Protein AF-0000000073272471 (afdb_homodimer)

Nearest PDB structures (foldseek):
  3gze-assembly2_C  TM=9.208E-01  e=1.923E-29  Chlamydomonas reinhardtii
  2jij-assembly1_A  TM=9.508E-01  e=1.428E-26  Chlamydomonas reinhardtii
  2jig-assembly2_B  TM=9.584E-01  e=3.638E-26  Chlamydomonas reinhardtii
  2jij-assembly2_B  TM=9.474E-01  e=9.270E-26  Chlamydomonas reinhardtii
  3gze-assembly1_B  TM=9.399E-01  e=7.290E-24  Chlamydomonas reinhardtii

pLDDT: mean 83.53, std 18.56, range [31.44, 98.94]

Sequence (570 aa):
MKVLSWSPRIFLLQNVLTDDECDHIIKAATPRLERSGVVEVEGRGRDGVSDVRTSYGMFFDRKEDPVLARVENRLSEATMIPVGHGEGIQVLRYENGQEYKPHFDYFFHEAGTDNGGNRLATVLMYLSDVEEGGETVFPNAAVPASQSREAGYSECAMAGLAYRPRKGDAVVFWSLRTDGTLDAGALHGSCPVTKGTKWAATKWYHVAHYAMDGEIPKSVKHVVFKAPRPPAPPGCKDTQKACSDWADGGECDNNPGFMVGQKGQAGACLYSCNRCDLMDAAMATMKVLSWSPRIFLLQNVLTDDECDHIIKAATPRLERSGVVEVEGRGRDGVSDVRTSYGMFFDRKEDPVLARVENRLSEATMIPVGHGEGIQVLRYENGQEYKPHFDYFFHEAGTDNGGNRLATVLMYLSDVEEGGETVFPNAAVPASQSREAGYSECAMAGLAYRPRKGDAVVFWSLRTDGTLDAGALHGSCPVTKGTKWAATKWYHVAHYAMDGEIPKSVKHVVFKAPRPPAPPGCKDTQKACSDWADGGECDNNPGFMVGQKGQAGACLYSCNRCDLMDAAMAT

Secondary structure (DSSP, 8-state):
-EEEEETTEEEEETT-S-HHHHHHHHHHHGGG-EE-------SSS-----TTB--EEEEPPTT-SHHHHHHHHHHHHHHT--GGGBPPPEEEEE-BT--EEEE-SS-SSGGGGTTTSSEEEEEEEE-S--SEE--EEETTSPPPTT--TTTT--TGGGGSEEE---TT-EEEEESB-TTS-B-GGG-EEEPPEEES-EEEEEEEEESS----TTPPP----PPEEEPPP----TT--BSSTTHHHHHHTTHHHHSHHHHTEETTEE-TBTTTTT-GGGS-GGG--/-EEEEETTEEEEETT-S-HHHHHHHHHHHGGG-EE-------SSS-----TTB--EEEEPPTT-SHHHHHHHHHHHHHHT--GGGBPPPEEEEE-BT--EEEE-SS-SSGGGGTTTSSEEEEEEEE-S--SEE--EEETTSPPPTT--TTTT--TGGGGSEEE---TT-EEEEESB-TTS-B-GGG-EEEPPEEES-EEEEEEEEESS----TTPPP---EEE----------TT--BSSTTHHHHHHTTHHHHSHHHHTEETTEE-TBTTTTT-GGGS-GGG--

Radius of gyration: 26.27 Å; Cα contacts (8 Å, |Δi|>4): 1378; chains: 2; bounding box: 68×70×58 Å

Structure (mmCIF, N/CA/C/O backbone):
data_AF-0000000073272471-model_v1
#
loop_
_entity.id
_entity.type
_entity.pdbx_description
1 polymer 'procollagen-proline 4-dioxygenase'
#
loop_
_atom_site.group_PDB
_atom_site.id
_atom_site.type_symbol
_atom_site.label_atom_id
_atom_site.label_alt_id
_atom_site.label_comp_id
_atom_site.label_asym_id
_atom_site.label_entity_id
_atom_site.label_seq_id
_atom_site.pdbx_PDB_ins_code
_atom_site.Cartn_x
_atom_site.Cartn_y
_atom_site.Cartn_z
_atom_site.occupancy
_atom_site.B_iso_or_equiv
_atom_site.auth_seq_id
_atom_site.auth_comp_id
_atom_site.auth_asym_id
_atom_site.auth_atom_id
_atom_site.pdbx_PDB_model_num
ATOM 1 N N . MET A 1 1 ? -14.555 3.76 0.317 1 93.06 1 MET A N 1
ATOM 2 C CA . MET A 1 1 ? -13.305 4.438 -0.029 1 93.06 1 MET A CA 1
ATOM 3 C C . MET A 1 1 ? -13.414 5.102 -1.398 1 93.06 1 MET A C 1
ATOM 5 O O . MET A 1 1 ? -13.984 4.531 -2.326 1 93.06 1 MET A O 1
ATOM 9 N N . LYS A 1 2 ? -12.914 6.352 -1.477 1 96.25 2 LYS A N 1
ATOM 10 C CA . LYS A 1 2 ? -12.883 7.109 -2.725 1 96.25 2 LYS A CA 1
ATOM 11 C C . LYS A 1 2 ? -11.469 7.551 -3.064 1 96.25 2 LYS A C 1
ATOM 13 O O . LYS A 1 2 ? -10.711 7.973 -2.184 1 96.25 2 LYS A O 1
ATOM 18 N N . VAL A 1 3 ? -11.234 7.465 -4.348 1 97.75 3 VAL A N 1
ATOM 19 C CA . VAL A 1 3 ? -9.945 7.969 -4.805 1 97.75 3 VAL A CA 1
ATOM 20 C C . VAL A 1 3 ? -10.031 9.477 -5.035 1 97.75 3 VAL A C 1
ATOM 22 O O . VAL A 1 3 ? -10.836 9.938 -5.844 1 97.75 3 VAL A O 1
ATOM 25 N N . LEU A 1 4 ? -9.188 10.219 -4.359 1 98.06 4 LEU A N 1
ATOM 26 C CA . LEU A 1 4 ? -9.109 11.648 -4.609 1 98.06 4 LEU A CA 1
ATOM 27 C C . LEU A 1 4 ? -8.031 11.969 -5.641 1 98.06 4 LEU A C 1
ATOM 29 O O . LEU A 1 4 ? -8.172 12.914 -6.414 1 98.06 4 LEU A O 1
ATOM 33 N N . SER A 1 5 ? -6.996 11.203 -5.586 1 98.06 5 SER A N 1
ATOM 34 C CA . SER A 1 5 ? -5.879 11.367 -6.512 1 98.06 5 SER A CA 1
ATOM 35 C C . SER A 1 5 ? -5.027 10.109 -6.574 1 98.06 5 SER A C 1
ATOM 37 O O . SER A 1 5 ? -4.82 9.438 -5.559 1 98.06 5 SER A O 1
ATOM 39 N N . TRP A 1 6 ? -4.508 9.727 -7.727 1 97.38 6 TRP A N 1
ATOM 40 C CA . TRP A 1 6 ? -3.574 8.617 -7.879 1 97.38 6 TRP A CA 1
ATOM 41 C C . TRP A 1 6 ? -2.131 9.109 -7.848 1 97.38 6 TRP A C 1
ATOM 43 O O . TRP A 1 6 ? -1.209 8.328 -7.598 1 97.38 6 TRP A O 1
ATOM 53 N N . SER A 1 7 ? -1.931 10.414 -8.164 1 93.31 7 SER A N 1
ATOM 54 C CA . SER A 1 7 ? -0.613 11.039 -8.133 1 93.31 7 SER A CA 1
ATOM 55 C C . SER A 1 7 ? -0.704 12.5 -7.703 1 93.31 7 SER A C 1
ATOM 57 O O . SER A 1 7 ? -1.021 13.375 -8.508 1 93.31 7 SER A O 1
ATOM 59 N N . PRO A 1 8 ? -0.452 12.734 -6.453 1 96.19 8 PRO A N 1
ATOM 60 C CA . PRO A 1 8 ? -0.086 11.805 -5.379 1 96.19 8 PRO A CA 1
ATOM 61 C C . PRO A 1 8 ? -1.236 10.883 -4.977 1 96.19 8 PRO A C 1
ATOM 63 O O . PRO A 1 8 ? -2.393 11.156 -5.309 1 96.19 8 PRO A O 1
ATOM 66 N N . ARG A 1 9 ? -0.883 9.828 -4.324 1 97.88 9 ARG A N 1
ATOM 67 C CA . ARG A 1 9 ? -1.924 8.906 -3.885 1 97.88 9 ARG A CA 1
ATOM 68 C C . ARG A 1 9 ? -2.645 9.438 -2.652 1 97.88 9 ARG A C 1
ATOM 70 O O . ARG A 1 9 ? -2.072 9.477 -1.561 1 97.88 9 ARG A O 1
ATOM 77 N N . ILE A 1 10 ? -3.869 9.836 -2.848 1 98.69 10 ILE A N 1
ATOM 78 C CA . ILE A 1 10 ? -4.73 10.391 -1.811 1 98.69 10 ILE A CA 1
ATOM 79 C C . ILE A 1 10 ? -6.109 9.734 -1.877 1 98.69 10 ILE A C 1
ATOM 81 O O . ILE A 1 10 ? -6.742 9.711 -2.936 1 98.69 10 ILE A O 1
ATOM 85 N N . PHE A 1 11 ? -6.551 9.25 -0.751 1 98.69 11 PHE A N 1
ATOM 86 C CA . PHE A 1 11 ? -7.812 8.523 -0.689 1 98.69 11 PHE A CA 1
ATOM 87 C C . PHE A 1 11 ? -8.688 9.055 0.441 1 98.69 11 PHE A C 1
ATOM 89 O O . PHE A 1 11 ? -8.18 9.57 1.437 1 98.69 11 PHE A O 1
ATOM 96 N N . LEU A 1 12 ? -9.938 8.891 0.248 1 98.69 12 LEU A N 1
ATOM 97 C CA . LEU A 1 12 ? -10.922 9.273 1.258 1 98.69 12 LEU A CA 1
ATOM 98 C C . LEU A 1 12 ? -11.609 8.047 1.837 1 98.69 12 LEU A C 1
ATOM 100 O O . LEU A 1 12 ? -12.164 7.23 1.094 1 98.69 12 LEU A O 1
ATOM 104 N N . LEU A 1 13 ? -11.484 7.859 3.117 1 98.5 13 LEU A N 1
ATOM 105 C CA . LEU A 1 13 ? -12.281 6.891 3.857 1 98.5 13 LEU A CA 1
ATOM 106 C C . LEU A 1 13 ? -13.492 7.562 4.496 1 98.5 13 LEU A C 1
ATOM 108 O O . LEU A 1 13 ? -13.359 8.266 5.504 1 98.5 13 LEU A O 1
ATOM 112 N N . GLN A 1 14 ? -14.609 7.301 3.949 1 98.38 14 GLN A N 1
ATOM 113 C CA . GLN A 1 14 ? -15.82 7.949 4.449 1 98.38 14 GLN A CA 1
ATOM 114 C C . GLN A 1 14 ? -16.406 7.184 5.633 1 98.38 14 GLN A C 1
ATOM 116 O O . GLN A 1 14 ? -16.5 5.953 5.594 1 98.38 14 GLN A O 1
ATOM 121 N N . ASN A 1 15 ? -16.703 7.844 6.68 1 98.25 15 ASN A N 1
ATOM 122 C CA . ASN A 1 15 ? -17.344 7.305 7.879 1 98.25 15 ASN A CA 1
ATOM 123 C C . ASN A 1 15 ? -16.531 6.156 8.469 1 98.25 15 ASN A C 1
ATOM 125 O O . ASN A 1 15 ? -17.094 5.129 8.859 1 98.25 15 ASN A O 1
ATOM 129 N N . VAL A 1 16 ? -15.305 6.375 8.469 1 98.56 16 VAL A N 1
ATOM 130 C CA . VAL A 1 16 ? -14.438 5.336 9.016 1 98.56 16 VAL A CA 1
ATOM 131 C C . VAL A 1 16 ? -14.484 5.367 10.539 1 98.56 16 VAL A C 1
ATOM 133 O O . VAL A 1 16 ? -14.227 4.355 11.195 1 98.56 16 VAL A O 1
ATOM 136 N N . LEU A 1 17 ? -14.82 6.477 11.109 1 98.81 17 LEU A N 1
ATOM 137 C CA . LEU A 1 17 ? -15.086 6.598 12.539 1 98.81 17 LEU A CA 1
ATOM 138 C C . LEU A 1 17 ? -16.562 6.883 12.797 1 98.81 17 LEU A C 1
ATOM 140 O O . LEU A 1 17 ? -17.188 7.656 12.062 1 98.81 17 LEU A O 1
ATOM 144 N N . THR A 1 18 ? -17.047 6.316 13.844 1 98.75 18 THR A N 1
ATOM 145 C CA . THR A 1 18 ? -18.375 6.688 14.281 1 98.75 18 THR A CA 1
ATOM 146 C C . THR A 1 18 ? -18.359 8.008 15.047 1 98.75 18 THR A C 1
ATOM 148 O O . THR A 1 18 ? -17.297 8.43 15.531 1 98.75 18 THR A O 1
ATOM 151 N N . ASP A 1 19 ? -19.562 8.602 15.164 1 98.62 19 ASP A N 1
ATOM 152 C CA . ASP A 1 19 ? -19.656 9.828 15.961 1 98.62 19 ASP A CA 1
ATOM 153 C C . ASP A 1 19 ? -19.188 9.594 17.391 1 98.62 19 ASP A C 1
ATOM 155 O O . ASP A 1 19 ? -18.484 10.445 17.953 1 98.62 19 ASP A O 1
ATOM 159 N N . ASP A 1 20 ? -19.547 8.422 17.922 1 98.75 20 ASP A N 1
ATOM 160 C CA . ASP A 1 20 ? -19.172 8.102 19.281 1 98.75 20 ASP A CA 1
ATOM 161 C C . ASP A 1 20 ? -17.656 7.977 19.422 1 98.75 20 ASP A C 1
ATOM 163 O O . ASP A 1 20 ? -17.078 8.383 20.438 1 98.75 20 ASP A O 1
ATOM 167 N N . GLU A 1 21 ? -17.031 7.402 18.469 1 98.88 21 GLU A N 1
ATOM 168 C CA . GLU A 1 21 ? -15.578 7.281 18.5 1 98.88 21 GLU A CA 1
ATOM 169 C C . GLU A 1 21 ? -14.906 8.656 18.422 1 98.88 21 GLU A C 1
ATOM 171 O O . GLU A 1 21 ? -13.945 8.922 19.156 1 98.88 21 GLU A O 1
ATOM 176 N N . CYS A 1 22 ? -15.391 9.531 17.562 1 98.88 22 CYS A N 1
ATOM 177 C CA . CYS A 1 22 ? -14.867 10.883 17.469 1 98.88 22 CYS A CA 1
ATOM 178 C C . CYS A 1 22 ? -14.992 11.617 18.797 1 98.88 22 CYS A C 1
ATOM 180 O O . CYS A 1 22 ? -14.031 12.219 19.281 1 98.88 22 CYS A O 1
ATOM 182 N N . ASP A 1 23 ? -16.156 11.516 19.422 1 98.81 23 ASP A N 1
ATOM 183 C CA . ASP A 1 23 ? -16.406 12.188 20.688 1 98.81 23 ASP A CA 1
ATOM 184 C C . ASP A 1 23 ? -15.5 11.641 21.781 1 98.81 23 ASP A C 1
ATOM 186 O O . ASP A 1 23 ? -15 12.406 22.609 1 98.81 23 ASP A O 1
ATOM 190 N N . HIS A 1 24 ? -15.344 10.344 21.781 1 98.88 24 HIS A N 1
ATOM 191 C CA . HIS A 1 24 ? -14.469 9.727 22.766 1 98.88 24 HIS A CA 1
ATOM 192 C C . HIS A 1 24 ? -13.039 10.258 22.656 1 98.88 24 HIS A C 1
ATOM 194 O O . HIS A 1 24 ? -12.414 10.586 23.672 1 98.88 24 HIS A O 1
ATOM 200 N N . ILE A 1 25 ? -12.531 10.352 21.453 1 98.81 25 ILE A N 1
ATOM 201 C CA . ILE A 1 25 ? -11.164 10.805 21.219 1 98.81 25 ILE A CA 1
ATOM 202 C C . ILE A 1 25 ? -11.016 12.258 21.672 1 98.81 25 ILE A C 1
ATOM 204 O O . ILE A 1 25 ? -10.055 12.602 22.359 1 98.81 25 ILE A O 1
ATOM 208 N N . ILE A 1 26 ? -11.961 13.086 21.328 1 98.62 26 ILE A N 1
ATOM 209 C CA . ILE A 1 26 ? -11.93 14.492 21.734 1 98.62 26 ILE A CA 1
ATOM 210 C C . ILE A 1 26 ? -11.938 14.586 23.266 1 98.62 26 ILE A C 1
ATOM 212 O O . ILE A 1 26 ? -11.125 15.305 23.844 1 98.62 26 ILE A O 1
ATOM 216 N N . LYS A 1 27 ? -12.828 13.867 23.891 1 98.5 27 LYS A N 1
ATOM 217 C CA . LYS A 1 27 ? -12.969 13.906 25.344 1 98.5 27 LYS A CA 1
ATOM 218 C C . LYS A 1 27 ? -11.68 13.477 26.031 1 98.5 27 LYS A C 1
ATOM 220 O O . LYS A 1 27 ? -11.242 14.102 27 1 98.5 27 LYS A O 1
ATOM 225 N N . ALA A 1 28 ? -11.125 12.406 25.547 1 98.25 28 ALA A N 1
ATOM 226 C CA . ALA A 1 28 ? -9.906 11.867 26.141 1 98.25 28 ALA A CA 1
ATOM 227 C C . ALA A 1 28 ? -8.727 12.812 25.938 1 98.25 28 ALA A C 1
ATOM 229 O O . ALA A 1 28 ? -7.832 12.891 26.781 1 98.25 28 ALA A O 1
ATOM 230 N N . ALA A 1 29 ? -8.719 13.547 24.859 1 97.5 29 ALA A N 1
ATOM 231 C CA . ALA A 1 29 ? -7.586 14.398 24.5 1 97.5 29 ALA A CA 1
ATOM 232 C C . ALA A 1 29 ? -7.676 15.75 25.203 1 97.5 29 ALA A C 1
ATOM 234 O O . ALA A 1 29 ? -6.652 16.375 25.5 1 97.5 29 ALA A O 1
ATOM 235 N N . THR A 1 30 ? -8.844 16.266 25.438 1 96.56 30 THR A N 1
ATOM 236 C CA . THR A 1 30 ? -9.117 17.656 25.844 1 96.56 30 THR A CA 1
ATOM 237 C C . THR A 1 30 ? -8.297 18.031 27.062 1 96.56 30 THR A C 1
ATOM 239 O O . THR A 1 30 ? -7.617 19.062 27.078 1 96.56 30 THR A O 1
ATOM 242 N N . PRO A 1 31 ? -8.242 17.203 28.109 1 96 31 PRO A N 1
ATOM 243 C CA . PRO A 1 31 ? -7.512 17.625 29.297 1 96 31 PRO A CA 1
ATOM 244 C C . PRO A 1 31 ? -6 17.641 29.094 1 96 31 PRO A C 1
ATOM 246 O O . PRO A 1 31 ? -5.266 18.188 29.922 1 96 31 PRO A O 1
ATOM 249 N N . ARG A 1 32 ? -5.547 17.125 28.016 1 93.94 32 ARG A N 1
ATOM 250 C CA . ARG A 1 32 ? -4.113 16.922 27.812 1 93.94 32 ARG A CA 1
ATOM 251 C C . ARG A 1 32 ? -3.572 17.844 26.719 1 93.94 32 ARG A C 1
ATOM 253 O O . ARG A 1 32 ? -2.398 17.75 26.359 1 93.94 32 ARG A O 1
ATOM 260 N N . LEU A 1 33 ? -4.434 18.656 26.188 1 91.62 33 LEU A N 1
ATOM 261 C CA . LEU A 1 33 ? -4.027 19.547 25.094 1 91.62 33 LEU A CA 1
ATOM 262 C C . LEU A 1 33 ? -3.006 20.562 25.578 1 91.62 33 LEU A C 1
ATOM 264 O O . LEU A 1 33 ? -3.166 21.156 26.656 1 91.62 33 LEU A O 1
ATOM 268 N N . GLU A 1 34 ? -1.96 20.688 24.828 1 83.81 34 GLU A N 1
ATOM 269 C CA . GLU A 1 34 ? -0.958 21.734 25.016 1 83.81 34 GLU A CA 1
ATOM 270 C C . GLU A 1 34 ? -0.759 22.547 23.75 1 83.81 34 GLU A C 1
ATOM 272 O O . GLU A 1 34 ? -0.991 22.062 22.641 1 83.81 34 GLU A O 1
ATOM 277 N N . ARG A 1 35 ? -0.439 23.797 23.938 1 75.62 35 ARG A N 1
ATOM 278 C CA . ARG A 1 35 ? -0.212 24.625 22.766 1 75.62 35 ARG A CA 1
ATOM 279 C C . ARG A 1 35 ? 0.886 24.047 21.875 1 75.62 35 ARG A C 1
ATOM 281 O O . ARG A 1 35 ? 1.922 23.594 22.375 1 75.62 35 ARG A O 1
ATOM 288 N N . SER A 1 36 ? 0.572 23.688 20.578 1 63.75 36 SER A N 1
ATOM 289 C CA . SER A 1 36 ? 1.527 23.125 19.641 1 63.75 36 SER A CA 1
ATOM 290 C C . SER A 1 36 ? 2.613 24.125 19.281 1 63.75 36 SER A C 1
ATOM 292 O O . SER A 1 36 ? 2.314 25.281 18.922 1 63.75 36 SER A O 1
ATOM 294 N N . GLY A 1 37 ? 3.809 24.312 20.156 1 49.31 37 GLY A N 1
ATOM 295 C CA . GLY A 1 37 ? 4.812 25.312 19.859 1 49.31 37 GLY A CA 1
ATOM 296 C C . GLY A 1 37 ? 6.117 24.719 19.359 1 49.31 37 GLY A C 1
ATOM 297 O O . GLY A 1 37 ? 6.434 23.562 19.641 1 49.31 37 GLY A O 1
ATOM 298 N N . VAL A 1 38 ? 6.438 24.828 18.047 1 43.31 38 VAL A N 1
ATOM 299 C CA . VAL A 1 38 ? 7.797 24.578 17.578 1 43.31 38 VAL A CA 1
ATOM 300 C C . VAL A 1 38 ? 8.797 25.281 18.5 1 43.31 38 VAL A C 1
ATOM 302 O O . VAL A 1 38 ? 8.555 26.406 18.938 1 43.31 38 VAL A O 1
ATOM 305 N N . VAL A 1 39 ? 9.602 24.469 19.141 1 37.84 39 VAL A N 1
ATOM 306 C CA . VAL A 1 39 ? 10.766 25.031 19.828 1 37.84 39 VAL A CA 1
ATOM 307 C C . VAL A 1 39 ? 11.492 26 18.922 1 37.84 39 VAL A C 1
ATOM 309 O O . VAL A 1 39 ? 11.953 25.625 17.844 1 37.84 39 VAL A O 1
ATOM 312 N N . GLU A 1 40 ? 11.156 27.188 18.781 1 37.31 40 GLU A N 1
ATOM 313 C CA . GLU A 1 40 ? 12.133 28.094 18.188 1 37.31 40 GLU A CA 1
ATOM 314 C C . GLU A 1 40 ? 13.523 27.891 18.781 1 37.31 40 GLU A C 1
ATOM 316 O O . GLU A 1 40 ? 13.664 27.797 20 1 37.31 40 GLU A O 1
ATOM 321 N N . VAL A 1 41 ? 14.344 27.25 18.047 1 34.06 41 VAL A N 1
ATOM 322 C CA . VAL A 1 41 ? 15.734 27.406 18.438 1 34.06 41 VAL A CA 1
ATOM 323 C C . VAL A 1 41 ? 15.969 28.828 18.953 1 34.06 41 VAL A C 1
ATOM 325 O O . VAL A 1 41 ? 15.625 29.797 18.266 1 34.06 41 VAL A O 1
ATOM 328 N N . GLU A 1 42 ? 16.484 28.844 20.203 1 33.72 42 GLU A N 1
ATOM 329 C CA . GLU A 1 42 ? 17.031 30 20.906 1 33.72 42 GLU A CA 1
ATOM 330 C C . GLU A 1 42 ? 18.125 30.688 20.078 1 33.72 42 GLU A C 1
ATOM 332 O O . GLU A 1 42 ? 19.234 30.156 19.953 1 33.72 42 GLU A O 1
ATOM 337 N N . GLY A 1 43 ? 18.453 31.453 19.266 1 34.06 43 GLY A N 1
ATOM 338 C CA . GLY A 1 43 ? 19.359 32.438 19.828 1 34.06 43 GLY A CA 1
ATOM 339 C C . GLY A 1 43 ? 18.938 32.906 21.203 1 34.06 43 GLY A C 1
ATOM 340 O O . GLY A 1 43 ? 17.969 32.406 21.766 1 34.06 43 GLY A O 1
ATOM 341 N N . ARG A 1 44 ? 18.953 34.5 21.594 1 32.97 44 ARG A N 1
ATOM 342 C CA . ARG A 1 44 ? 18.734 35.219 22.844 1 32.97 44 ARG A CA 1
ATOM 343 C C . ARG A 1 44 ? 17.391 34.875 23.453 1 32.97 44 ARG A C 1
ATOM 345 O O . ARG A 1 44 ? 16.531 34.281 22.797 1 32.97 44 ARG A O 1
ATOM 352 N N . GLY A 1 45 ? 16.734 35.656 24.375 1 31.81 45 GLY A N 1
ATOM 353 C CA . GLY A 1 45 ? 15.727 35.75 25.422 1 31.81 45 GLY A CA 1
ATOM 354 C C . GLY A 1 45 ? 14.367 35.25 24.984 1 31.81 45 GLY A C 1
ATOM 355 O O . GLY A 1 45 ? 13.43 35.219 25.766 1 31.81 45 GLY A O 1
ATOM 356 N N . ARG A 1 46 ? 13.68 35.719 23.688 1 31.44 46 ARG A N 1
ATOM 357 C CA . ARG A 1 46 ? 12.227 35.781 23.562 1 31.44 46 ARG A CA 1
ATOM 358 C C . ARG A 1 46 ? 11.656 34.438 23.109 1 31.44 46 ARG A C 1
ATOM 360 O O . ARG A 1 46 ? 12.102 33.875 22.109 1 31.44 46 ARG A O 1
ATOM 367 N N . ASP A 1 47 ? 11.281 33.531 23.922 1 37.5 47 ASP A N 1
ATOM 368 C CA . ASP A 1 47 ? 10.383 32.375 23.812 1 37.5 47 ASP A CA 1
ATOM 369 C C . ASP A 1 47 ? 9.328 32.594 22.734 1 37.5 47 ASP A C 1
ATOM 371 O O . ASP A 1 47 ? 8.211 33.031 23.016 1 37.5 47 ASP A O 1
ATOM 375 N N . GLY A 1 48 ? 9.602 33.188 21.594 1 36.53 48 GLY A N 1
ATOM 376 C CA . GLY A 1 48 ? 8.5 33.438 20.688 1 36.53 48 GLY A CA 1
ATOM 377 C C . GLY A 1 48 ? 7.957 32.219 20.016 1 36.53 48 GLY A C 1
ATOM 378 O O . GLY A 1 48 ? 8.703 31.25 19.766 1 36.53 48 GLY A O 1
ATOM 379 N N . VAL A 1 49 ? 6.684 31.719 20.281 1 42.44 49 VAL A N 1
ATOM 380 C CA . VAL A 1 49 ? 5.793 30.766 19.641 1 42.44 49 VAL A CA 1
ATOM 381 C C . VAL A 1 49 ? 5.906 30.875 18.125 1 42.44 49 VAL A C 1
ATOM 383 O O . VAL A 1 49 ? 5.691 31.953 17.562 1 42.44 49 VAL A O 1
ATOM 386 N N . SER A 1 50 ? 6.699 30.125 17.422 1 46.72 50 SER A N 1
ATOM 387 C CA . SER A 1 50 ? 6.785 30.172 15.961 1 46.72 50 SER A CA 1
ATOM 388 C C . SER A 1 50 ? 5.406 30.047 15.328 1 46.72 50 SER A C 1
ATOM 390 O O . SER A 1 50 ? 4.527 29.375 15.867 1 46.72 50 SER A O 1
ATOM 392 N N . ASP A 1 51 ? 4.863 30.922 14.438 1 53.06 51 ASP A N 1
ATOM 393 C CA . ASP A 1 51 ? 3.611 31.156 13.727 1 53.06 51 ASP A CA 1
ATOM 394 C C . ASP A 1 51 ? 3.334 30.016 12.734 1 53.06 51 ASP A C 1
ATOM 396 O O . ASP A 1 51 ? 2.455 30.141 11.883 1 53.06 51 ASP A O 1
ATOM 400 N N . VAL A 1 52 ? 4.039 28.891 12.789 1 52.41 52 VAL A N 1
ATOM 401 C CA . VAL A 1 52 ? 3.822 27.844 11.789 1 52.41 52 VAL A CA 1
ATOM 402 C C . VAL A 1 52 ? 2.627 26.984 12.195 1 52.41 52 VAL A C 1
ATOM 404 O O . VAL A 1 52 ? 1.861 26.531 11.344 1 52.41 52 VAL A O 1
ATOM 407 N N . ARG A 1 53 ? 2.541 26.703 13.453 1 57.75 53 ARG A N 1
ATOM 408 C CA . ARG A 1 53 ? 1.422 25.922 13.977 1 57.75 53 ARG A CA 1
ATOM 409 C C . ARG A 1 53 ? 0.8 26.625 15.188 1 57.75 53 ARG A C 1
ATOM 411 O O . ARG A 1 53 ? 1.49 26.906 16.172 1 57.75 53 ARG A O 1
ATOM 418 N N . THR A 1 54 ? -0.39 27.016 15.141 1 69.62 54 THR A N 1
ATOM 419 C CA . THR A 1 54 ? -1.054 27.75 16.203 1 69.62 54 THR A CA 1
ATOM 420 C C . THR A 1 54 ? -2.102 26.875 16.891 1 69.62 54 THR A C 1
ATOM 422 O O . THR A 1 54 ? -2.885 27.375 17.719 1 69.62 54 THR A O 1
ATOM 425 N N . SER A 1 55 ? -2.039 25.609 16.688 1 77.75 55 SER A N 1
ATOM 426 C CA . SER A 1 55 ? -3.014 24.672 17.234 1 77.75 55 SER A CA 1
ATOM 427 C C . SER A 1 55 ? -2.596 24.188 18.609 1 77.75 55 SER A C 1
ATOM 429 O O . SER A 1 55 ? -1.603 24.656 19.172 1 77.75 55 SER A O 1
ATOM 431 N N . TYR A 1 56 ? -3.521 23.562 19.281 1 84.88 56 TYR A N 1
ATOM 432 C CA . TYR A 1 56 ? -3.264 22.781 20.484 1 84.88 56 TYR A CA 1
ATOM 433 C C . TYR A 1 56 ? -3.25 21.281 20.156 1 84.88 56 TYR A C 1
ATOM 435 O O . TYR A 1 56 ? -4.066 20.797 19.375 1 84.88 56 TYR A O 1
ATOM 443 N N . GLY A 1 57 ? -2.242 20.641 20.75 1 90.19 57 GLY A N 1
ATOM 444 C CA . GLY A 1 57 ? -2.184 19.234 20.375 1 90.19 57 GLY A CA 1
ATOM 445 C C . GLY A 1 57 ? -1.697 18.344 21.516 1 90.19 57 GLY A C 1
ATOM 446 O O . GLY A 1 57 ? -1.271 18.844 22.562 1 90.19 57 GLY A O 1
ATOM 447 N N . MET A 1 58 ? -1.938 17.109 21.359 1 92.69 58 MET A N 1
ATOM 448 C CA . MET A 1 58 ? -1.469 16.047 22.234 1 92.69 58 MET A CA 1
ATOM 449 C C . MET A 1 58 ? -1.337 14.727 21.484 1 92.69 58 MET A C 1
ATOM 451 O O . MET A 1 58 ? -1.785 14.609 20.344 1 92.69 58 MET A O 1
ATOM 455 N N . PHE A 1 59 ? -0.615 13.742 22.141 1 95.38 59 PHE A N 1
ATOM 456 C CA . PHE A 1 59 ? -0.434 12.422 21.562 1 95.38 59 PHE A CA 1
ATOM 457 C C . PHE A 1 59 ? -0.998 11.344 22.469 1 95.38 59 PHE A C 1
ATOM 459 O O . PHE A 1 59 ? -0.827 11.406 23.688 1 95.38 59 PHE A O 1
ATOM 466 N N . PHE A 1 60 ? -1.632 10.422 21.875 1 97.31 60 PHE A N 1
ATOM 467 C CA . PHE A 1 60 ? -1.948 9.18 22.562 1 97.31 60 PHE A CA 1
ATOM 468 C C . PHE A 1 60 ? -0.822 8.164 22.391 1 97.31 60 PHE A C 1
ATOM 470 O O . PHE A 1 60 ? -0.059 8.234 21.422 1 97.31 60 PHE A O 1
ATOM 477 N N . ASP A 1 61 ? -0.739 7.219 23.344 1 96.38 61 ASP A N 1
ATOM 478 C CA . ASP A 1 61 ? 0.014 5.996 23.078 1 96.38 61 ASP A CA 1
ATOM 479 C C . ASP A 1 61 ? -0.733 5.086 22.109 1 96.38 61 ASP A C 1
ATOM 481 O O . ASP A 1 61 ? -1.947 5.215 21.938 1 96.38 61 ASP A O 1
ATOM 485 N N . ARG A 1 62 ? 0.009 4.258 21.469 1 97.75 62 ARG A N 1
ATOM 486 C CA . ARG A 1 62 ? -0.633 3.275 20.594 1 97.75 62 ARG A CA 1
ATOM 487 C C . ARG A 1 62 ? -1.547 2.352 21.391 1 97.75 62 ARG A C 1
ATOM 489 O O . ARG A 1 62 ? -1.135 1.791 22.406 1 97.75 62 ARG A O 1
ATOM 496 N N . LYS A 1 63 ? -2.758 2.23 20.969 1 97.62 63 LYS A N 1
ATOM 497 C CA . LYS A 1 63 ? -3.777 1.401 21.594 1 97.62 63 LYS A CA 1
ATOM 498 C C . LYS A 1 63 ? -3.955 1.78 23.062 1 97.62 63 LYS A C 1
ATOM 500 O O . LYS A 1 63 ? -4.055 0.907 23.938 1 97.62 63 LYS A O 1
ATOM 505 N N . GLU A 1 64 ? -3.969 3.033 23.344 1 97.56 64 GLU A N 1
ATOM 506 C CA . GLU A 1 64 ? -4.004 3.525 24.719 1 97.56 64 GLU A CA 1
ATOM 507 C C . GLU A 1 64 ? -5.27 3.07 25.438 1 97.56 64 GLU A C 1
ATOM 509 O O . GLU A 1 64 ? -5.25 2.83 26.641 1 97.56 64 GLU A O 1
ATOM 514 N N . ASP A 1 65 ? -6.422 2.957 24.781 1 98 65 ASP A N 1
ATOM 515 C CA . ASP A 1 65 ? -7.664 2.408 25.312 1 98 65 ASP A CA 1
ATOM 516 C C . ASP A 1 65 ? -8.398 1.586 24.25 1 98 65 ASP A C 1
ATOM 518 O O . ASP A 1 65 ? -7.969 1.514 23.109 1 98 65 ASP A O 1
ATOM 522 N N . PRO A 1 66 ? -9.469 0.957 24.641 1 98.5 66 PRO A N 1
ATOM 523 C CA . PRO A 1 66 ? -10.117 0.019 23.719 1 98.5 66 PRO A CA 1
ATOM 524 C C . PRO A 1 66 ? -10.68 0.706 22.484 1 98.5 66 PRO A C 1
ATOM 526 O O . PRO A 1 66 ? -10.695 0.114 21.391 1 98.5 66 PRO A O 1
ATOM 529 N N . VAL A 1 67 ? -11.188 1.916 22.578 1 98.69 67 VAL A N 1
ATOM 530 C CA . VAL A 1 67 ? -11.734 2.639 21.422 1 98.69 67 VAL A CA 1
ATOM 531 C C . VAL A 1 67 ? -10.609 2.986 20.453 1 98.69 67 VAL A C 1
ATOM 533 O O . VAL A 1 67 ? -10.734 2.752 19.25 1 98.69 67 VAL A O 1
ATOM 536 N N . LEU A 1 68 ? -9.516 3.512 21.016 1 98.69 68 LEU A N 1
ATOM 537 C CA . LEU A 1 68 ? -8.359 3.836 20.172 1 98.69 68 LEU A CA 1
ATOM 538 C C . LEU A 1 68 ? -7.797 2.582 19.516 1 98.69 68 LEU A C 1
ATOM 540 O O . LEU A 1 68 ? -7.398 2.617 18.359 1 98.69 68 LEU A O 1
ATOM 544 N N . ALA A 1 69 ? -7.793 1.484 20.234 1 98.69 69 ALA A N 1
ATOM 545 C CA . ALA A 1 69 ? -7.309 0.225 19.688 1 98.69 69 ALA A CA 1
ATOM 546 C C . ALA A 1 69 ? -8.156 -0.209 18.484 1 98.69 69 ALA A C 1
ATOM 548 O O . ALA A 1 69 ? -7.625 -0.628 17.453 1 98.69 69 ALA A O 1
ATOM 549 N N . ARG A 1 70 ? -9.414 -0.102 18.609 1 98.69 70 ARG A N 1
ATOM 550 C CA . ARG A 1 70 ? -10.312 -0.47 17.516 1 98.69 70 ARG A CA 1
ATOM 551 C C . ARG A 1 70 ? -10.109 0.43 16.297 1 98.69 70 ARG A C 1
ATOM 553 O O . ARG A 1 70 ? -10.078 -0.047 15.172 1 98.69 70 ARG A O 1
ATOM 560 N N . VAL A 1 71 ? -9.984 1.706 16.562 1 98.81 71 VAL A N 1
ATOM 561 C CA . VAL A 1 71 ? -9.781 2.676 15.492 1 98.81 71 VAL A CA 1
ATOM 562 C C . VAL A 1 71 ? -8.461 2.389 14.773 1 98.81 71 VAL A C 1
ATOM 564 O O . VAL A 1 71 ? -8.422 2.314 13.547 1 98.81 71 VAL A O 1
ATOM 567 N N . GLU A 1 72 ? -7.418 2.17 15.539 1 98.75 72 GLU A N 1
ATOM 568 C CA . GLU A 1 72 ? -6.105 1.923 14.953 1 98.75 72 GLU A CA 1
ATOM 569 C C . GLU A 1 72 ? -6.102 0.632 14.133 1 98.75 72 GLU A C 1
ATOM 571 O O . GLU A 1 72 ? -5.477 0.562 13.078 1 98.75 72 GLU A O 1
ATOM 576 N N . ASN A 1 73 ? -6.781 -0.391 14.641 1 98.56 73 ASN A N 1
ATOM 577 C CA . ASN A 1 73 ? -6.895 -1.631 13.875 1 98.56 73 ASN A CA 1
ATOM 578 C C . ASN A 1 73 ? -7.633 -1.416 12.562 1 98.56 73 ASN A C 1
ATOM 580 O O . ASN A 1 73 ? -7.219 -1.936 11.523 1 98.56 73 ASN A O 1
ATOM 584 N N . ARG A 1 74 ? -8.672 -0.663 12.617 1 98.56 74 ARG A N 1
ATOM 585 C CA . ARG A 1 74 ? -9.461 -0.375 11.43 1 98.56 74 ARG A CA 1
ATOM 586 C C . ARG A 1 74 ? -8.648 0.399 10.398 1 98.56 74 ARG A C 1
ATOM 588 O O . ARG A 1 74 ? -8.711 0.113 9.203 1 98.56 74 ARG A O 1
ATOM 595 N N . LEU A 1 75 ? -7.902 1.373 10.859 1 98.62 75 LEU A N 1
ATOM 596 C CA . LEU A 1 75 ? -7.055 2.156 9.969 1 98.62 75 LEU A CA 1
ATOM 597 C C . LEU A 1 75 ? -5.977 1.281 9.336 1 98.62 75 LEU A C 1
ATOM 599 O O . LEU A 1 75 ? -5.688 1.409 8.141 1 98.62 75 LEU A O 1
ATOM 603 N N . SER A 1 76 ? -5.418 0.419 10.133 1 98.56 76 SER A N 1
ATOM 604 C CA . SER A 1 76 ? -4.402 -0.505 9.641 1 98.56 76 SER A CA 1
ATOM 605 C C . SER A 1 76 ? -4.969 -1.434 8.578 1 98.56 76 SER A C 1
ATOM 607 O O . SER A 1 76 ? -4.336 -1.661 7.543 1 98.56 76 SER A O 1
ATOM 609 N N . GLU A 1 77 ? -6.117 -1.902 8.82 1 97.88 77 GLU A N 1
ATOM 610 C CA . GLU A 1 77 ? -6.758 -2.77 7.832 1 97.88 77 GLU A CA 1
ATOM 611 C C . GLU A 1 77 ? -7.059 -2.014 6.543 1 97.88 77 GLU A C 1
ATOM 613 O O . GLU A 1 77 ? -6.773 -2.504 5.449 1 97.88 77 GLU A O 1
ATOM 618 N N . ALA A 1 78 ? -7.547 -0.829 6.695 1 97.62 78 ALA A N 1
ATOM 619 C CA . ALA A 1 78 ? -7.938 -0.036 5.531 1 97.62 78 ALA A CA 1
ATOM 620 C C . ALA A 1 78 ? -6.723 0.32 4.68 1 97.62 78 ALA A C 1
ATOM 622 O O . ALA A 1 78 ? -6.832 0.441 3.455 1 97.62 78 ALA A O 1
ATOM 623 N N . THR A 1 79 ? -5.598 0.493 5.328 1 97.94 79 THR A N 1
ATOM 624 C CA . THR A 1 79 ? -4.391 0.914 4.625 1 97.94 79 THR A CA 1
ATOM 625 C C . THR A 1 79 ? -3.496 -0.285 4.32 1 97.94 79 THR A C 1
ATOM 627 O O . THR A 1 79 ? -2.494 -0.155 3.615 1 97.94 79 THR A O 1
ATOM 630 N N . MET A 1 80 ? -3.838 -1.415 4.914 1 97.88 80 MET A N 1
ATOM 631 C CA . MET A 1 80 ? -3.068 -2.648 4.793 1 97.88 80 MET A CA 1
ATOM 632 C C . MET A 1 80 ? -1.654 -2.463 5.332 1 97.88 80 MET A C 1
ATOM 634 O O . MET A 1 80 ? -0.693 -2.977 4.754 1 97.88 80 MET A O 1
ATOM 638 N N . ILE A 1 81 ? -1.506 -1.648 6.352 1 98.12 81 ILE A N 1
ATOM 639 C CA . ILE A 1 81 ? -0.261 -1.421 7.078 1 98.12 81 ILE A CA 1
ATOM 640 C C . ILE A 1 81 ? -0.394 -1.946 8.508 1 98.12 81 ILE A C 1
ATOM 642 O O . ILE A 1 81 ? -1.356 -1.623 9.203 1 98.12 81 ILE A O 1
ATOM 646 N N . PRO A 1 82 ? 0.562 -2.762 8.969 1 97.94 82 PRO A N 1
ATOM 647 C CA . PRO A 1 82 ? 0.437 -3.305 10.32 1 97.94 82 PRO A CA 1
ATOM 648 C C . PRO A 1 82 ? 0.317 -2.215 11.383 1 97.94 82 PRO A C 1
ATOM 650 O O . PRO A 1 82 ? 0.973 -1.176 11.281 1 97.94 82 PRO A O 1
ATOM 653 N N . VAL A 1 83 ? -0.42 -2.486 12.406 1 97.94 83 VAL A N 1
ATOM 654 C CA . VAL A 1 83 ? -0.684 -1.528 13.469 1 97.94 83 VAL A CA 1
ATOM 655 C C . VAL A 1 83 ? 0.627 -1.129 14.141 1 97.94 83 VAL A C 1
ATOM 657 O O . VAL A 1 83 ? 0.796 0.022 14.555 1 97.94 83 VAL A O 1
ATOM 660 N N . GLY A 1 84 ? 1.6 -2.047 14.203 1 97.5 84 GLY A N 1
ATOM 661 C CA . GLY A 1 84 ? 2.867 -1.806 14.875 1 97.5 84 GLY A CA 1
ATOM 662 C C . GLY A 1 84 ? 3.74 -0.795 14.156 1 97.5 84 GLY A C 1
ATOM 663 O O . GLY A 1 84 ? 4.711 -0.289 14.727 1 97.5 84 GLY A O 1
ATOM 664 N N . HIS A 1 85 ? 3.414 -0.477 12.938 1 97.31 85 HIS A N 1
ATOM 665 C CA . HIS A 1 85 ? 4.164 0.509 12.172 1 97.31 85 HIS A CA 1
ATOM 666 C C . HIS A 1 85 ? 3.715 1.928 12.508 1 97.31 85 HIS A C 1
ATOM 668 O O . HIS A 1 85 ? 4.316 2.9 12.047 1 97.31 85 HIS A O 1
ATOM 674 N N . GLY A 1 86 ? 2.65 2.012 13.242 1 98 86 GLY A N 1
ATOM 675 C CA . GLY A 1 86 ? 2.031 3.307 13.477 1 98 86 GLY A CA 1
ATOM 676 C C . GLY A 1 86 ? 2.535 3.988 14.734 1 98 86 GLY A C 1
ATOM 677 O O . GLY A 1 86 ? 2.736 3.338 15.766 1 98 86 GLY A O 1
ATOM 678 N N . GLU A 1 87 ? 2.725 5.312 14.648 1 96.38 87 GLU A N 1
ATOM 679 C CA . GLU A 1 87 ? 2.904 6.137 15.836 1 96.38 87 GLU A CA 1
ATOM 680 C C . GLU A 1 87 ? 1.609 6.234 16.641 1 96.38 87 GLU A C 1
ATOM 682 O O . GLU A 1 87 ? 0.574 5.711 16.219 1 96.38 87 GLU A O 1
ATOM 687 N N . GLY A 1 88 ? 1.729 6.82 17.797 1 96.56 88 GLY A N 1
ATOM 688 C CA . GLY A 1 88 ? 0.499 7.176 18.5 1 96.56 88 GLY A CA 1
ATOM 689 C C . GLY A 1 88 ? -0.309 8.234 17.766 1 96.56 88 GLY A C 1
ATOM 690 O O . GLY A 1 88 ? 0.246 9.039 17.016 1 96.56 88 GLY A O 1
ATOM 691 N N . ILE A 1 89 ? -1.559 8.219 18.016 1 98.38 89 ILE A N 1
ATOM 692 C CA . ILE A 1 89 ? -2.441 9.172 17.359 1 98.38 89 ILE A CA 1
ATOM 693 C C . ILE A 1 89 ? -2.232 10.562 17.953 1 98.38 89 ILE A C 1
ATOM 695 O O . ILE A 1 89 ? -2.254 10.734 19.172 1 98.38 89 ILE A O 1
ATOM 699 N N . GLN A 1 90 ? -1.992 11.547 17.094 1 97.12 90 GLN A N 1
ATOM 700 C CA . GLN A 1 90 ? -1.954 12.953 17.5 1 97.12 90 GLN A CA 1
ATOM 701 C C . GLN A 1 90 ? -3.322 13.609 17.328 1 97.12 90 GLN A C 1
ATOM 703 O O . GLN A 1 90 ? -3.979 13.438 16.297 1 97.12 90 GLN A O 1
ATOM 708 N N . VAL A 1 91 ? -3.717 14.328 18.344 1 97.31 91 VAL A N 1
ATOM 709 C CA . VAL A 1 91 ? -4.957 15.094 18.266 1 97.31 91 VAL A CA 1
ATOM 710 C C . VAL A 1 91 ? -4.645 16.578 18.25 1 97.31 91 VAL A C 1
ATOM 712 O O . VAL A 1 91 ? -3.812 17.047 19.031 1 97.31 91 VAL A O 1
ATOM 715 N N . LEU A 1 92 ? -5.305 17.297 17.344 1 94.31 92 LEU A N 1
ATOM 716 C CA . LEU A 1 92 ? -5.137 18.734 17.219 1 94.31 92 LEU A CA 1
ATOM 717 C C . LEU A 1 92 ? -6.488 19.438 17.266 1 94.31 92 LEU A C 1
ATOM 719 O O . LEU A 1 92 ? -7.465 18.969 16.688 1 94.31 92 LEU A O 1
ATOM 723 N N . ARG A 1 93 ? -6.469 20.516 17.906 1 94.88 93 ARG A N 1
ATOM 724 C CA . ARG A 1 93 ? -7.609 21.422 17.906 1 94.88 93 ARG A CA 1
ATOM 725 C C . ARG A 1 93 ? -7.234 22.781 17.312 1 94.88 93 ARG A C 1
ATOM 727 O O . ARG A 1 93 ? -6.25 23.391 17.719 1 94.88 93 ARG A O 1
ATOM 734 N N . TYR A 1 94 ? -8 23.203 16.344 1 90.81 94 TYR A N 1
ATOM 735 C CA . TYR A 1 94 ? -7.824 24.5 15.695 1 90.81 94 TYR A CA 1
ATOM 736 C C . TYR A 1 94 ? -8.984 25.438 16.016 1 90.81 94 TYR A C 1
ATOM 738 O O . TYR A 1 94 ? -10.148 25.078 15.836 1 90.81 94 TYR A O 1
ATOM 746 N N . GLU A 1 95 ? -8.586 26.516 16.5 1 88.38 95 GLU A N 1
ATOM 747 C CA . GLU A 1 95 ? -9.57 27.562 16.734 1 88.38 95 GLU A CA 1
ATOM 748 C C . GLU A 1 95 ? -9.492 28.641 15.672 1 88.38 95 GLU A C 1
ATOM 750 O O . GLU A 1 95 ? -8.766 28.5 14.688 1 88.38 95 GLU A O 1
ATOM 755 N N . ASN A 1 96 ? -10.312 29.578 15.906 1 84 96 ASN A N 1
ATOM 756 C CA . ASN A 1 96 ? -10.469 30.625 14.891 1 84 96 ASN A CA 1
ATOM 757 C C . ASN A 1 96 ? -9.117 31.203 14.477 1 84 96 ASN A C 1
ATOM 759 O O . ASN A 1 96 ? -8.328 31.625 15.328 1 84 96 ASN A O 1
ATOM 763 N N . GLY A 1 97 ? -8.891 31.109 13.164 1 82.81 97 GLY A N 1
ATOM 764 C CA . GLY A 1 97 ? -7.695 31.703 12.57 1 82.81 97 GLY A CA 1
ATOM 765 C C . GLY A 1 97 ? -6.5 30.766 12.602 1 82.81 97 GLY A C 1
ATOM 766 O O . GLY A 1 97 ? -5.504 31 11.914 1 82.81 97 GLY A O 1
ATOM 767 N N . GLN A 1 98 ? -6.617 29.688 13.289 1 80.44 98 GLN A N 1
ATOM 768 C CA . GLN A 1 98 ? -5.484 28.781 13.438 1 80.44 98 GLN A CA 1
ATOM 769 C C . GLN A 1 98 ? -5.336 27.891 12.219 1 80.44 98 GLN A C 1
ATOM 771 O O . GLN A 1 98 ? -6.324 27.547 11.562 1 80.44 98 GLN A O 1
ATOM 776 N N . GLU A 1 99 ? -4.125 27.719 11.883 1 80.88 99 GLU A N 1
ATOM 777 C CA . GLU A 1 99 ? -3.779 26.969 10.68 1 80.88 99 GLU A CA 1
ATOM 778 C C . GLU A 1 99 ? -2.514 26.141 10.883 1 80.88 99 GLU A C 1
ATOM 780 O O . GLU A 1 99 ? -1.91 26.188 11.961 1 80.88 99 GLU A O 1
ATOM 785 N N . TYR A 1 100 ? -2.285 25.344 9.961 1 79.88 100 TYR A N 1
ATOM 786 C CA . TYR A 1 100 ? -1.022 24.625 9.852 1 79.88 100 TYR A CA 1
ATOM 787 C C . TYR A 1 100 ? -0.431 24.766 8.453 1 79.88 100 TYR A C 1
ATOM 789 O O . TYR A 1 100 ? -0.975 24.234 7.484 1 79.88 100 TYR A O 1
ATOM 797 N N . LYS A 1 101 ? 0.637 25.453 8.344 1 82.12 101 LYS A N 1
ATOM 798 C CA . LYS A 1 101 ? 1.255 25.703 7.047 1 82.12 101 LYS A CA 1
ATOM 799 C C . LYS A 1 101 ? 1.675 24.406 6.367 1 82.12 101 LYS A C 1
ATOM 801 O O . LYS A 1 101 ? 1.975 23.422 7.039 1 82.12 101 LYS A O 1
ATOM 806 N N . PRO A 1 102 ? 1.674 24.438 5.027 1 86.06 102 PRO A N 1
ATOM 807 C CA . PRO A 1 102 ? 2.027 23.219 4.293 1 86.06 102 PRO A CA 1
ATOM 808 C C . PRO A 1 102 ? 3.371 22.641 4.727 1 86.06 102 PRO A C 1
ATOM 810 O O . PRO A 1 102 ? 4.336 23.391 4.93 1 86.06 102 PRO A O 1
ATOM 813 N N . HIS A 1 103 ? 3.369 21.328 4.871 1 85.69 103 HIS A N 1
ATOM 814 C CA . HIS A 1 103 ? 4.551 20.609 5.332 1 85.69 103 HIS A CA 1
ATOM 815 C C . HIS A 1 103 ? 4.527 19.156 4.863 1 85.69 103 HIS A C 1
ATOM 817 O O . HIS A 1 103 ? 3.498 18.672 4.383 1 85.69 103 HIS A O 1
ATOM 823 N N . PHE A 1 104 ? 5.684 18.594 4.941 1 86 104 PHE A N 1
ATOM 824 C CA . PHE A 1 104 ? 5.801 17.156 4.695 1 86 104 PHE A CA 1
ATOM 825 C C . PHE A 1 104 ? 5.781 16.391 6.004 1 86 104 PHE A C 1
ATOM 827 O O . PHE A 1 104 ? 6.352 16.828 7.004 1 86 104 PHE A O 1
ATOM 834 N N . ASP A 1 105 ? 5.172 15.281 5.965 1 90.75 105 ASP A N 1
ATOM 835 C CA . ASP A 1 105 ? 5.199 14.414 7.137 1 90.75 105 ASP A CA 1
ATOM 836 C C . ASP A 1 105 ? 6.461 13.555 7.152 1 90.75 105 ASP A C 1
ATOM 838 O O . ASP A 1 105 ? 6.84 13.016 8.195 1 90.75 105 ASP A O 1
ATOM 842 N N . TYR A 1 106 ? 7.016 13.297 5.938 1 85.06 106 TYR A N 1
ATOM 843 C CA . TYR A 1 106 ? 8.195 12.438 5.879 1 85.06 106 TYR A CA 1
ATOM 844 C C . TYR A 1 106 ? 9.453 13.211 6.262 1 85.06 106 TYR A C 1
ATOM 846 O O . TYR A 1 106 ? 9.438 14.445 6.332 1 85.06 106 TYR A O 1
ATOM 854 N N . PHE A 1 107 ? 10.484 12.5 6.559 1 75.94 107 PHE A N 1
ATOM 855 C CA . PHE A 1 107 ? 11.758 13.062 6.992 1 75.94 107 PHE A CA 1
ATOM 856 C C . PHE A 1 107 ? 12.734 13.148 5.832 1 75.94 107 PHE A C 1
ATOM 858 O O . PHE A 1 107 ? 12.812 12.242 5.004 1 75.94 107 PHE A O 1
ATOM 865 N N . PHE A 1 108 ? 13.398 14.242 5.824 1 63.66 108 PHE A N 1
ATOM 866 C CA . PHE A 1 108 ? 14.383 14.453 4.77 1 63.66 108 PHE A CA 1
ATOM 867 C C . PHE A 1 108 ? 15.75 13.938 5.191 1 63.66 108 PHE A C 1
ATOM 869 O O . PHE A 1 108 ? 16.562 13.57 4.344 1 63.66 108 PHE A O 1
ATOM 876 N N . HIS A 1 109 ? 15.977 13.898 6.527 1 56.41 109 HIS A N 1
ATOM 877 C CA . HIS A 1 109 ? 17.281 13.516 7.043 1 56.41 109 HIS A CA 1
ATOM 878 C C . HIS A 1 109 ? 17.219 12.195 7.812 1 56.41 109 HIS A C 1
ATOM 880 O O . HIS A 1 109 ? 16.125 11.734 8.156 1 56.41 109 HIS A O 1
ATOM 886 N N . GLU A 1 110 ? 18.359 11.609 7.98 1 56.25 110 GLU A N 1
ATOM 887 C CA . GLU A 1 110 ? 18.484 10.281 8.578 1 56.25 110 GLU A CA 1
ATOM 888 C C . GLU A 1 110 ? 18 10.289 10.031 1 56.25 110 GLU A C 1
ATOM 890 O O . GLU A 1 110 ? 17.516 9.273 10.539 1 56.25 110 GLU A O 1
ATOM 895 N N . ALA A 1 111 ? 18.094 11.359 10.68 1 55.34 111 ALA A N 1
ATOM 896 C CA . ALA A 1 111 ? 17.812 11.391 12.117 1 55.34 111 ALA A CA 1
ATOM 897 C C . ALA A 1 111 ? 16.375 11 12.406 1 55.34 111 ALA A C 1
ATOM 899 O O . ALA A 1 111 ? 16.078 10.336 13.406 1 55.34 111 ALA A O 1
ATOM 900 N N . GLY A 1 112 ? 15.469 11.281 11.547 1 62.09 112 GLY A N 1
ATOM 901 C CA . GLY A 1 112 ? 14.078 10.945 11.789 1 62.09 112 GLY A CA 1
ATOM 902 C C . GLY A 1 112 ? 13.734 9.523 11.406 1 62.09 112 GLY A C 1
ATOM 903 O O . GLY A 1 112 ? 12.617 9.062 11.648 1 62.09 112 GLY A O 1
ATOM 904 N N . THR A 1 113 ? 14.719 8.727 11.031 1 74.56 113 THR A N 1
ATOM 905 C CA . THR A 1 113 ? 14.422 7.402 10.508 1 74.56 113 THR A CA 1
ATOM 906 C C . THR A 1 113 ? 15.023 6.316 11.391 1 74.56 113 THR A C 1
ATOM 908 O O . THR A 1 113 ? 15.039 5.141 11.016 1 74.56 113 THR A O 1
ATOM 911 N N . ASP A 1 114 ? 15.391 6.707 12.578 1 78.25 114 ASP A N 1
ATOM 912 C CA . ASP A 1 114 ? 16.078 5.785 13.477 1 78.25 114 ASP A CA 1
ATOM 913 C C . ASP A 1 114 ? 15.109 4.793 14.102 1 78.25 114 ASP A C 1
ATOM 915 O O . ASP A 1 114 ? 15.516 3.756 14.625 1 78.25 114 ASP A O 1
ATOM 919 N N . ASN A 1 115 ? 13.891 5.176 14.062 1 89.12 115 ASN A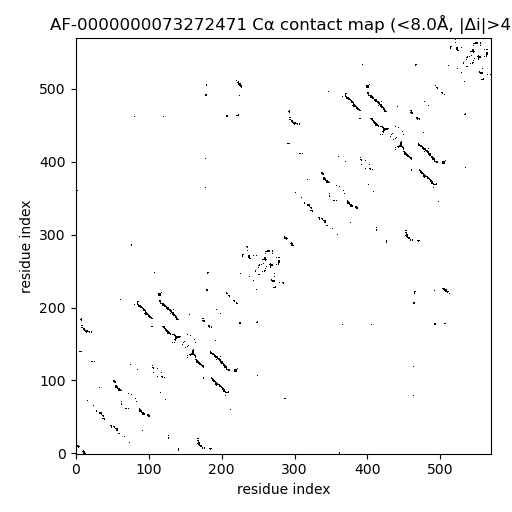 N 1
ATOM 920 C CA . ASN A 1 115 ? 12.844 4.316 14.609 1 89.12 115 ASN A CA 1
ATOM 921 C C . ASN A 1 115 ? 11.773 4.004 13.57 1 89.12 115 ASN A C 1
ATOM 923 O O . ASN A 1 115 ? 10.867 4.805 13.344 1 89.12 115 ASN A O 1
ATOM 927 N N . GLY A 1 116 ? 11.914 2.809 12.969 1 91.5 116 GLY A N 1
ATOM 928 C CA . GLY A 1 116 ? 10.906 2.355 12.031 1 91.5 116 GLY A CA 1
ATOM 929 C C . GLY A 1 116 ? 11.07 2.951 10.641 1 91.5 116 GLY A C 1
ATOM 930 O O . GLY A 1 116 ? 10.164 2.861 9.812 1 91.5 116 GLY A O 1
ATOM 931 N N . GLY A 1 117 ? 12.195 3.713 10.422 1 89.19 117 GLY A N 1
ATOM 932 C CA . GLY A 1 117 ? 12.422 4.305 9.109 1 89.19 117 GLY A CA 1
ATOM 933 C C . GLY A 1 117 ? 11.531 5.504 8.836 1 89.19 117 GLY A C 1
ATOM 934 O O . GLY A 1 117 ? 11.008 6.121 9.773 1 89.19 117 GLY A O 1
ATOM 935 N N . ASN A 1 118 ? 11.398 5.883 7.566 1 87.5 118 ASN A N 1
ATOM 936 C CA . ASN A 1 118 ? 10.617 7.055 7.18 1 87.5 118 ASN A CA 1
ATOM 937 C C . ASN A 1 118 ? 9.125 6.789 7.27 1 87.5 118 ASN A C 1
ATOM 939 O O . ASN A 1 118 ? 8.695 5.637 7.363 1 87.5 118 ASN A O 1
ATOM 943 N N . ARG A 1 119 ? 8.375 7.828 7.301 1 92.69 119 ARG A N 1
ATOM 944 C CA . ARG A 1 119 ? 6.926 7.691 7.293 1 92.69 119 ARG A CA 1
ATOM 945 C C . ARG A 1 119 ? 6.422 7.277 5.914 1 92.69 119 ARG A C 1
ATOM 947 O O . ARG A 1 119 ? 6.77 7.898 4.906 1 92.69 119 ARG A O 1
ATOM 954 N N . LEU A 1 120 ? 5.684 6.219 5.906 1 95.69 120 LEU A N 1
ATOM 955 C CA . LEU A 1 120 ? 5.141 5.602 4.699 1 95.69 120 LEU A CA 1
ATOM 956 C C . LEU A 1 120 ? 3.84 6.277 4.277 1 95.69 120 LEU A C 1
ATOM 958 O O . LEU A 1 120 ? 3.662 6.621 3.107 1 95.69 120 LEU A O 1
ATOM 962 N N . ALA A 1 121 ? 2.979 6.473 5.184 1 98.25 121 ALA A N 1
ATOM 963 C CA . ALA A 1 121 ? 1.644 7 4.91 1 98.25 121 ALA A CA 1
ATOM 964 C C . ALA A 1 121 ? 1.075 7.719 6.129 1 98.25 121 ALA A C 1
ATOM 966 O O . ALA A 1 121 ? 1.557 7.527 7.25 1 98.25 121 ALA A O 1
ATOM 967 N N . THR A 1 122 ? 0.143 8.562 5.879 1 98.62 122 THR A N 1
ATOM 968 C CA . THR A 1 122 ? -0.554 9.32 6.91 1 98.62 122 THR A CA 1
ATOM 969 C C . THR A 1 122 ? -2.064 9.156 6.777 1 98.62 122 THR A C 1
ATOM 971 O O . THR A 1 122 ? -2.604 9.18 5.672 1 98.62 122 THR A O 1
ATOM 974 N N . VAL A 1 123 ? -2.711 8.914 7.863 1 98.88 123 VAL A N 1
ATOM 975 C CA . VAL A 1 123 ? -4.168 8.977 7.918 1 98.88 123 VAL A CA 1
ATOM 976 C C . VAL A 1 123 ? -4.605 10.18 8.75 1 98.88 123 VAL A C 1
ATOM 978 O O . VAL A 1 123 ? -4.328 10.242 9.953 1 98.88 123 VAL A O 1
ATOM 981 N N . LEU A 1 124 ? -5.238 11.133 8.102 1 98.81 124 LEU A N 1
ATOM 982 C CA . LEU A 1 124 ? -5.781 12.32 8.758 1 98.81 124 LEU A CA 1
ATOM 983 C C . LEU A 1 124 ? -7.277 12.172 9.008 1 98.81 124 LEU A C 1
ATOM 985 O O . LEU A 1 124 ? -8.07 12.164 8.062 1 98.81 124 LEU A O 1
ATOM 989 N N . MET A 1 125 ? -7.609 12.109 10.25 1 98.88 125 MET A N 1
ATOM 990 C CA . MET A 1 125 ? -8.992 11.891 10.648 1 98.88 125 MET A CA 1
ATOM 991 C C . MET A 1 125 ? -9.656 13.195 11.062 1 98.88 125 MET A C 1
ATOM 993 O O . MET A 1 125 ? -9.039 14.023 11.742 1 98.88 125 MET A O 1
ATOM 997 N N . TYR A 1 126 ? -10.852 13.344 10.68 1 98.88 126 TYR A N 1
ATOM 998 C CA . TYR A 1 126 ? -11.625 14.508 11.094 1 98.88 126 TYR A CA 1
ATOM 999 C C . TYR A 1 126 ? -12.602 14.141 12.211 1 98.88 126 TYR A C 1
ATOM 1001 O O . TYR A 1 126 ? -13.508 13.328 12.008 1 98.88 126 TYR A O 1
ATOM 1009 N N . LEU A 1 127 ? -12.43 14.75 13.32 1 98.81 127 LEU A N 1
ATOM 1010 C CA . LEU A 1 127 ? -13.219 14.406 14.5 1 98.81 127 LEU A CA 1
ATOM 1011 C C . LEU A 1 127 ? -14.414 15.352 14.641 1 98.81 127 LEU A C 1
ATOM 1013 O O . LEU A 1 127 ? -15.273 15.133 15.492 1 98.81 127 LEU A O 1
ATOM 1017 N N . SER A 1 128 ? -14.453 16.406 13.82 1 98.38 128 SER A N 1
ATOM 1018 C CA . SER A 1 128 ? -15.562 17.344 13.812 1 98.38 128 SER A CA 1
ATOM 1019 C C . SER A 1 128 ? -15.828 17.875 12.406 1 98.38 128 SER A C 1
ATOM 1021 O O . SER A 1 128 ? -14.938 17.844 11.547 1 98.38 128 SER A O 1
ATOM 1023 N N . ASP A 1 129 ? -17.047 18.297 12.25 1 97.81 129 ASP A N 1
ATOM 1024 C CA . ASP A 1 129 ? -17.312 19.203 11.141 1 97.81 129 ASP A CA 1
ATOM 1025 C C . ASP A 1 129 ? -16.75 20.594 11.438 1 97.81 129 ASP A C 1
ATOM 1027 O O . ASP A 1 129 ? -16.391 20.906 12.57 1 97.81 129 ASP A O 1
ATOM 1031 N N . VAL A 1 130 ? -16.594 21.344 10.359 1 96.5 130 VAL A N 1
ATOM 1032 C CA . VAL A 1 130 ? -16.188 22.734 10.5 1 96.5 130 VAL A CA 1
ATOM 1033 C C . VAL A 1 130 ? -17.156 23.625 9.727 1 96.5 130 VAL A C 1
ATOM 1035 O O . VAL A 1 130 ? -17.469 23.359 8.562 1 96.5 130 VAL A O 1
ATOM 1038 N N . GLU A 1 131 ? -17.594 24.594 10.352 1 94.75 131 GLU A N 1
ATOM 1039 C CA . GLU A 1 131 ? -18.578 25.484 9.742 1 94.75 131 GLU A CA 1
ATOM 1040 C C . GLU A 1 131 ? -18.016 26.172 8.508 1 94.75 131 GLU A C 1
ATOM 1042 O O . GLU A 1 131 ? -18.641 26.141 7.438 1 94.75 131 GLU A O 1
ATOM 1047 N N . GLU A 1 132 ? -16.938 26.844 8.648 1 94.75 132 GLU A N 1
ATOM 1048 C CA . GLU A 1 132 ? -16.266 27.484 7.516 1 94.75 132 GLU A CA 1
ATOM 1049 C C . GLU A 1 132 ? -14.758 27.359 7.613 1 94.75 132 GLU A C 1
ATOM 1051 O O . GLU A 1 132 ? -14.188 27.516 8.695 1 94.75 132 GLU A O 1
ATOM 1056 N N . GLY A 1 133 ? -14.148 26.984 6.449 1 95.81 133 GLY A N 1
ATOM 1057 C CA . GLY A 1 133 ? -12.703 26.844 6.434 1 95.81 133 GLY A CA 1
ATOM 1058 C C . GLY A 1 133 ? -12.234 25.5 6.973 1 95.81 133 GLY A C 1
ATOM 1059 O O . GLY A 1 133 ? -12.992 24.516 6.957 1 95.81 133 GLY A O 1
ATOM 1060 N N . GLY A 1 134 ? -10.945 25.406 7.301 1 96.62 134 GLY A N 1
ATOM 1061 C CA . GLY A 1 134 ? -10.367 24.25 7.965 1 96.62 134 GLY A CA 1
ATOM 1062 C C . GLY A 1 134 ? -10.055 23.109 7.012 1 96.62 134 GLY A C 1
ATOM 1063 O O . GLY A 1 134 ? -9.766 22 7.449 1 96.62 134 GLY A O 1
ATOM 1064 N N . GLU A 1 135 ? -10.117 23.344 5.699 1 98.12 135 GLU A N 1
ATOM 1065 C CA . GLU A 1 135 ? -9.844 22.281 4.727 1 98.12 135 GLU A CA 1
ATOM 1066 C C . GLU A 1 135 ? -8.406 21.781 4.844 1 98.12 135 GLU A C 1
ATOM 1068 O O . GLU A 1 135 ? -7.508 22.531 5.227 1 98.12 135 GLU A O 1
ATOM 1073 N N . THR A 1 136 ? -8.203 20.562 4.613 1 98.38 136 THR A N 1
ATOM 1074 C CA . THR A 1 136 ? -6.867 20.078 4.297 1 98.38 136 THR A CA 1
ATOM 1075 C C . THR A 1 136 ? -6.547 20.281 2.822 1 98.38 136 THR A C 1
ATOM 1077 O O . THR A 1 136 ? -7.328 19.906 1.948 1 98.38 136 THR A O 1
ATOM 1080 N N . VAL A 1 137 ? -5.441 20.906 2.594 1 98.06 137 VAL A N 1
ATOM 1081 C CA . VAL A 1 137 ? -5.105 21.25 1.216 1 98.06 137 VAL A CA 1
ATOM 1082 C C . VAL A 1 137 ? -3.781 20.594 0.828 1 98.06 137 VAL A C 1
ATOM 1084 O O . VAL A 1 137 ? -2.852 20.531 1.636 1 98.06 137 VAL A O 1
ATOM 1087 N N . PHE A 1 138 ? -3.746 20.031 -0.412 1 98.19 138 PHE A N 1
ATOM 1088 C CA . PHE A 1 138 ? -2.545 19.484 -1.046 1 98.19 138 PHE A CA 1
ATOM 1089 C C . PHE A 1 138 ? -2.113 20.375 -2.213 1 98.19 138 PHE A C 1
ATOM 1091 O O . PHE A 1 138 ? -2.539 20.156 -3.35 1 98.19 138 PHE A O 1
ATOM 1098 N N . PRO A 1 139 ? -1.178 21.234 -1.941 1 94.88 139 PRO A N 1
ATOM 1099 C CA . PRO A 1 139 ? -0.854 22.266 -2.932 1 94.88 139 PRO A CA 1
ATOM 1100 C C . PRO A 1 139 ? -0.267 21.688 -4.215 1 94.88 139 PRO A C 1
ATOM 1102 O O . PRO A 1 139 ? -0.386 22.297 -5.281 1 94.88 139 PRO A O 1
ATOM 1105 N N . ASN A 1 140 ? 0.364 20.531 -4.141 1 93.5 140 ASN A N 1
ATOM 1106 C CA . ASN A 1 140 ? 1.028 19.953 -5.309 1 93.5 140 ASN A CA 1
ATOM 1107 C C . ASN A 1 140 ? 0.099 19.031 -6.082 1 93.5 140 ASN A C 1
ATOM 1109 O O . ASN A 1 140 ? 0.53 18.344 -7.02 1 93.5 140 ASN A O 1
ATOM 1113 N N . ALA A 1 141 ? -1.136 18.938 -5.688 1 95.94 141 ALA A N 1
ATOM 1114 C CA . ALA A 1 141 ? -2.15 18.156 -6.402 1 95.94 141 ALA A CA 1
ATOM 1115 C C . ALA A 1 141 ? -3.141 19.078 -7.109 1 95.94 141 ALA A C 1
ATOM 1117 O O . ALA A 1 141 ? -3.52 20.125 -6.578 1 95.94 141 ALA A O 1
ATOM 1118 N N . ALA A 1 142 ? -3.602 18.672 -8.25 1 95.38 142 ALA A N 1
ATOM 1119 C CA . ALA A 1 142 ? -4.477 19.516 -9.07 1 95.38 142 ALA A CA 1
ATOM 1120 C C . ALA A 1 142 ? -5.836 19.703 -8.406 1 95.38 142 ALA A C 1
ATOM 1122 O O . ALA A 1 142 ? -6.383 18.75 -7.816 1 95.38 142 ALA A O 1
ATOM 1123 N N . VAL A 1 143 ? -6.352 20.875 -8.562 1 96.88 143 VAL A N 1
ATOM 1124 C CA . VAL A 1 143 ? -7.691 21.188 -8.078 1 96.88 143 VAL A CA 1
ATOM 1125 C C . VAL A 1 143 ? -8.734 20.484 -8.945 1 96.88 143 VAL A C 1
ATOM 1127 O O . VAL A 1 143 ? -8.789 20.719 -10.156 1 96.88 143 VAL A O 1
ATOM 1130 N N . PRO A 1 144 ? -9.523 19.703 -8.383 1 96.56 144 PRO A N 1
ATOM 1131 C CA . PRO A 1 144 ? -10.562 19.078 -9.195 1 96.56 144 PRO A CA 1
ATOM 1132 C C . PRO A 1 144 ? -11.617 20.062 -9.68 1 96.56 144 PRO A C 1
ATOM 1134 O O . PRO A 1 144 ? -11.828 21.109 -9.047 1 96.56 144 PRO A O 1
ATOM 1137 N N . ALA A 1 145 ? -12.312 19.641 -10.711 1 94.38 145 ALA A N 1
ATOM 1138 C CA . ALA A 1 145 ? -13.297 20.531 -11.344 1 94.38 145 ALA A CA 1
ATOM 1139 C C . ALA A 1 145 ? -14.43 20.859 -10.383 1 94.38 145 ALA A C 1
ATOM 1141 O O . ALA A 1 145 ? -14.977 21.969 -10.414 1 94.38 145 ALA A O 1
ATOM 1142 N N . SER A 1 146 ? -14.75 19.984 -9.523 1 95.06 146 SER A N 1
ATOM 1143 C CA . SER A 1 146 ? -15.883 20.156 -8.625 1 95.06 146 SER A CA 1
ATOM 1144 C C . SER A 1 146 ? -15.531 21.078 -7.457 1 95.06 146 SER A C 1
ATOM 1146 O O . SER A 1 146 ? -16.422 21.531 -6.727 1 95.06 146 SER A O 1
ATOM 1148 N N . GLN A 1 147 ? -14.328 21.375 -7.211 1 97.12 147 GLN A N 1
ATOM 1149 C CA . GLN A 1 147 ? -13.836 22.234 -6.145 1 97.12 147 GLN A CA 1
ATOM 1150 C C . GLN A 1 147 ? -13.828 23.703 -6.582 1 97.12 147 GLN A C 1
ATOM 1152 O O . GLN A 1 147 ? -13.07 24.078 -7.48 1 97.12 147 GLN A O 1
ATOM 1157 N N . SER A 1 148 ? -14.688 24.562 -5.914 1 96.56 148 SER A N 1
ATOM 1158 C CA . SER A 1 148 ? -14.789 25.969 -6.27 1 96.56 148 SER A CA 1
ATOM 1159 C C . SER A 1 148 ? -15.203 26.812 -5.074 1 96.56 148 SER A C 1
ATOM 1161 O O . SER A 1 148 ? -15.672 26.281 -4.062 1 96.56 148 SER A O 1
ATOM 1163 N N . ARG A 1 149 ? -15.031 28.109 -5.305 1 95.56 149 ARG A N 1
ATOM 1164 C CA . ARG A 1 149 ? -15.492 29.031 -4.273 1 95.56 149 ARG A CA 1
ATOM 1165 C C . ARG A 1 149 ? -17 28.953 -4.109 1 95.56 149 ARG A C 1
ATOM 1167 O O . ARG A 1 149 ? -17.516 29 -2.988 1 95.56 149 ARG A O 1
ATOM 1174 N N . GLU A 1 150 ? -17.719 28.766 -5.168 1 95.5 150 GLU A N 1
ATOM 1175 C CA . GLU A 1 150 ? -19.172 28.672 -5.18 1 95.5 150 GLU A CA 1
ATOM 1176 C C . GLU A 1 150 ? -19.656 27.422 -4.445 1 95.5 150 GLU A C 1
ATOM 1178 O O . GLU A 1 150 ? -20.719 27.422 -3.83 1 95.5 150 GLU A O 1
ATOM 1183 N N . ALA A 1 151 ? -18.797 26.422 -4.492 1 95 151 ALA A N 1
ATOM 1184 C CA . ALA A 1 151 ? -19.156 25.172 -3.826 1 95 151 ALA A CA 1
ATOM 1185 C C . ALA A 1 151 ? -18.844 25.234 -2.332 1 95 151 ALA A C 1
ATOM 1187 O O . ALA A 1 151 ? -19.125 24.281 -1.591 1 95 151 ALA A O 1
ATOM 1188 N N . GLY A 1 152 ? -18.219 26.359 -1.884 1 94.25 152 GLY A N 1
ATOM 1189 C CA . GLY A 1 152 ? -18.047 26.562 -0.455 1 94.25 152 GLY A CA 1
ATOM 1190 C C . GLY A 1 152 ? -16.609 26.422 0.004 1 94.25 152 GLY A C 1
ATOM 1191 O O . GLY A 1 152 ? -16.312 26.484 1.201 1 94.25 152 GLY A O 1
ATOM 1192 N N . TYR A 1 153 ? -15.719 26.266 -0.886 1 97.12 153 TYR A N 1
ATOM 1193 C CA . TYR A 1 153 ? -14.312 26.141 -0.517 1 97.12 153 TYR A CA 1
ATOM 1194 C C . TYR A 1 153 ? -13.695 27.5 -0.23 1 97.12 153 TYR A C 1
ATOM 1196 O O . TYR A 1 153 ? -14.031 28.484 -0.89 1 97.12 153 TYR A O 1
ATOM 1204 N N . SER A 1 154 ? -12.828 27.516 0.761 1 96.5 154 SER A N 1
ATOM 1205 C CA . SER A 1 154 ? -12.133 28.75 1.09 1 96.5 154 SER A CA 1
ATOM 1206 C C . SER A 1 154 ? -11.102 29.109 0.02 1 96.5 154 SER A C 1
ATOM 1208 O O . SER A 1 154 ? -10.82 28.297 -0.867 1 96.5 154 SER A O 1
ATOM 1210 N N . GLU A 1 155 ? -10.602 30.297 0.118 1 96.06 155 GLU A N 1
ATOM 1211 C CA . GLU A 1 155 ? -9.531 30.719 -0.785 1 96.06 155 GLU A CA 1
ATOM 1212 C C . GLU A 1 155 ? -8.297 29.828 -0.631 1 96.06 155 GLU A C 1
ATOM 1214 O O . GLU A 1 155 ? -7.711 29.391 -1.625 1 96.06 155 GLU A O 1
ATOM 1219 N N . CYS A 1 156 ? -7.996 29.547 0.584 1 95.69 156 CYS A N 1
ATOM 1220 C CA . CYS A 1 156 ? -6.867 28.688 0.893 1 95.69 156 CYS A CA 1
ATOM 1221 C C . CYS A 1 156 ? -7.031 27.312 0.231 1 95.69 156 CYS A C 1
ATOM 1223 O O . CYS A 1 156 ? -6.066 26.766 -0.305 1 95.69 156 CYS A O 1
ATOM 1225 N N . ALA A 1 157 ? -8.172 26.797 0.162 1 97.44 157 ALA A N 1
ATOM 1226 C CA . ALA A 1 157 ? -8.469 25.469 -0.355 1 97.44 157 ALA A CA 1
ATOM 1227 C C . ALA A 1 157 ? -8.32 25.422 -1.872 1 97.44 157 ALA A C 1
ATOM 1229 O O . ALA A 1 157 ? -8.242 24.328 -2.461 1 97.44 157 ALA A O 1
ATOM 1230 N N . MET A 1 158 ? -8.258 26.562 -2.484 1 97.38 158 MET A N 1
ATOM 1231 C CA . MET A 1 158 ? -8.141 26.625 -3.938 1 97.38 158 MET A CA 1
ATOM 1232 C C . MET A 1 158 ? -6.688 26.531 -4.375 1 97.38 158 MET A C 1
ATOM 1234 O O . MET A 1 158 ? -6.395 26.5 -5.574 1 97.38 158 MET A O 1
ATOM 1238 N N . ALA A 1 159 ? -5.797 26.406 -3.459 1 96.06 159 ALA A N 1
ATOM 1239 C CA . ALA A 1 159 ? -4.375 26.344 -3.768 1 96.06 159 ALA A CA 1
ATOM 1240 C C . ALA A 1 159 ? -3.988 24.938 -4.246 1 96.06 159 ALA A C 1
ATOM 1242 O O . ALA A 1 159 ? -2.863 24.719 -4.699 1 96.06 159 ALA A O 1
ATOM 1243 N N . GLY A 1 160 ? -4.844 23.969 -4.184 1 98.06 160 GLY A N 1
ATOM 1244 C CA . GLY A 1 160 ? -4.645 22.594 -4.574 1 98.06 160 GLY A CA 1
ATOM 1245 C C . GLY A 1 160 ? -5.84 21.703 -4.266 1 98.06 160 GLY A C 1
ATOM 1246 O O . GLY A 1 160 ? -6.926 22.203 -3.961 1 98.06 160 GLY A O 1
ATOM 1247 N N . LEU A 1 161 ? -5.652 20.438 -4.48 1 98.56 161 LEU A N 1
ATOM 1248 C CA . LEU A 1 161 ? -6.703 19.516 -4.059 1 98.56 161 LEU A CA 1
ATOM 1249 C C . LEU A 1 161 ? -7 19.688 -2.57 1 98.56 161 LEU A C 1
ATOM 1251 O O . LEU A 1 161 ? -6.078 19.734 -1.752 1 98.56 161 LEU A O 1
ATOM 1255 N N . ALA A 1 162 ? -8.242 19.812 -2.252 1 98.69 162 ALA A N 1
ATOM 1256 C CA . ALA A 1 162 ? -8.586 20.047 -0.853 1 98.69 162 ALA A CA 1
ATOM 1257 C C . ALA A 1 162 ? -9.773 19.172 -0.43 1 98.69 162 ALA A C 1
ATOM 1259 O O . ALA A 1 162 ? -10.562 18.75 -1.271 1 98.69 162 ALA A O 1
ATOM 1260 N N . TYR A 1 163 ? -9.82 18.906 0.843 1 98.5 163 TYR A N 1
ATOM 1261 C CA . TYR A 1 163 ? -10.953 18.203 1.438 1 98.5 163 TYR A CA 1
ATOM 1262 C C . TYR A 1 163 ? -11.516 18.969 2.621 1 98.5 163 TYR A C 1
ATOM 1264 O O . TYR A 1 163 ? -10.773 19.391 3.508 1 98.5 163 TYR A O 1
ATOM 1272 N N . ARG A 1 164 ? -12.789 19.141 2.58 1 97.5 164 ARG A N 1
ATOM 1273 C CA . ARG A 1 164 ? -13.492 19.781 3.686 1 97.5 164 ARG A CA 1
ATOM 1274 C C . ARG A 1 164 ? -13.773 18.781 4.809 1 97.5 164 ARG A C 1
ATOM 1276 O O . ARG A 1 164 ? -14.32 17.703 4.566 1 97.5 164 ARG A O 1
ATOM 1283 N N . PRO A 1 165 ? -13.484 19.219 6.023 1 97.69 165 PRO A N 1
ATOM 1284 C CA . PRO A 1 165 ? -13.656 18.281 7.137 1 97.69 165 PRO A CA 1
ATOM 1285 C C . PRO A 1 165 ? -15.102 17.828 7.305 1 97.69 165 PRO A C 1
ATOM 1287 O O . PRO A 1 165 ? -16.016 18.656 7.383 1 97.69 165 PRO A O 1
ATOM 1290 N N . ARG A 1 166 ? -15.25 16.562 7.359 1 98.25 166 ARG A N 1
ATOM 1291 C CA . ARG A 1 166 ? -16.5 15.914 7.75 1 98.25 166 ARG A CA 1
ATOM 1292 C C . ARG A 1 166 ? -16.266 14.914 8.875 1 98.25 166 ARG A C 1
ATOM 1294 O O . ARG A 1 166 ? -15.43 14.016 8.75 1 98.25 166 ARG A O 1
ATOM 1301 N N . LYS A 1 167 ? -17.016 15.125 9.945 1 98.88 167 LYS A N 1
ATOM 1302 C CA . LYS A 1 167 ? -16.859 14.273 11.117 1 98.88 167 LYS A CA 1
ATOM 1303 C C . LYS A 1 167 ? -16.953 12.797 10.742 1 98.88 167 LYS A C 1
ATOM 1305 O O . LYS A 1 167 ? -17.922 12.383 10.094 1 98.88 167 LYS A O 1
ATOM 1310 N N . GLY A 1 168 ? -15.945 12.016 11.109 1 98.88 168 GLY A N 1
ATOM 1311 C CA . GLY A 1 168 ? -15.953 10.578 10.883 1 98.88 168 GLY A CA 1
ATOM 1312 C C . GLY A 1 168 ? -15.164 10.164 9.648 1 98.88 168 GLY A C 1
ATOM 1313 O O . GLY A 1 168 ? -14.836 8.992 9.484 1 98.88 168 GLY A O 1
ATOM 1314 N N . ASP A 1 169 ? -14.867 11.117 8.742 1 98.88 169 ASP A N 1
ATOM 1315 C CA . ASP A 1 169 ? -14.078 10.836 7.543 1 98.88 169 ASP A CA 1
ATOM 1316 C C . ASP A 1 169 ? -12.586 10.875 7.848 1 98.88 169 ASP A C 1
ATOM 1318 O O . ASP A 1 169 ? -12.172 11.391 8.891 1 98.88 169 ASP A O 1
ATOM 1322 N N . ALA A 1 170 ? -11.828 10.328 6.977 1 98.94 170 ALA A N 1
ATOM 1323 C CA . ALA A 1 170 ? -10.367 10.422 7.023 1 98.94 170 ALA A CA 1
ATOM 1324 C C . ALA A 1 170 ? -9.781 10.516 5.621 1 98.94 170 ALA A C 1
ATOM 1326 O O . ALA A 1 170 ? -10.297 9.906 4.68 1 98.94 170 ALA A O 1
ATOM 1327 N N . VAL A 1 171 ? -8.758 11.273 5.508 1 98.88 171 VAL A N 1
ATOM 1328 C CA . VAL A 1 171 ? -7.953 11.312 4.289 1 98.88 171 VAL A CA 1
ATOM 1329 C C . VAL A 1 171 ? -6.664 10.516 4.5 1 98.88 171 VAL A C 1
ATOM 1331 O O . VAL A 1 171 ? -5.957 10.727 5.488 1 98.88 171 VAL A O 1
ATOM 1334 N N . VAL A 1 172 ? -6.391 9.594 3.6 1 98.81 172 VAL A N 1
ATOM 1335 C CA . VAL A 1 172 ? -5.16 8.812 3.592 1 98.81 172 VAL A CA 1
ATOM 1336 C C . VAL A 1 172 ? -4.266 9.273 2.441 1 98.81 172 VAL A C 1
ATOM 1338 O O . VAL A 1 172 ? -4.723 9.391 1.302 1 98.81 172 VAL A O 1
ATOM 1341 N N . PHE A 1 173 ? -3.027 9.555 2.748 1 98.69 173 PHE A N 1
ATOM 1342 C CA . PHE A 1 173 ? -2.098 9.867 1.67 1 98.69 173 PHE A CA 1
ATOM 1343 C C . PHE A 1 173 ? -0.726 9.266 1.947 1 98.69 173 PHE A C 1
ATOM 1345 O O . PHE A 1 173 ? -0.36 9.039 3.104 1 98.69 173 PHE A O 1
ATOM 1352 N N . TRP A 1 174 ? -0.031 9.016 0.875 1 97.5 174 TRP A N 1
ATOM 1353 C CA . TRP A 1 174 ? 1.251 8.328 0.968 1 97.5 174 TRP A CA 1
ATOM 1354 C C . TRP A 1 174 ? 2.41 9.305 0.852 1 97.5 174 TRP A C 1
ATOM 1356 O O . TRP A 1 174 ? 2.447 10.125 -0.069 1 97.5 174 TRP A O 1
ATOM 1366 N N . SER A 1 175 ? 3.328 9.25 1.805 1 93.19 175 SER A N 1
ATOM 1367 C CA . SER A 1 175 ? 4.57 10.016 1.765 1 93.19 175 SER A CA 1
ATOM 1368 C C . SER A 1 175 ? 5.531 9.453 0.72 1 93.19 175 SER A C 1
ATOM 1370 O O . SER A 1 175 ? 6.344 10.195 0.163 1 93.19 175 SER A O 1
ATOM 1372 N N . LEU A 1 176 ? 5.344 8.164 0.478 1 90.88 176 LEU A N 1
ATOM 1373 C CA . LEU A 1 176 ? 6.215 7.469 -0.467 1 90.88 176 LEU A CA 1
ATOM 1374 C C . LEU A 1 176 ? 5.422 6.977 -1.674 1 90.88 176 LEU A C 1
ATOM 1376 O O . LEU A 1 176 ? 4.301 6.488 -1.527 1 90.88 176 LEU A O 1
ATOM 1380 N N . ARG A 1 177 ? 6.07 7.07 -2.795 1 90.25 177 ARG A N 1
ATOM 1381 C CA . ARG A 1 177 ? 5.531 6.395 -3.969 1 90.25 177 ARG A CA 1
ATOM 1382 C C . ARG A 1 177 ? 5.699 4.883 -3.854 1 90.25 177 ARG A C 1
ATOM 1384 O O . ARG A 1 177 ? 6.387 4.395 -2.955 1 90.25 177 ARG A O 1
ATOM 1391 N N . THR A 1 178 ? 5.105 4.141 -4.801 1 92.31 178 THR A N 1
ATOM 1392 C CA . THR A 1 178 ? 5.152 2.682 -4.75 1 92.31 178 THR A CA 1
ATOM 1393 C C . THR A 1 178 ? 6.57 2.176 -5 1 92.31 178 THR A C 1
ATOM 1395 O O . THR A 1 178 ? 6.91 1.054 -4.613 1 92.31 178 THR A O 1
ATOM 1398 N N . ASP A 1 179 ? 7.414 3.027 -5.574 1 85.12 179 ASP A N 1
ATOM 1399 C CA . ASP A 1 179 ? 8.797 2.625 -5.824 1 85.12 179 ASP A CA 1
ATOM 1400 C C . ASP A 1 179 ? 9.695 3.008 -4.656 1 85.12 179 ASP A C 1
ATOM 1402 O O . ASP A 1 179 ? 10.922 2.846 -4.727 1 85.12 179 ASP A O 1
ATOM 1406 N N . GLY A 1 180 ? 9.102 3.602 -3.627 1 86.44 180 GLY A N 1
ATOM 1407 C CA . GLY A 1 180 ? 9.836 3.863 -2.4 1 86.44 180 GLY A CA 1
ATOM 1408 C C . GLY A 1 180 ? 10.398 5.27 -2.33 1 86.44 180 GLY A C 1
ATOM 1409 O O . GLY A 1 180 ? 10.977 5.66 -1.317 1 86.44 180 GLY A O 1
ATOM 1410 N N . THR A 1 181 ? 10.219 6.062 -3.363 1 81.81 181 THR A N 1
ATOM 1411 C CA . THR A 1 181 ? 10.742 7.422 -3.357 1 81.81 181 THR A CA 1
ATOM 1412 C C . THR A 1 181 ? 9.789 8.375 -2.643 1 81.81 181 THR A C 1
ATOM 1414 O O . THR A 1 181 ? 8.578 8.117 -2.586 1 81.81 181 THR A O 1
ATOM 1417 N N . LEU A 1 182 ? 10.312 9.398 -2.115 1 81.88 182 LEU A N 1
ATOM 1418 C CA . LEU A 1 182 ? 9.5 10.43 -1.475 1 81.88 182 LEU A CA 1
ATOM 1419 C C . LEU A 1 182 ? 8.57 11.086 -2.482 1 81.88 182 LEU A C 1
ATOM 1421 O O . LEU A 1 182 ? 8.961 11.344 -3.623 1 81.88 182 LEU A O 1
ATOM 1425 N N . ASP A 1 183 ? 7.43 11.367 -2.107 1 88.31 183 ASP A N 1
ATOM 1426 C CA . ASP A 1 183 ? 6.461 12 -2.994 1 88.31 183 ASP A CA 1
ATOM 1427 C C . ASP A 1 183 ? 6.223 13.453 -2.59 1 88.31 183 ASP A C 1
ATOM 1429 O O . ASP A 1 183 ? 5.59 13.727 -1.568 1 88.31 183 ASP A O 1
ATOM 1433 N N . ALA A 1 184 ? 6.621 14.367 -3.408 1 86.31 184 ALA A N 1
ATOM 1434 C CA . ALA A 1 184 ? 6.438 15.789 -3.139 1 86.31 184 ALA A CA 1
ATOM 1435 C C . ALA A 1 184 ? 4.957 16.156 -3.145 1 86.31 184 ALA A C 1
ATOM 1437 O O . ALA A 1 184 ? 4.566 17.203 -2.605 1 86.31 184 ALA A O 1
ATOM 1438 N N . GLY A 1 185 ? 4.18 15.305 -3.75 1 91.94 185 GLY A N 1
ATOM 1439 C CA . GLY A 1 185 ? 2.742 15.523 -3.76 1 91.94 185 GLY A CA 1
ATOM 1440 C C . GLY A 1 185 ? 2.105 15.375 -2.391 1 91.94 185 GLY A C 1
ATOM 1441 O O . GLY A 1 185 ? 0.964 15.789 -2.182 1 91.94 185 GLY A O 1
ATOM 1442 N N . ALA A 1 186 ? 2.881 14.859 -1.479 1 92.62 186 ALA A N 1
ATOM 1443 C CA . ALA A 1 186 ? 2.363 14.617 -0.133 1 92.62 186 ALA A CA 1
ATOM 1444 C C . ALA A 1 186 ? 2.395 15.898 0.702 1 92.62 186 ALA A C 1
ATOM 1446 O O . ALA A 1 186 ? 1.946 15.906 1.851 1 92.62 186 ALA A O 1
ATOM 1447 N N . LEU A 1 187 ? 2.967 16.969 0.145 1 91.31 187 LEU A N 1
ATOM 1448 C CA . LEU A 1 187 ? 2.873 18.266 0.819 1 91.31 187 LEU A CA 1
ATOM 1449 C C . LEU A 1 187 ? 1.425 18.594 1.157 1 91.31 187 LEU A C 1
ATOM 1451 O O . LEU A 1 187 ? 0.538 18.453 0.311 1 91.31 187 LEU A O 1
ATOM 1455 N N . HIS A 1 188 ? 1.177 18.969 2.459 1 96.06 188 HIS A N 1
ATOM 1456 C CA . HIS A 1 188 ? -0.198 19.266 2.854 1 96.06 188 HIS A CA 1
ATOM 1457 C C . HIS A 1 188 ? -0.243 20.281 3.992 1 96.06 188 HIS A C 1
ATOM 1459 O O . HIS A 1 188 ? 0.762 20.5 4.672 1 96.06 188 HIS A O 1
ATOM 1465 N N . GLY A 1 189 ? -1.359 20.922 4.098 1 92.94 189 GLY A N 1
ATOM 1466 C CA . GLY A 1 189 ? -1.591 21.891 5.16 1 92.94 189 GLY A CA 1
ATOM 1467 C C . GLY A 1 189 ? -3.047 21.984 5.574 1 92.94 189 GLY A C 1
ATOM 1468 O O . GLY A 1 189 ? -3.914 21.359 4.957 1 92.94 189 GLY A O 1
ATOM 1469 N N . SER A 1 190 ? -3.225 22.688 6.66 1 95 190 SER A N 1
ATOM 1470 C CA . SER A 1 190 ? -4.574 22.984 7.133 1 95 190 SER A CA 1
ATOM 1471 C C . SER A 1 190 ? -4.941 24.453 6.875 1 95 190 SER A C 1
ATOM 1473 O O . SER A 1 190 ? -4.285 25.359 7.383 1 95 190 SER A O 1
ATOM 1475 N N . CYS A 1 191 ? -5.992 24.641 6.137 1 95.88 191 CYS A N 1
ATOM 1476 C CA . CYS A 1 191 ? -6.496 26 5.922 1 95.88 191 CYS A CA 1
ATOM 1477 C C . CYS A 1 191 ? -7.012 26.609 7.223 1 95.88 191 CYS A C 1
ATOM 1479 O O . CYS A 1 191 ? -7.465 25.875 8.109 1 95.88 191 CYS A O 1
ATOM 1481 N N . PRO A 1 192 ? -6.949 27.906 7.324 1 94.06 192 PRO A N 1
ATOM 1482 C CA . PRO A 1 192 ? -7.477 28.531 8.539 1 94.06 192 PRO A CA 1
ATOM 1483 C C . PRO A 1 192 ? -8.953 28.219 8.766 1 94.06 192 PRO A C 1
ATOM 1485 O O . PRO A 1 192 ? -9.734 28.188 7.812 1 94.06 192 PRO A O 1
ATOM 1488 N N . VAL A 1 193 ? -9.227 27.953 10.008 1 94.56 193 VAL A N 1
ATOM 1489 C CA . VAL A 1 193 ? -10.633 27.906 10.398 1 94.56 193 VAL A CA 1
ATOM 1490 C C . VAL A 1 193 ? -11.195 29.328 10.453 1 94.56 193 VAL A C 1
ATOM 1492 O O . VAL A 1 193 ? -10.672 30.188 11.172 1 94.56 193 VAL A O 1
ATOM 1495 N N . THR A 1 194 ? -12.242 29.578 9.719 1 93.69 194 THR A N 1
ATOM 1496 C CA . THR A 1 194 ? -12.789 30.938 9.703 1 93.69 194 THR A CA 1
ATOM 1497 C C . THR A 1 194 ? -14.062 31.016 10.531 1 93.69 194 THR A C 1
ATOM 1499 O O . THR A 1 194 ? -14.469 32.094 10.945 1 93.69 194 THR A O 1
ATOM 1502 N N . LYS A 1 195 ? -14.703 29.953 10.758 1 94.31 195 LYS A N 1
ATOM 1503 C CA . LYS A 1 195 ? -15.836 29.844 11.664 1 94.31 195 LYS A CA 1
ATOM 1504 C C . LYS A 1 195 ? -15.93 28.438 12.266 1 94.31 195 LYS A C 1
ATOM 1506 O O . LYS A 1 195 ? -15.875 27.438 11.547 1 94.31 195 LYS A O 1
ATOM 1511 N N . GLY A 1 196 ? -16.016 28.359 13.609 1 94.12 196 GLY A N 1
ATOM 1512 C CA . GLY A 1 196 ? -16.109 27.078 14.297 1 94.12 196 GLY A CA 1
ATOM 1513 C C . GLY A 1 196 ? -14.781 26.578 14.828 1 94.12 196 GLY A C 1
ATOM 1514 O O . GLY A 1 196 ? -13.867 27.359 15.062 1 94.12 196 GLY A O 1
ATOM 1515 N N . THR A 1 197 ? -14.781 25.312 15.188 1 95.31 197 THR A N 1
ATOM 1516 C CA . THR A 1 197 ? -13.609 24.625 15.711 1 95.31 197 THR A CA 1
ATOM 1517 C C . THR A 1 197 ? -13.344 23.344 14.945 1 95.31 197 THR A C 1
ATOM 1519 O O . THR A 1 197 ? -14.281 22.609 14.609 1 95.31 197 THR A O 1
ATOM 1522 N N . LYS A 1 198 ? -12.117 23.156 14.648 1 96.56 198 LYS A N 1
ATOM 1523 C CA . LYS A 1 198 ? -11.734 21.922 13.961 1 96.56 198 LYS A CA 1
ATOM 1524 C C . LYS A 1 198 ? -10.984 20.984 14.906 1 96.56 198 LYS A C 1
ATOM 1526 O O . LYS A 1 198 ? -9.992 21.375 15.516 1 96.56 198 LYS A O 1
ATOM 1531 N N . TRP A 1 199 ? -11.508 19.812 15.078 1 97.94 199 TRP A N 1
ATOM 1532 C CA . TRP A 1 199 ? -10.797 18.719 15.742 1 97.94 199 TRP A CA 1
ATOM 1533 C C . TRP A 1 199 ? -10.32 17.688 14.719 1 97.94 199 TRP A C 1
ATOM 1535 O O . TRP A 1 199 ? -11.117 17.188 13.914 1 97.94 199 TRP A O 1
ATOM 1545 N N . ALA A 1 200 ? -9.078 17.406 14.711 1 98 200 ALA A N 1
ATOM 1546 C CA . ALA A 1 200 ? -8.492 16.422 13.797 1 98 200 ALA A CA 1
ATOM 1547 C C . ALA A 1 200 ? -7.52 15.508 14.531 1 98 200 ALA A C 1
ATOM 1549 O O . ALA A 1 200 ? -7.016 15.859 15.602 1 98 200 ALA A O 1
ATOM 1550 N N . ALA A 1 201 ? -7.352 14.375 14.016 1 98.62 201 ALA A N 1
ATOM 1551 C CA . ALA A 1 201 ? -6.375 13.422 14.531 1 98.62 201 ALA A CA 1
ATOM 1552 C C . ALA A 1 201 ? -5.539 12.828 13.398 1 98.62 201 ALA A C 1
ATOM 1554 O O . ALA A 1 201 ? -6.051 12.578 12.305 1 98.62 201 ALA A O 1
ATOM 1555 N N . THR A 1 202 ? -4.254 12.594 13.695 1 98.44 202 THR A N 1
ATOM 1556 C CA . THR A 1 202 ? -3.346 12.094 12.664 1 98.44 202 THR A CA 1
ATOM 1557 C C . THR A 1 202 ? -2.678 10.797 13.109 1 98.44 202 THR A C 1
ATOM 1559 O O . THR A 1 202 ? -2.221 10.688 14.25 1 98.44 202 THR A O 1
ATOM 1562 N N . LYS A 1 203 ? -2.691 9.828 12.312 1 98.75 203 LYS A N 1
ATOM 1563 C CA . LYS A 1 203 ? -1.938 8.586 12.461 1 98.75 203 LYS A CA 1
ATOM 1564 C C . LYS A 1 203 ? -0.843 8.477 11.398 1 98.75 203 LYS A C 1
ATOM 1566 O O . LYS A 1 203 ? -1.133 8.422 10.203 1 98.75 203 LYS A O 1
ATOM 1571 N N . TRP A 1 204 ? 0.422 8.492 11.844 1 98.25 204 TRP A N 1
ATOM 1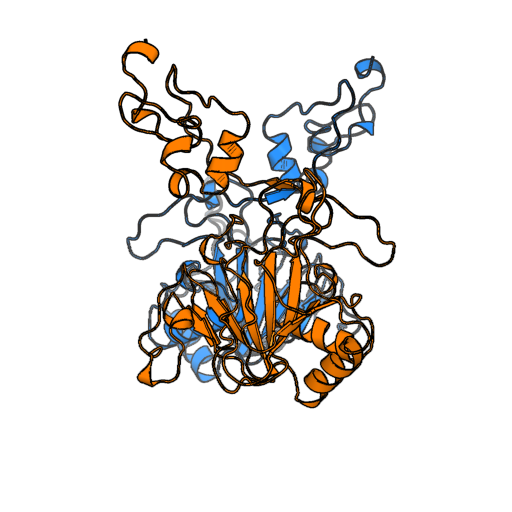572 C CA . TRP A 1 204 ? 1.552 8.297 10.945 1 98.25 204 TRP A CA 1
ATOM 1573 C C . TRP A 1 204 ? 2.004 6.84 10.945 1 98.25 204 TRP A C 1
ATOM 1575 O O . TRP A 1 204 ? 2.145 6.23 12.008 1 98.25 204 TRP A O 1
ATOM 1585 N N . TYR A 1 205 ? 2.195 6.242 9.773 1 97.81 205 TYR A N 1
ATOM 1586 C CA . TYR A 1 205 ? 2.75 4.902 9.609 1 97.81 205 TYR A CA 1
ATOM 1587 C C . TYR A 1 205 ? 4.164 4.965 9.039 1 97.81 205 TYR A C 1
ATOM 1589 O O . TYR A 1 205 ? 4.422 5.699 8.078 1 97.81 205 TYR A O 1
ATOM 1597 N N . HIS A 1 206 ? 5.047 4.191 9.633 1 95.5 206 HIS A N 1
ATOM 1598 C CA . HIS A 1 206 ? 6.422 4.094 9.156 1 95.5 206 HIS A CA 1
ATOM 1599 C C . HIS A 1 206 ? 6.602 2.881 8.242 1 95.5 206 HIS A C 1
ATOM 1601 O O . HIS A 1 206 ? 5.738 2.002 8.195 1 95.5 206 HIS A O 1
AT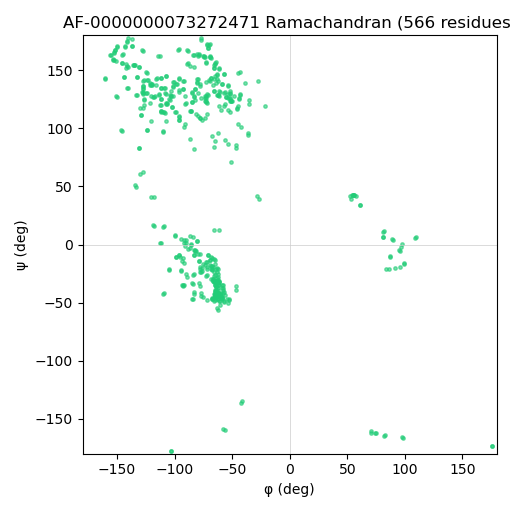OM 1607 N N . VAL A 1 207 ? 7.73 2.807 7.551 1 93.56 207 VAL A N 1
ATOM 1608 C CA . VAL A 1 207 ? 8.016 1.727 6.609 1 93.56 207 VAL A CA 1
ATOM 1609 C C . VAL A 1 207 ? 8.289 0.433 7.371 1 93.56 207 VAL A C 1
ATOM 1611 O O . VAL A 1 207 ? 8.227 -0.657 6.801 1 93.56 207 VAL A O 1
ATOM 1614 N N . ALA A 1 208 ? 8.602 0.575 8.625 1 94 208 ALA A N 1
ATOM 1615 C CA . ALA A 1 208 ? 8.836 -0.583 9.484 1 94 208 ALA A CA 1
ATOM 1616 C C . ALA A 1 208 ? 8.242 -0.372 10.875 1 94 208 ALA A C 1
ATOM 1618 O O . ALA A 1 208 ? 7.609 0.657 11.133 1 94 208 ALA A O 1
ATOM 1619 N N . HIS A 1 209 ? 8.375 -1.373 11.672 1 95.31 209 HIS A N 1
ATOM 1620 C CA . HIS A 1 209 ? 7.824 -1.319 13.023 1 95.31 209 HIS A CA 1
ATOM 1621 C C . HIS A 1 209 ? 8.352 -0.11 13.781 1 95.31 209 HIS A C 1
ATOM 1623 O O . HIS A 1 209 ? 9.562 0.129 13.812 1 95.31 209 HIS A O 1
ATOM 1629 N N . TYR A 1 210 ? 7.477 0.674 14.312 1 96.06 210 TYR A N 1
ATOM 1630 C CA . TYR A 1 210 ? 7.793 1.83 15.141 1 96.06 210 TYR A CA 1
ATOM 1631 C C . TYR A 1 210 ? 7.734 1.471 16.625 1 96.06 210 TYR A C 1
ATOM 1633 O O . TYR A 1 210 ? 6.648 1.323 17.188 1 96.06 210 TYR A O 1
ATOM 1641 N N . ALA A 1 211 ? 8.875 1.455 17.188 1 95.25 211 ALA A N 1
ATOM 1642 C CA . ALA A 1 211 ? 8.984 1.019 18.578 1 95.25 211 ALA A CA 1
ATOM 1643 C C . ALA A 1 211 ? 8.375 2.049 19.531 1 95.25 211 ALA A C 1
ATOM 1645 O O . ALA A 1 211 ? 8.633 3.248 19.406 1 95.25 211 ALA A O 1
ATOM 1646 N N . MET A 1 212 ? 7.527 1.574 20.375 1 93.88 212 MET A N 1
ATOM 1647 C CA . MET A 1 212 ? 6.934 2.379 21.438 1 93.88 212 MET A CA 1
ATOM 1648 C C . MET A 1 212 ? 6.887 1.601 22.75 1 93.88 212 MET A C 1
ATOM 1650 O O . MET A 1 212 ? 7.117 0.391 22.766 1 93.88 212 MET A O 1
ATOM 1654 N N . ASP A 1 213 ? 6.535 2.32 23.875 1 88.88 213 ASP A N 1
ATOM 1655 C CA . ASP A 1 213 ? 6.238 1.727 25.172 1 88.88 213 ASP A CA 1
ATOM 1656 C C . ASP A 1 213 ? 7.383 0.835 25.641 1 88.88 213 ASP A C 1
ATOM 1658 O O . ASP A 1 213 ? 7.168 -0.322 26.016 1 88.88 213 ASP A O 1
ATOM 1662 N N . GLY A 1 214 ? 8.617 1.269 25.469 1 87.38 214 GLY A N 1
ATOM 1663 C CA . GLY A 1 214 ? 9.766 0.562 26.016 1 87.38 214 GLY A CA 1
ATOM 1664 C C . GLY A 1 214 ? 10.414 -0.377 25.016 1 87.38 214 GLY A C 1
ATOM 1665 O O . GLY A 1 214 ? 11.414 -1.025 25.312 1 87.38 214 GLY A O 1
ATOM 1666 N N . GLU A 1 215 ? 9.766 -0.493 23.859 1 90.31 215 GLU A N 1
ATOM 1667 C CA . GLU A 1 215 ? 10.383 -1.282 22.797 1 90.31 215 GLU A CA 1
ATOM 1668 C C . GLU A 1 215 ? 11.695 -0.654 22.328 1 90.31 215 GLU A C 1
ATOM 1670 O O . GLU A 1 215 ? 11.914 0.546 22.516 1 90.31 215 GLU A O 1
ATOM 1675 N N . ILE A 1 216 ? 12.547 -1.428 21.766 1 87.31 216 ILE A N 1
ATOM 1676 C CA . ILE A 1 216 ? 13.828 -0.954 21.25 1 87.31 216 ILE A CA 1
ATOM 1677 C C . ILE A 1 216 ? 13.68 -0.549 19.781 1 87.31 216 ILE A C 1
ATOM 1679 O O . ILE A 1 216 ? 13.297 -1.366 18.938 1 87.31 216 ILE A O 1
ATOM 1683 N N . PRO A 1 217 ? 13.984 0.658 19.594 1 86.5 217 PRO A N 1
ATOM 1684 C CA . PRO A 1 217 ? 13.891 1.098 18.188 1 86.5 217 PRO A CA 1
ATOM 1685 C C . PRO A 1 217 ? 14.891 0.384 17.281 1 86.5 217 PRO A C 1
ATOM 1687 O O . PRO A 1 217 ? 15.977 0.008 17.734 1 86.5 217 PRO A O 1
ATOM 1690 N N . LYS A 1 218 ? 14.43 0.153 16.062 1 81.44 218 LYS A N 1
ATOM 1691 C CA . LYS A 1 218 ? 15.305 -0.386 15.031 1 81.44 218 LYS A CA 1
ATOM 1692 C C . LYS A 1 218 ? 15.391 0.557 13.836 1 81.44 218 LYS A C 1
ATOM 1694 O O . LYS A 1 218 ? 14.367 1.042 13.344 1 81.44 218 LYS A O 1
ATOM 1699 N N . SER A 1 219 ? 16.594 0.854 13.492 1 76.62 219 SER A N 1
ATOM 1700 C CA . SER A 1 219 ? 16.812 1.665 12.297 1 76.62 219 SER A CA 1
ATOM 1701 C C . SER A 1 219 ? 16.641 0.836 11.023 1 76.62 219 SER A C 1
ATOM 1703 O O . SER A 1 219 ? 17.109 -0.297 10.945 1 76.62 219 SER A O 1
ATOM 1705 N N . VAL A 1 220 ? 15.766 1.432 10.227 1 76 220 VAL A N 1
ATOM 1706 C CA . VAL A 1 220 ? 15.5 0.75 8.961 1 76 220 VAL A CA 1
ATOM 1707 C C . VAL A 1 220 ? 15.711 1.718 7.801 1 76 220 VAL A C 1
ATOM 1709 O O . VAL A 1 220 ? 15.219 2.848 7.828 1 76 220 VAL A O 1
ATOM 1712 N N . LYS A 1 221 ? 16.609 1.392 6.934 1 64.31 221 LYS A N 1
ATOM 1713 C CA . LYS A 1 221 ? 16.703 2.15 5.688 1 64.31 221 LYS A CA 1
ATOM 1714 C C . LYS A 1 221 ? 15.742 1.601 4.633 1 64.31 221 LYS A C 1
ATOM 1716 O O . LYS A 1 221 ? 15.781 0.409 4.32 1 64.31 221 LYS A O 1
ATOM 1721 N N . HIS A 1 222 ? 14.797 2.49 4.316 1 65.62 222 HIS A N 1
ATOM 1722 C CA . HIS A 1 222 ? 13.852 2.006 3.318 1 65.62 222 HIS A CA 1
ATOM 1723 C C . HIS A 1 222 ? 14.492 1.955 1.934 1 65.62 222 HIS A C 1
ATOM 1725 O O . HIS A 1 222 ? 15.227 2.865 1.552 1 65.62 222 HIS A O 1
ATOM 1731 N N . VAL A 1 223 ? 14.195 0.889 1.136 1 61.03 223 VAL A N 1
ATOM 1732 C CA . VAL A 1 223 ? 14.742 0.61 -0.187 1 61.03 223 VAL A CA 1
ATOM 1733 C C . VAL A 1 223 ? 13.984 1.412 -1.242 1 61.03 223 VAL A C 1
ATOM 1735 O O . VAL A 1 223 ? 12.75 1.449 -1.232 1 61.03 223 VAL A O 1
ATOM 1738 N N . VAL A 1 224 ? 14.734 2.215 -2.027 1 59.16 224 VAL A N 1
ATOM 1739 C CA . VAL A 1 224 ? 14.141 2.965 -3.129 1 59.16 224 VAL A CA 1
ATOM 1740 C C . VAL A 1 224 ? 14.469 2.283 -4.457 1 59.16 224 VAL A C 1
ATOM 1742 O O . VAL A 1 224 ? 15.562 1.74 -4.629 1 59.16 224 VAL A O 1
ATOM 1745 N N . PHE A 1 225 ? 13.461 2.09 -5.312 1 55.16 225 PHE A N 1
ATOM 1746 C CA . PHE A 1 225 ? 13.641 1.603 -6.676 1 55.16 225 PHE A CA 1
ATOM 1747 C C . PHE A 1 225 ? 13.812 2.764 -7.648 1 55.16 225 PHE A C 1
ATOM 1749 O O . PHE A 1 225 ? 12.93 3.623 -7.758 1 55.16 225 PHE A O 1
ATOM 1756 N N . LYS A 1 226 ? 15.062 3.033 -8.117 1 53.28 2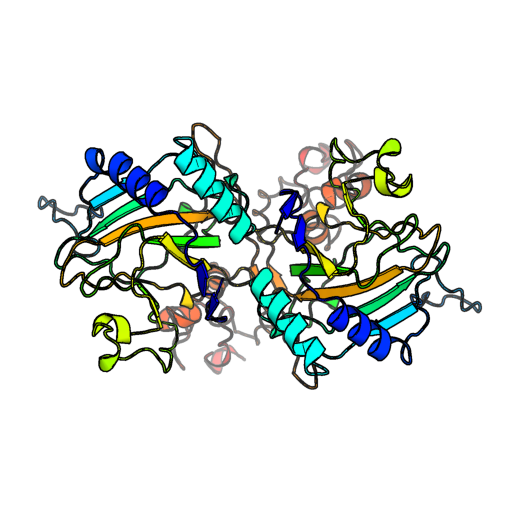26 LYS A N 1
ATOM 1757 C CA . LYS A 1 226 ? 15.289 4.172 -9 1 53.28 226 LYS A CA 1
ATOM 1758 C C . LYS A 1 226 ? 15.773 3.719 -10.375 1 53.28 226 LYS A C 1
ATOM 1760 O O . LYS A 1 226 ? 16.422 2.674 -10.492 1 53.28 226 LYS A O 1
ATOM 1765 N N . ALA A 1 227 ? 15.289 4.266 -11.391 1 47.09 227 ALA A N 1
ATOM 1766 C CA . ALA A 1 227 ? 15.828 4.051 -12.734 1 47.09 227 ALA A CA 1
ATOM 1767 C C . ALA A 1 227 ? 17.344 4.27 -12.758 1 47.09 227 ALA A C 1
ATOM 1769 O O . ALA A 1 227 ? 17.844 5.188 -12.117 1 47.09 227 ALA A O 1
ATOM 1770 N N . PRO A 1 228 ? 18.062 3.133 -13.234 1 46 228 PRO A N 1
ATOM 1771 C CA . PRO A 1 228 ? 19.5 3.379 -13.32 1 46 228 PRO A CA 1
ATOM 1772 C C . PRO A 1 228 ? 19.844 4.691 -14.023 1 46 228 PRO A C 1
ATOM 1774 O O . PRO A 1 228 ? 19.141 5.094 -14.953 1 46 228 PRO A O 1
ATOM 1777 N N . ARG A 1 229 ? 20.688 5.473 -13.297 1 47.53 229 ARG A N 1
ATOM 1778 C CA . ARG A 1 229 ? 21.156 6.684 -13.969 1 47.53 229 ARG A CA 1
ATOM 1779 C C . ARG A 1 229 ? 21.938 6.344 -15.234 1 47.53 229 ARG A C 1
ATOM 1781 O O . ARG A 1 229 ? 22.672 5.348 -15.273 1 47.53 229 ARG A O 1
ATOM 1788 N N . PRO A 1 230 ? 21.469 6.781 -16.281 1 50.88 230 PRO A N 1
ATOM 1789 C CA . PRO A 1 230 ? 22.312 6.559 -17.453 1 50.88 230 PRO A CA 1
ATOM 1790 C C . PRO A 1 230 ? 23.797 6.73 -17.156 1 50.88 230 PRO A C 1
ATOM 1792 O O . PRO A 1 230 ? 24.172 7.449 -16.219 1 50.88 230 PRO A O 1
ATOM 1795 N N . PRO A 1 231 ? 24.625 5.828 -17.719 1 57.03 231 PRO A N 1
ATOM 1796 C CA . PRO A 1 231 ? 26.062 6.055 -17.5 1 57.03 231 PRO A CA 1
ATOM 1797 C C . PRO A 1 231 ? 26.453 7.52 -17.656 1 57.03 231 PRO A C 1
ATOM 1799 O O . PRO A 1 231 ? 25.922 8.219 -18.516 1 57.03 231 PRO A O 1
ATOM 1802 N N . ALA A 1 232 ? 27.141 7.926 -16.594 1 58.94 232 ALA A N 1
ATOM 1803 C CA . ALA A 1 232 ? 27.562 9.32 -16.656 1 58.94 232 ALA A CA 1
ATOM 1804 C C . ALA A 1 232 ? 28.453 9.578 -17.875 1 58.94 232 ALA A C 1
ATOM 1806 O O . ALA A 1 232 ? 29.375 8.805 -18.156 1 58.94 232 ALA A O 1
ATOM 1807 N N . PRO A 1 233 ? 28.016 10.367 -18.75 1 62.28 233 PRO A N 1
ATOM 1808 C CA . PRO A 1 233 ? 28.984 10.758 -19.766 1 62.28 233 PRO A CA 1
ATOM 1809 C C . PRO A 1 233 ? 30.344 11.125 -19.172 1 62.28 233 PRO A C 1
ATOM 1811 O O . PRO A 1 233 ? 30.438 11.469 -18 1 62.28 233 PRO A O 1
ATOM 1814 N N . PRO A 1 234 ? 31.422 10.844 -19.922 1 65.38 234 PRO A N 1
ATOM 1815 C CA . PRO A 1 234 ? 32.75 11.219 -19.406 1 65.38 234 PRO A CA 1
ATOM 1816 C C . PRO A 1 234 ? 32.75 12.625 -18.797 1 65.38 234 PRO A C 1
ATOM 1818 O O . PRO A 1 234 ? 32.25 13.57 -19.406 1 65.38 234 PRO A O 1
ATOM 1821 N N . GLY A 1 235 ? 33.281 12.789 -17.531 1 70.31 235 GLY A N 1
ATOM 1822 C CA . GLY A 1 235 ? 33.406 14.07 -16.844 1 70.31 235 GLY A CA 1
ATOM 1823 C C . GLY A 1 235 ? 32.219 14.414 -15.977 1 70.31 235 GLY A C 1
ATOM 1824 O O . GLY A 1 235 ? 32.312 15.305 -15.117 1 70.31 235 GLY A O 1
ATOM 1825 N N . CYS A 1 236 ? 31.203 13.781 -16.281 1 74.44 236 CYS A N 1
ATOM 1826 C CA . CYS A 1 236 ? 30.031 14.078 -15.469 1 74.44 236 CYS A CA 1
ATOM 1827 C C . CYS A 1 236 ? 30.094 13.344 -14.133 1 74.44 236 CYS A C 1
ATOM 1829 O O . CYS A 1 236 ? 30.078 12.117 -14.094 1 74.44 236 CYS A O 1
ATOM 1831 N N . LYS A 1 237 ? 30.281 14.102 -13.125 1 75.94 237 LYS A N 1
ATOM 1832 C CA . LYS A 1 237 ? 30.375 13.508 -11.797 1 75.94 237 LYS A CA 1
ATOM 1833 C C . LYS A 1 237 ? 29.672 14.359 -10.75 1 75.94 237 LYS A C 1
ATOM 1835 O O . LYS A 1 237 ? 29.438 15.555 -10.969 1 75.94 237 LYS A O 1
ATOM 1840 N N . ASP A 1 238 ? 29.266 13.672 -9.773 1 77.06 238 ASP A N 1
ATOM 1841 C CA . ASP A 1 238 ? 28.797 14.359 -8.57 1 77.06 238 ASP A CA 1
ATOM 1842 C C . ASP A 1 238 ? 29.984 14.844 -7.734 1 77.06 238 ASP A C 1
ATOM 1844 O O . ASP A 1 238 ? 31.031 14.188 -7.68 1 77.06 238 ASP A O 1
ATOM 1848 N N . THR A 1 239 ? 29.875 16.062 -7.254 1 76.44 239 THR A N 1
ATOM 1849 C CA . THR A 1 239 ? 30.984 16.594 -6.465 1 76.44 239 THR A CA 1
ATOM 1850 C C . THR A 1 239 ? 30.766 16.328 -4.977 1 76.44 239 THR A C 1
ATOM 1852 O O . THR A 1 239 ? 31.641 16.609 -4.156 1 76.44 239 THR A O 1
ATOM 1855 N N . GLN A 1 240 ? 29.5 15.891 -4.648 1 69.06 240 GLN A N 1
ATOM 1856 C CA . GLN A 1 240 ? 29.172 15.547 -3.27 1 69.06 240 GLN A CA 1
ATOM 1857 C C . GLN A 1 240 ? 28.734 14.086 -3.16 1 69.06 240 GLN A C 1
ATOM 1859 O O . GLN A 1 240 ? 27.969 13.594 -3.994 1 69.06 240 GLN A O 1
ATOM 1864 N N . LYS A 1 241 ? 29.203 13.398 -2.143 1 64.44 241 LYS A N 1
ATOM 1865 C CA . LYS A 1 241 ? 28.906 11.984 -1.929 1 64.44 241 LYS A CA 1
ATOM 1866 C C . LYS A 1 241 ? 27.422 11.758 -1.712 1 64.44 241 LYS A C 1
ATOM 1868 O O . LYS A 1 241 ? 26.875 10.711 -2.092 1 64.44 241 LYS A O 1
ATOM 1873 N N . ALA A 1 242 ? 26.844 12.781 -1.261 1 58.97 242 ALA A N 1
ATOM 1874 C CA . ALA A 1 242 ? 25.438 12.648 -0.88 1 58.97 242 ALA A CA 1
ATOM 1875 C C . ALA A 1 242 ? 24.516 12.883 -2.076 1 58.97 242 ALA A C 1
ATOM 1877 O O . ALA A 1 242 ? 23.297 12.773 -1.959 1 58.97 242 ALA A O 1
ATOM 1878 N N . CYS A 1 243 ? 25.172 13.219 -3.219 1 70.69 243 CYS A N 1
ATOM 1879 C CA . CYS A 1 243 ? 24.375 13.641 -4.367 1 70.69 243 CYS A CA 1
ATOM 1880 C C . CYS A 1 243 ? 23.344 12.586 -4.746 1 70.69 243 CYS A C 1
ATOM 1882 O O . CYS A 1 243 ? 22.188 12.906 -5.027 1 70.69 243 CYS A O 1
ATOM 1884 N N . SER A 1 244 ? 23.859 11.406 -4.723 1 67.62 244 SER A N 1
ATOM 1885 C CA . SER A 1 244 ? 22.938 10.336 -5.102 1 67.62 244 SER A CA 1
ATOM 1886 C C . SER A 1 244 ? 21.719 10.289 -4.172 1 67.62 244 SER A C 1
ATOM 1888 O O . SER A 1 244 ? 20.578 10.227 -4.633 1 67.62 244 SER A O 1
ATOM 1890 N N . ASP A 1 245 ? 21.938 10.445 -2.992 1 56.09 245 ASP A N 1
ATOM 1891 C CA . ASP A 1 245 ? 20.875 10.43 -1.995 1 56.09 245 ASP A CA 1
ATOM 1892 C C . ASP A 1 245 ? 19.953 11.641 -2.162 1 56.09 245 ASP A C 1
ATOM 1894 O O . ASP A 1 245 ? 18.719 11.5 -2.1 1 56.09 245 ASP A O 1
ATOM 1898 N N . TRP A 1 246 ? 20.641 12.781 -2.332 1 60.31 246 TRP A N 1
ATOM 1899 C CA . TRP A 1 246 ? 19.859 14.008 -2.496 1 60.31 246 TRP A CA 1
ATOM 1900 C C . TRP A 1 246 ? 18.984 13.93 -3.74 1 60.31 246 TRP A C 1
ATOM 1902 O O . TRP A 1 246 ? 17.812 14.336 -3.709 1 60.31 246 TRP A O 1
ATOM 1912 N N . ALA A 1 247 ? 19.594 13.406 -4.75 1 63.81 247 ALA A N 1
ATOM 1913 C CA . ALA A 1 247 ? 18.844 13.289 -5.996 1 63.81 247 ALA A CA 1
ATOM 1914 C C . ALA A 1 247 ? 17.656 12.359 -5.824 1 63.81 247 ALA A C 1
ATOM 1916 O O . ALA A 1 247 ? 16.547 12.68 -6.258 1 63.81 247 ALA A O 1
ATOM 1917 N N . ASP A 1 248 ? 17.969 11.359 -5.141 1 58.53 248 ASP A N 1
ATOM 1918 C CA . ASP A 1 248 ? 16.906 10.391 -4.859 1 58.53 248 ASP A CA 1
ATOM 1919 C C . ASP A 1 248 ? 15.797 11.008 -4.016 1 58.53 248 ASP A C 1
ATOM 1921 O O . ASP A 1 248 ? 14.633 10.648 -4.164 1 58.53 248 ASP A O 1
ATOM 1925 N N . GLY A 1 249 ? 16.156 11.852 -3.24 1 49.22 249 GLY A N 1
ATOM 1926 C CA . GLY A 1 249 ? 15.234 12.555 -2.369 1 49.22 249 GLY A CA 1
ATOM 1927 C C . GLY A 1 249 ? 14.5 13.688 -3.064 1 49.22 249 GLY A C 1
ATOM 1928 O O . GLY A 1 249 ? 13.742 14.422 -2.43 1 49.22 249 GLY A O 1
ATOM 1929 N N . GLY A 1 250 ? 14.781 13.797 -4.348 1 54.62 250 GLY A N 1
ATOM 1930 C CA . GLY A 1 250 ? 14.086 14.805 -5.133 1 54.62 250 GLY A CA 1
ATOM 1931 C C . GLY A 1 250 ? 14.797 16.141 -5.133 1 54.62 250 GLY A C 1
ATOM 1932 O O . GLY A 1 250 ? 14.258 17.141 -5.633 1 54.62 250 GLY A O 1
ATOM 1933 N N . GLU A 1 251 ? 15.875 16.141 -4.555 1 61.5 251 GLU A N 1
ATOM 1934 C CA . GLU A 1 251 ? 16.562 17.422 -4.387 1 61.5 251 GLU A CA 1
ATOM 1935 C C . GLU A 1 251 ? 16.953 18.016 -5.738 1 61.5 251 GLU A C 1
ATOM 1937 O O . GLU A 1 251 ? 17.172 19.234 -5.844 1 61.5 251 GLU A O 1
ATOM 1942 N N . CYS A 1 252 ? 17.047 17.266 -6.719 1 68.12 252 CYS A N 1
ATOM 1943 C CA . CYS A 1 252 ? 17.375 17.812 -8.031 1 68.12 252 CYS A CA 1
ATOM 1944 C C . CYS A 1 252 ? 16.344 18.859 -8.445 1 68.12 252 CYS A C 1
ATOM 1946 O O . CYS A 1 252 ? 16.688 19.859 -9.07 1 68.12 252 CYS A O 1
ATOM 1948 N N . ASP A 1 253 ? 15.148 18.578 -8.039 1 63.84 253 ASP A N 1
ATOM 1949 C CA . ASP A 1 253 ? 14.062 19.5 -8.367 1 63.84 253 ASP A CA 1
ATOM 1950 C C . ASP A 1 253 ? 13.867 20.531 -7.254 1 63.84 253 ASP A C 1
ATOM 1952 O O . ASP A 1 253 ? 13.555 21.688 -7.527 1 63.84 253 ASP A O 1
ATOM 1956 N N . ASN A 1 254 ? 14.086 20.062 -6.082 1 59.44 254 ASN A N 1
ATOM 1957 C CA . ASN A 1 254 ? 13.82 20.922 -4.938 1 59.44 254 ASN A CA 1
ATOM 1958 C C . ASN A 1 254 ? 14.953 21.922 -4.719 1 59.44 254 ASN A C 1
ATOM 1960 O O . ASN A 1 254 ? 14.727 23.016 -4.172 1 59.44 254 ASN A O 1
ATOM 1964 N N . ASN A 1 255 ? 16.047 21.531 -5.012 1 66.44 255 ASN A N 1
ATOM 1965 C CA . ASN A 1 255 ? 17.234 22.391 -4.895 1 66.44 255 ASN A CA 1
ATOM 1966 C C . ASN A 1 255 ? 18.062 22.375 -6.176 1 66.44 255 ASN A C 1
ATOM 1968 O O . ASN A 1 255 ? 19.234 22 -6.16 1 66.44 255 ASN A O 1
ATOM 1972 N N . PRO A 1 256 ? 17.438 22.797 -7.227 1 76.88 256 PRO A N 1
ATOM 1973 C CA . PRO A 1 256 ? 18.125 22.641 -8.5 1 76.88 256 PRO A CA 1
ATOM 1974 C C . PRO A 1 256 ? 19.406 23.484 -8.594 1 76.88 256 PRO A C 1
ATOM 1976 O O . PRO A 1 256 ? 20.344 23.109 -9.297 1 76.88 256 PRO A O 1
ATOM 1979 N N . GLY A 1 257 ? 19.469 24.672 -7.934 1 74.38 257 GLY A N 1
ATOM 1980 C CA . GLY A 1 257 ? 20.672 25.5 -7.973 1 74.38 257 GLY A CA 1
ATOM 1981 C C . GLY A 1 257 ? 21.906 24.766 -7.488 1 74.38 257 GLY A C 1
ATOM 1982 O O . GLY A 1 257 ? 22.938 24.781 -8.156 1 74.38 257 GLY A O 1
ATOM 1983 N N . PHE A 1 258 ? 21.797 24.141 -6.363 1 77.81 258 PHE A N 1
ATOM 1984 C CA . PHE A 1 258 ? 22.922 23.422 -5.789 1 77.81 258 PHE A CA 1
ATOM 1985 C C . PHE A 1 258 ? 23.125 22.094 -6.508 1 77.81 258 PHE A C 1
ATOM 1987 O O . PHE A 1 258 ? 24.266 21.734 -6.852 1 77.81 258 PHE A O 1
ATOM 1994 N N . MET A 1 259 ? 22.062 21.453 -6.723 1 77 259 MET A N 1
ATOM 1995 C CA . MET A 1 259 ? 22.141 20.094 -7.266 1 77 259 MET A CA 1
ATOM 1996 C C . MET A 1 259 ? 22.562 20.125 -8.727 1 77 259 MET A C 1
ATOM 1998 O O . MET A 1 259 ? 23.453 19.391 -9.133 1 77 259 MET A O 1
ATOM 2002 N N . VAL A 1 260 ? 21.969 20.938 -9.492 1 80 260 VAL A N 1
ATOM 2003 C CA . VAL A 1 260 ? 22.094 20.906 -10.945 1 80 260 VAL A CA 1
ATOM 2004 C C . VAL A 1 260 ? 22.906 22.109 -11.414 1 80 260 VAL A C 1
ATOM 2006 O O . VAL A 1 260 ? 23.828 21.984 -12.227 1 80 260 VAL A O 1
ATOM 2009 N N . GLY A 1 261 ? 22.609 23.188 -10.812 1 77.62 261 GLY A N 1
ATOM 2010 C CA . GLY A 1 261 ? 23.266 24.406 -11.273 1 77.62 261 GLY A CA 1
ATOM 2011 C C . GLY A 1 261 ? 22.781 24.859 -12.641 1 77.62 261 GLY A C 1
ATOM 2012 O O . GLY A 1 261 ? 21.625 24.625 -13.008 1 77.62 261 GLY A O 1
ATOM 2013 N N . GLN A 1 262 ? 23.547 25.734 -13.336 1 75.69 262 GLN A N 1
ATOM 2014 C CA . GLN A 1 262 ? 23.25 26.234 -14.672 1 75.69 262 GLN A CA 1
ATOM 2015 C C . GLN A 1 262 ? 24.438 26.047 -15.609 1 75.69 262 GLN A C 1
ATOM 2017 O O . GLN A 1 262 ? 25.531 25.672 -15.172 1 75.69 262 GLN A O 1
ATOM 2022 N N . LYS A 1 263 ? 24.047 26.234 -16.953 1 73.31 263 LYS A N 1
ATOM 2023 C CA . LYS A 1 263 ? 25.109 26.125 -17.953 1 73.31 263 LYS A CA 1
ATOM 2024 C C . LYS A 1 263 ? 26.281 27.031 -17.578 1 73.31 263 LYS A C 1
ATOM 2026 O O . LYS A 1 263 ? 26.094 28.219 -17.297 1 73.31 263 LYS A O 1
ATOM 2031 N N . GLY A 1 264 ? 27.484 26.516 -17.625 1 73.31 264 GLY A N 1
ATOM 2032 C CA . GLY A 1 264 ? 28.672 27.25 -17.25 1 73.31 264 GLY A CA 1
ATOM 2033 C C . GLY A 1 264 ? 28.938 27.234 -15.758 1 73.31 264 GLY A C 1
ATOM 2034 O O . GLY A 1 264 ? 30.047 27.562 -15.312 1 73.31 264 GLY A O 1
ATOM 2035 N N . GLN A 1 265 ? 27.984 26.984 -14.992 1 75.75 265 GLN A N 1
ATOM 2036 C CA . GLN A 1 265 ? 28.109 26.844 -13.547 1 75.75 265 GLN A CA 1
ATOM 2037 C C . GLN A 1 265 ? 27.422 25.578 -13.055 1 75.75 265 GLN A C 1
ATOM 2039 O O . GLN A 1 265 ? 26.297 25.625 -12.555 1 75.75 265 GLN A O 1
ATOM 2044 N N . ALA A 1 266 ? 28.125 24.469 -13.148 1 77.88 266 ALA A N 1
ATOM 2045 C CA . ALA A 1 266 ? 27.562 23.156 -12.852 1 77.88 266 ALA A CA 1
ATOM 2046 C C . ALA A 1 266 ? 27.266 23 -11.367 1 77.88 266 ALA A C 1
ATOM 2048 O O . ALA A 1 266 ? 28.031 23.484 -10.523 1 77.88 266 ALA A O 1
ATOM 2049 N N . GLY A 1 267 ? 26.156 22.359 -11.047 1 80.12 267 GLY A N 1
ATOM 2050 C CA . GLY A 1 267 ? 25.844 22.031 -9.664 1 80.12 267 GLY A CA 1
ATOM 2051 C C . GLY A 1 267 ? 26.641 20.844 -9.141 1 80.12 267 GLY A C 1
ATOM 2052 O O . GLY A 1 267 ? 27.484 20.297 -9.852 1 80.12 267 GLY A O 1
ATOM 2053 N N . ALA A 1 268 ? 26.438 20.594 -7.914 1 80 268 ALA A N 1
ATOM 2054 C CA . ALA A 1 268 ? 27.234 19.594 -7.207 1 80 268 ALA A CA 1
ATOM 2055 C C . ALA A 1 268 ? 26.844 18.188 -7.609 1 80 268 ALA A C 1
ATOM 2057 O O . ALA A 1 268 ? 27.625 17.234 -7.426 1 80 268 ALA A O 1
ATOM 2058 N N . CYS A 1 269 ? 25.672 18.062 -8.211 1 79.44 269 CYS A N 1
ATOM 2059 C CA . CYS A 1 269 ? 25.141 16.703 -8.359 1 79.44 269 CYS A CA 1
ATOM 2060 C C . CYS A 1 269 ? 24.625 16.484 -9.781 1 79.44 269 CYS A C 1
ATOM 2062 O O . CYS A 1 269 ? 23.5 16 -9.969 1 79.44 269 CYS A O 1
ATOM 2064 N N . LEU A 1 270 ? 25.422 16.812 -10.742 1 77.44 270 LEU A N 1
ATOM 2065 C CA . LEU A 1 270 ? 25 16.719 -12.133 1 77.44 270 LEU A CA 1
ATOM 2066 C C . LEU A 1 270 ? 24.703 15.273 -12.523 1 77.44 270 LEU A C 1
ATOM 2068 O O . LEU A 1 270 ? 23.688 15 -13.18 1 77.44 270 LEU A O 1
ATOM 2072 N N . TYR A 1 271 ? 25.547 14.43 -12.141 1 77.19 271 TYR A N 1
ATOM 2073 C CA . TYR A 1 271 ? 25.391 13.031 -12.516 1 77.19 271 TYR A CA 1
ATOM 2074 C C . TYR A 1 271 ? 24.156 12.43 -11.867 1 77.19 271 TYR A C 1
ATOM 2076 O O . TYR A 1 271 ? 23.297 11.852 -12.547 1 77.19 271 TYR A O 1
ATOM 2084 N N . SER A 1 272 ? 24.062 12.688 -10.539 1 73.44 272 SER A N 1
ATOM 2085 C CA . SER A 1 272 ? 22.938 12.125 -9.797 1 73.44 272 SER A CA 1
ATOM 2086 C C . SER A 1 272 ? 21.609 12.719 -10.266 1 73.44 272 SER A C 1
ATOM 2088 O O . SER A 1 272 ? 20.562 12.07 -10.18 1 73.44 272 SER A O 1
ATOM 2090 N N . CYS A 1 273 ? 21.688 13.938 -10.852 1 73.06 273 CYS A N 1
ATOM 2091 C CA . CYS A 1 273 ? 20.469 14.602 -11.289 1 73.06 273 CYS A CA 1
ATOM 2092 C C . CYS A 1 273 ? 20.266 14.414 -12.789 1 73.06 273 CYS A C 1
ATOM 2094 O O . CYS A 1 273 ? 19.359 15.008 -13.375 1 73.06 273 CYS A O 1
ATOM 2096 N N . ASN A 1 274 ? 21.031 13.648 -13.328 1 72.44 274 ASN A N 1
ATOM 2097 C CA . ASN A 1 274 ? 20.984 13.352 -14.758 1 72.44 274 ASN A CA 1
ATOM 2098 C C . ASN A 1 274 ? 21.016 14.633 -15.594 1 72.44 274 ASN A C 1
ATOM 2100 O O . ASN A 1 274 ? 20.219 14.781 -16.531 1 72.44 274 ASN A O 1
ATOM 2104 N N . ARG A 1 275 ? 21.75 15.5 -15.18 1 76.5 275 ARG A N 1
ATOM 2105 C CA . ARG A 1 275 ? 21.875 16.766 -15.906 1 76.5 275 ARG A CA 1
ATOM 2106 C C . ARG A 1 275 ? 23.297 16.984 -16.391 1 76.5 275 ARG A C 1
ATOM 2108 O O . ARG A 1 275 ? 23.828 18.094 -16.281 1 76.5 275 ARG A O 1
ATOM 2115 N N . CYS A 1 276 ? 23.828 15.969 -16.828 1 73.56 276 CYS A N 1
ATOM 2116 C CA . CYS A 1 276 ? 25.203 16.031 -17.344 1 73.56 276 CYS A CA 1
ATOM 2117 C C . CYS A 1 276 ? 25.266 16.906 -18.578 1 73.56 276 CYS A C 1
ATOM 2119 O O . CYS A 1 276 ? 26.359 17.281 -19.016 1 73.56 276 CYS A O 1
ATOM 2121 N N . ASP A 1 277 ? 24.188 17.203 -19.109 1 73.25 277 ASP A N 1
ATOM 2122 C CA . ASP A 1 277 ? 24.109 18.125 -20.25 1 73.25 277 ASP A CA 1
ATOM 2123 C C . ASP A 1 277 ? 24.609 19.516 -19.859 1 73.25 277 ASP A C 1
ATOM 2125 O O . ASP A 1 277 ? 24.953 20.312 -20.719 1 73.25 277 ASP A O 1
ATOM 2129 N N . LEU A 1 278 ? 24.609 19.781 -18.594 1 71.19 278 LEU A N 1
ATOM 2130 C CA . LEU A 1 278 ? 25.016 21.094 -18.109 1 71.19 278 LEU A CA 1
ATOM 2131 C C . LEU A 1 278 ? 26.5 21.141 -17.828 1 71.19 278 LEU A C 1
ATOM 2133 O O . LEU A 1 278 ? 27.031 22.156 -17.375 1 71.19 278 LEU A O 1
ATOM 2137 N N . MET A 1 279 ? 27.109 20.094 -18.078 1 71.12 279 MET A N 1
ATOM 2138 C CA . MET A 1 279 ? 28.562 20.062 -17.906 1 71.12 279 MET A CA 1
ATOM 2139 C C . MET A 1 279 ? 29.25 21.031 -18.875 1 71.12 279 MET A C 1
ATOM 2141 O O . MET A 1 279 ? 28.781 21.234 -20 1 71.12 279 MET A O 1
ATOM 2145 N N . ASP A 1 280 ? 30.266 21.734 -18.375 1 62.28 280 ASP A N 1
ATOM 2146 C CA . ASP A 1 280 ? 31.062 22.562 -19.281 1 62.28 280 ASP A CA 1
ATOM 2147 C C . ASP A 1 280 ? 31.75 21.703 -20.344 1 62.28 280 ASP A C 1
ATOM 2149 O O . ASP A 1 280 ? 32.219 20.609 -20.062 1 62.28 280 ASP A O 1
ATOM 2153 N N . ALA A 1 281 ? 31.672 22.094 -21.625 1 52.78 281 ALA A N 1
ATOM 2154 C CA . ALA A 1 281 ? 32.312 21.453 -22.766 1 52.78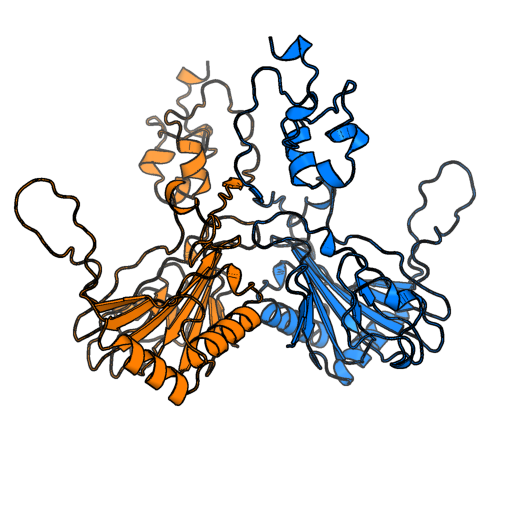 281 ALA A CA 1
ATOM 2155 C C . ALA A 1 281 ? 33.75 21.141 -22.484 1 52.78 281 ALA A C 1
ATOM 2157 O O . ALA A 1 281 ? 34.312 20.141 -22.984 1 52.78 281 ALA A O 1
ATOM 2158 N N . ALA A 1 282 ? 34.438 21.984 -21.828 1 50.91 282 ALA A N 1
ATOM 2159 C CA . ALA A 1 282 ? 35.875 21.781 -21.625 1 50.91 282 ALA A CA 1
ATOM 2160 C C . ALA A 1 282 ? 36.125 20.578 -20.719 1 50.91 282 ALA A C 1
ATOM 2162 O O . ALA A 1 282 ? 37.219 20 -20.719 1 50.91 282 ALA A O 1
ATOM 2163 N N . MET A 1 283 ? 35.25 20.094 -19.906 1 41.09 283 MET A N 1
ATOM 2164 C CA . MET A 1 283 ? 35.469 18.984 -18.984 1 41.09 283 MET A CA 1
ATOM 2165 C C . MET A 1 283 ? 35.094 17.656 -19.625 1 41.09 283 MET A C 1
ATOM 2167 O O . MET A 1 283 ? 35.312 16.594 -19.047 1 41.09 283 MET A O 1
ATOM 2171 N N . ALA A 1 284 ? 34.438 17.609 -20.609 1 42.88 284 ALA A N 1
ATOM 2172 C CA . ALA A 1 284 ? 34.094 16.406 -21.344 1 42.88 284 ALA A CA 1
ATOM 2173 C C . ALA A 1 284 ? 35.281 15.938 -22.188 1 42.88 284 ALA A C 1
ATOM 2175 O O . ALA A 1 284 ? 35.25 14.859 -22.797 1 42.88 284 ALA A O 1
ATOM 2176 N N . THR A 1 285 ? 36.188 16.594 -22.531 1 37.66 285 THR A N 1
ATOM 2177 C CA . THR A 1 285 ? 37.375 16.156 -23.281 1 37.66 285 THR A CA 1
ATOM 2178 C C . THR A 1 285 ? 38.375 15.461 -22.359 1 37.66 285 THR A C 1
ATOM 2180 O O . THR A 1 285 ? 38.625 15.938 -21.266 1 37.66 285 THR A O 1
ATOM 2183 N N . MET B 1 1 ? -13.195 -6.637 3.385 1 92.88 1 MET B N 1
ATOM 2184 C CA . MET B 1 1 ? -11.805 -7.066 3.4 1 92.88 1 MET B CA 1
ATOM 2185 C C . MET B 1 1 ? -11.445 -7.703 4.738 1 92.88 1 MET B C 1
ATOM 2187 O O . MET B 1 1 ? -11.867 -7.227 5.793 1 92.88 1 MET B O 1
ATOM 2191 N N . LYS B 1 2 ? -10.719 -8.828 4.672 1 96.25 2 LYS B N 1
ATOM 2192 C CA . LYS B 1 2 ? -10.25 -9.539 5.859 1 96.25 2 LYS B CA 1
ATOM 2193 C C . LYS B 1 2 ? -8.734 -9.703 5.832 1 96.25 2 LYS B C 1
ATOM 2195 O O . LYS B 1 2 ? -8.156 -10 4.785 1 96.25 2 LYS B O 1
ATOM 2200 N N . VAL B 1 3 ? -8.211 -9.555 7.027 1 97.75 3 VAL B N 1
ATOM 2201 C CA . VAL B 1 3 ? -6.777 -9.805 7.145 1 97.75 3 VAL B CA 1
ATOM 2202 C C . VAL B 1 3 ? -6.531 -11.297 7.355 1 97.75 3 VAL B C 1
ATOM 2204 O O . VAL B 1 3 ? -7.016 -11.883 8.328 1 97.75 3 VAL B O 1
ATOM 2207 N N . LEU B 1 4 ? -5.762 -11.883 6.48 1 98.06 4 LEU B N 1
ATOM 2208 C CA . LEU B 1 4 ? -5.367 -13.273 6.672 1 98.06 4 LEU B CA 1
ATOM 2209 C C . LEU B 1 4 ? -4.031 -13.367 7.398 1 98.06 4 LEU B C 1
ATOM 2211 O O . LEU B 1 4 ? -3.799 -14.305 8.164 1 98.06 4 LEU B O 1
ATOM 2215 N N . SER B 1 5 ? -3.184 -12.43 7.113 1 98 5 SER B N 1
ATOM 2216 C CA . SER B 1 5 ? -1.867 -12.367 7.738 1 98 5 SER B CA 1
ATOM 2217 C C . SER B 1 5 ? -1.272 -10.969 7.625 1 98 5 SER B C 1
ATOM 2219 O O . SER B 1 5 ? -1.439 -10.297 6.605 1 98 5 SER B O 1
ATOM 2221 N N . TRP B 1 6 ? -0.568 -10.484 8.617 1 97.44 6 TRP B N 1
ATOM 2222 C CA . TRP B 1 6 ? 0.151 -9.219 8.562 1 97.44 6 TRP B CA 1
ATOM 2223 C C . TRP B 1 6 ? 1.608 -9.43 8.164 1 97.44 6 TRP B C 1
ATOM 2225 O O . TRP B 1 6 ? 2.281 -8.5 7.715 1 97.44 6 TRP B O 1
ATOM 2235 N N . SER B 1 7 ? 2.111 -10.672 8.383 1 93.44 7 SER B N 1
ATOM 2236 C CA . SER B 1 7 ? 3.473 -11.047 8.023 1 93.44 7 SER B CA 1
ATOM 2237 C C . SER B 1 7 ? 3.549 -12.508 7.594 1 93.44 7 SER B C 1
ATOM 2239 O O . SER B 1 7 ? 3.609 -13.406 8.438 1 93.44 7 SER B O 1
ATOM 2241 N N . PRO B 1 8 ? 3.539 -12.711 6.328 1 96.56 8 PRO B N 1
ATOM 2242 C CA . PRO B 1 8 ? 3.457 -11.75 5.219 1 96.56 8 PRO B CA 1
ATOM 2243 C C . PRO B 1 8 ? 2.096 -11.07 5.129 1 96.56 8 PRO B C 1
ATOM 2245 O O . PRO B 1 8 ? 1.125 -11.539 5.73 1 96.56 8 PRO B O 1
ATOM 2248 N N . ARG B 1 9 ? 2.076 -9.984 4.434 1 98 9 ARG B N 1
ATOM 2249 C CA . ARG B 1 9 ? 0.808 -9.281 4.281 1 98 9 ARG B CA 1
ATOM 2250 C C . ARG B 1 9 ? -0.081 -9.961 3.25 1 98 9 ARG B C 1
ATOM 2252 O O . ARG B 1 9 ? 0.207 -9.93 2.051 1 98 9 ARG B O 1
ATOM 2259 N N . ILE B 1 10 ? -1.119 -10.57 3.725 1 98.69 10 ILE B N 1
ATOM 2260 C CA . ILE B 1 10 ? -2.09 -11.305 2.918 1 98.69 10 ILE B CA 1
ATOM 2261 C C . ILE B 1 10 ? -3.506 -10.906 3.33 1 98.69 10 ILE B C 1
ATOM 2263 O O . ILE B 1 10 ? -3.859 -10.977 4.508 1 98.69 10 ILE B O 1
ATOM 2267 N N . PHE B 1 11 ? -4.297 -10.539 2.352 1 98.69 11 PHE B N 1
ATOM 2268 C CA . PHE B 1 11 ? -5.648 -10.055 2.617 1 98.69 11 PHE B CA 1
ATOM 2269 C C . PHE B 1 11 ? -6.656 -10.766 1.721 1 98.69 11 PHE B C 1
ATOM 2271 O O . PHE B 1 11 ? -6.32 -11.195 0.616 1 98.69 11 PHE B O 1
ATOM 2278 N N . LEU B 1 12 ? -7.84 -10.836 2.215 1 98.69 12 LEU B N 1
ATOM 2279 C CA . LEU B 1 12 ? -8.953 -11.406 1.466 1 98.69 12 LEU B CA 1
ATOM 2280 C C . LEU B 1 12 ? -9.969 -10.336 1.098 1 98.69 12 LEU B C 1
ATOM 2282 O O . LEU B 1 12 ? -10.469 -9.625 1.97 1 98.69 12 LEU B O 1
ATOM 2286 N N . LEU B 1 13 ? -10.195 -10.164 -0.166 1 98.5 13 LEU B N 1
ATOM 2287 C CA . LEU B 1 13 ? -11.312 -9.367 -0.669 1 98.5 13 LEU B CA 1
ATOM 2288 C C . LEU B 1 13 ? -12.5 -10.258 -1.007 1 98.5 13 LEU B C 1
ATOM 2290 O O . LEU B 1 13 ? -12.492 -10.961 -2.025 1 98.5 13 LEU B O 1
ATOM 2294 N N . GLN B 1 14 ? -13.477 -10.188 -0.204 1 98.38 14 GLN B N 1
ATOM 2295 C CA . GLN B 1 14 ? -14.633 -11.055 -0.407 1 98.38 14 GLN B CA 1
ATOM 2296 C C . GLN B 1 14 ? -15.617 -10.438 -1.395 1 98.38 14 GLN B C 1
ATOM 2298 O O . GLN B 1 14 ? -15.922 -9.25 -1.307 1 98.38 14 GLN B O 1
ATOM 2303 N N . ASN B 1 15 ? -16.047 -11.164 -2.344 1 98.25 15 ASN B N 1
ATOM 2304 C CA . ASN B 1 15 ? -17.031 -10.773 -3.34 1 98.25 15 ASN B CA 1
ATOM 2305 C C . ASN B 1 15 ? -16.609 -9.508 -4.086 1 98.25 15 ASN B C 1
ATOM 2307 O O . ASN B 1 15 ? -17.422 -8.609 -4.297 1 98.25 15 ASN B O 1
ATOM 2311 N N . VAL B 1 16 ? -15.398 -9.516 -4.395 1 98.56 16 VAL B N 1
ATOM 2312 C CA . VAL B 1 16 ? -14.891 -8.352 -5.113 1 98.56 16 VAL B CA 1
ATOM 2313 C C . VAL B 1 16 ? -15.305 -8.43 -6.582 1 98.56 16 VAL B C 1
ATOM 2315 O O . VAL B 1 16 ? -15.391 -7.406 -7.262 1 98.56 16 VAL B O 1
ATOM 2318 N N . LEU B 1 17 ? -15.57 -9.602 -7.074 1 98.81 17 LEU B N 1
ATOM 2319 C CA . LEU B 1 17 ? -16.156 -9.805 -8.398 1 98.81 17 LEU B CA 1
ATOM 2320 C C . LEU B 1 17 ? -17.578 -10.352 -8.289 1 98.81 17 LEU B C 1
ATOM 2322 O O . LEU B 1 17 ? -17.844 -11.203 -7.441 1 98.81 17 LEU B O 1
ATOM 2326 N N . THR B 1 18 ? -18.391 -9.906 -9.164 1 98.75 18 THR B N 1
ATOM 2327 C CA . THR B 1 18 ? -19.703 -10.523 -9.273 1 98.75 18 THR B CA 1
ATOM 2328 C C . THR B 1 18 ? -19.625 -11.836 -10.047 1 98.75 18 THR B C 1
ATOM 2330 O O . THR B 1 18 ? -18.672 -12.07 -10.789 1 98.75 18 THR B O 1
ATOM 2333 N N . ASP B 1 19 ? -20.688 -12.648 -9.891 1 98.62 19 ASP B N 1
ATOM 2334 C CA . ASP B 1 19 ? -20.766 -13.883 -10.656 1 98.62 19 ASP B CA 1
ATOM 2335 C C . ASP B 1 19 ? -20.688 -13.609 -12.156 1 98.62 19 ASP B C 1
ATOM 2337 O O . ASP B 1 19 ? -20.016 -14.328 -12.898 1 98.62 19 ASP B O 1
ATOM 2341 N N . ASP B 1 20 ? -21.391 -12.531 -12.547 1 98.75 20 ASP B N 1
ATOM 2342 C CA . ASP B 1 20 ? -21.422 -12.18 -13.961 1 98.75 20 ASP B CA 1
ATOM 2343 C C . ASP B 1 20 ? -20.031 -11.781 -14.469 1 98.75 20 ASP B C 1
ATOM 2345 O O . ASP B 1 20 ? -19.672 -12.102 -15.602 1 98.75 20 ASP B O 1
ATOM 2349 N N . GLU B 1 21 ? -19.312 -11.086 -13.68 1 98.88 21 GLU B N 1
ATOM 2350 C CA . GLU B 1 21 ? -17.969 -10.703 -14.062 1 98.88 21 GLU B CA 1
ATOM 2351 C C . GLU B 1 21 ? -17.062 -11.922 -14.18 1 98.88 21 GLU B C 1
ATOM 2353 O O . GLU B 1 21 ? -16.266 -12.031 -15.125 1 98.88 21 GLU B O 1
ATOM 2358 N N . CYS B 1 22 ? -17.141 -12.852 -13.258 1 98.88 22 CYS B N 1
ATOM 2359 C CA . CYS B 1 22 ? -16.375 -14.086 -13.32 1 98.88 22 CYS B CA 1
ATOM 2360 C C . CYS B 1 22 ? -16.688 -14.859 -14.594 1 98.88 22 CYS B C 1
ATOM 2362 O O . CYS B 1 22 ? -15.773 -15.289 -15.305 1 98.88 22 CYS B O 1
ATOM 2364 N N . ASP B 1 23 ? -17.969 -14.992 -14.891 1 98.81 23 ASP B N 1
ATOM 2365 C CA . ASP B 1 23 ? -18.391 -15.727 -16.078 1 98.81 23 ASP B CA 1
ATOM 2366 C C . ASP B 1 23 ? -17.891 -15.055 -17.344 1 98.81 23 ASP B C 1
ATOM 2368 O O . ASP B 1 23 ? -17.484 -15.734 -18.297 1 98.81 23 ASP B O 1
ATOM 2372 N N . HIS B 1 24 ? -17.984 -13.742 -17.359 1 98.81 24 HIS B N 1
ATOM 2373 C CA . HIS B 1 24 ? -17.5 -13 -18.531 1 98.81 24 HIS B CA 1
ATOM 2374 C C . HIS B 1 24 ? -16.016 -13.258 -18.766 1 98.81 24 HIS B C 1
ATOM 2376 O O . HIS B 1 24 ? -15.609 -13.492 -19.906 1 98.81 24 HIS B O 1
ATOM 2382 N N . ILE B 1 25 ? -15.219 -13.242 -17.734 1 98.81 25 ILE B N 1
ATOM 2383 C CA . ILE B 1 25 ? -13.773 -13.43 -17.844 1 98.81 25 ILE B CA 1
ATOM 2384 C C . ILE B 1 25 ? -13.477 -14.844 -18.344 1 98.81 25 ILE B C 1
ATOM 2386 O O . ILE B 1 25 ? -12.672 -15.023 -19.266 1 98.81 25 ILE B O 1
ATOM 2390 N N . ILE B 1 26 ? -14.148 -15.82 -17.812 1 98.62 26 ILE B N 1
ATOM 2391 C CA . ILE B 1 26 ? -13.961 -17.203 -18.25 1 98.62 26 ILE B CA 1
ATOM 2392 C C . ILE B 1 26 ? -14.32 -17.328 -19.719 1 98.62 26 ILE B C 1
ATOM 2394 O O . ILE B 1 26 ? -13.562 -17.906 -20.5 1 98.62 26 ILE B O 1
ATOM 2398 N N . LYS B 1 27 ? -15.453 -16.812 -20.094 1 98.5 27 LYS B N 1
ATOM 2399 C CA . LYS B 1 27 ? -15.93 -16.906 -21.469 1 98.5 27 LYS B CA 1
ATOM 2400 C C . LYS B 1 27 ? -14.945 -16.266 -22.453 1 98.5 27 LYS B C 1
ATOM 2402 O O . LYS B 1 27 ? -14.656 -16.828 -23.5 1 98.5 27 LYS B O 1
ATOM 2407 N N . ALA B 1 28 ? -14.492 -15.094 -22.078 1 98.19 28 ALA B N 1
ATOM 2408 C CA . ALA B 1 28 ? -13.578 -14.359 -22.953 1 98.19 28 ALA B CA 1
ATOM 2409 C C . ALA B 1 28 ? -12.227 -15.07 -23.047 1 98.19 28 ALA B C 1
ATOM 2411 O O . ALA B 1 28 ? -11.562 -15.008 -24.094 1 98.19 28 ALA B O 1
ATOM 2412 N N . ALA B 1 29 ? -11.828 -15.766 -22.031 1 97.38 29 ALA B N 1
ATOM 2413 C CA . ALA B 1 29 ? -10.516 -16.391 -21.969 1 97.38 29 ALA B CA 1
ATOM 2414 C C . ALA B 1 29 ? -10.523 -17.75 -22.672 1 97.38 29 ALA B C 1
ATOM 2416 O O . ALA B 1 29 ? -9.5 -18.188 -23.219 1 97.38 29 ALA B O 1
ATOM 2417 N N . THR B 1 30 ? -11.602 -18.484 -22.625 1 96.5 30 THR B N 1
ATOM 2418 C CA . THR B 1 30 ? -11.711 -19.891 -22.984 1 96.5 30 THR B CA 1
ATOM 2419 C C . THR B 1 30 ? -11.156 -20.141 -24.375 1 96.5 30 THR B C 1
ATOM 2421 O O . THR B 1 30 ? -10.328 -21.031 -24.578 1 96.5 30 THR B O 1
ATOM 2424 N N . PRO B 1 31 ? -11.516 -19.344 -25.375 1 95.88 31 PRO B N 1
ATOM 2425 C CA . PRO B 1 31 ? -11.031 -19.656 -26.719 1 95.88 31 PRO B CA 1
ATOM 2426 C C . PRO B 1 31 ? -9.539 -19.391 -26.891 1 95.88 31 PRO B C 1
ATOM 2428 O O . PRO B 1 31 ? -8.938 -19.812 -27.891 1 95.88 31 PRO B O 1
ATOM 2431 N N . ARG B 1 32 ? -8.93 -18.781 -25.938 1 93.56 32 ARG B N 1
ATOM 2432 C CA . ARG B 1 32 ? -7.551 -18.312 -26.094 1 93.56 32 ARG B CA 1
ATOM 2433 C C . ARG B 1 32 ? -6.605 -19.094 -25.188 1 93.56 32 ARG B C 1
ATOM 2435 O O . ARG B 1 32 ? -5.414 -18.797 -25.109 1 93.56 32 ARG B O 1
ATOM 2442 N N . LEU B 1 33 ? -7.152 -20.047 -24.469 1 91.44 33 LEU B N 1
ATOM 2443 C CA . LEU B 1 33 ? -6.34 -20.812 -23.531 1 91.44 33 LEU B CA 1
ATOM 2444 C C . LEU B 1 33 ? -5.301 -21.641 -24.266 1 91.44 33 LEU B C 1
ATOM 2446 O O . LEU B 1 33 ? -5.609 -22.281 -25.281 1 91.44 33 LEU B O 1
ATOM 2450 N N . GLU B 1 34 ? -4.117 -21.547 -23.797 1 83.44 34 GLU B N 1
ATOM 2451 C CA . GLU B 1 34 ? -3.021 -22.391 -24.266 1 83.44 34 GLU B CA 1
ATOM 2452 C C . GLU B 1 34 ? -2.375 -23.141 -23.094 1 83.44 34 GLU B C 1
ATOM 2454 O O . GLU B 1 34 ? -2.42 -22.672 -21.953 1 83.44 34 GLU B O 1
ATOM 2459 N N . ARG B 1 35 ? -1.916 -24.312 -23.375 1 74.81 35 ARG B N 1
ATOM 2460 C CA . ARG B 1 35 ? -1.265 -25.062 -22.312 1 74.81 35 ARG B CA 1
ATOM 2461 C C . ARG B 1 35 ? -0.111 -24.266 -21.703 1 74.81 35 ARG B C 1
ATOM 2463 O O . ARG B 1 35 ? 0.675 -23.656 -22.422 1 74.81 35 ARG B O 1
ATOM 2470 N N . SER B 1 36 ? -0.208 -24 -20.328 1 62.66 36 SER B N 1
ATOM 2471 C CA . SER B 1 36 ? 0.84 -23.266 -19.625 1 62.66 36 SER B CA 1
ATOM 2472 C C . SER B 1 36 ? 2.131 -24.078 -19.562 1 62.66 36 SER B C 1
ATOM 2474 O O . SER B 1 36 ? 2.113 -25.266 -19.234 1 62.66 36 SER B O 1
ATOM 2476 N N . GLY B 1 37 ? 3.197 -23.891 -20.641 1 49.97 37 GLY B N 1
ATOM 2477 C CA . GLY B 1 37 ? 4.41 -24.688 -20.609 1 49.97 37 GLY B CA 1
ATOM 2478 C C . GLY B 1 37 ? 5.676 -23.859 -20.516 1 49.97 37 GLY B C 1
ATOM 2479 O O . GLY B 1 37 ? 5.691 -22.703 -20.938 1 49.97 37 GLY B O 1
ATOM 2480 N N . VAL B 1 38 ? 6.332 -23.844 -19.328 1 43.97 38 VAL B N 1
ATOM 2481 C CA . VAL B 1 38 ? 7.699 -23.328 -19.219 1 43.97 38 VAL B CA 1
ATOM 2482 C C . VAL B 1 38 ? 8.539 -23.891 -20.359 1 43.97 38 VAL B C 1
ATOM 2484 O O . VAL B 1 38 ? 8.406 -25.062 -20.734 1 43.97 38 VAL B O 1
ATOM 2487 N N . VAL B 1 39 ? 9.047 -23.016 -21.219 1 38.84 39 VAL B N 1
ATOM 2488 C CA . VAL B 1 39 ? 10.086 -23.391 -22.172 1 38.84 39 VAL B CA 1
ATOM 2489 C C . VAL B 1 39 ? 11.18 -24.188 -21.469 1 38.84 39 VAL B C 1
ATOM 2491 O O . VAL B 1 39 ? 11.812 -23.688 -20.531 1 38.84 39 VAL B O 1
ATOM 2494 N N . GLU B 1 40 ? 11.156 -25.438 -21.266 1 37.16 40 GLU B N 1
ATOM 2495 C CA . GLU B 1 40 ? 12.406 -26.125 -20.953 1 37.16 40 GLU B CA 1
ATOM 2496 C C . GLU B 1 40 ? 13.547 -25.625 -21.828 1 37.16 40 GLU B C 1
ATOM 2498 O O . GLU B 1 40 ? 13.391 -25.5 -23.047 1 37.16 40 GLU B O 1
ATOM 2503 N N . VAL B 1 41 ? 14.305 -24.812 -21.266 1 33.75 41 VAL B N 1
ATOM 2504 C CA . VAL B 1 41 ? 15.586 -24.703 -21.969 1 33.75 41 VAL B CA 1
ATOM 2505 C C . VAL B 1 41 ? 15.984 -26.062 -22.547 1 33.75 41 VAL B C 1
ATOM 2507 O O . VAL B 1 41 ? 15.992 -27.062 -21.828 1 33.75 41 VAL B O 1
ATOM 2510 N N . GLU B 1 42 ? 16.141 -26.062 -23.844 1 33.06 42 GLU B N 1
ATOM 2511 C CA . GLU B 1 42 ? 16.719 -27.094 -24.703 1 33.06 42 GLU B CA 1
ATOM 2512 C C . GLU B 1 42 ? 18.078 -27.531 -24.188 1 33.06 42 GLU B C 1
ATOM 2514 O O . GLU B 1 42 ? 19.078 -26.812 -24.359 1 33.06 42 GLU B O 1
ATOM 2519 N N . GLY B 1 43 ? 18.766 -28.109 -23.375 1 33.59 43 GLY B N 1
ATOM 2520 C CA . GLY B 1 43 ? 19.688 -28.984 -24.078 1 33.59 43 GLY B CA 1
ATOM 2521 C C . GLY B 1 43 ? 19.047 -29.734 -25.234 1 33.59 43 GLY B C 1
ATOM 2522 O O . GLY B 1 43 ? 17.859 -29.531 -25.531 1 33.59 43 GLY B O 1
ATOM 2523 N N . ARG B 1 44 ? 19.312 -31.312 -25.516 1 34 44 ARG B N 1
ATOM 2524 C CA . ARG B 1 44 ? 19 -32.156 -26.656 1 34 44 ARG B CA 1
ATOM 2525 C C . ARG B 1 44 ? 17.5 -32.156 -26.969 1 34 44 ARG B C 1
ATOM 2527 O O . ARG B 1 44 ? 16.703 -31.672 -26.156 1 34 44 ARG B O 1
ATOM 2534 N N . GLY B 1 45 ? 16.859 -33.031 -27.625 1 32.44 45 GLY B N 1
ATOM 2535 C CA . GLY B 1 45 ? 15.75 -33.406 -28.484 1 32.44 45 GLY B CA 1
ATOM 2536 C C . GLY B 1 45 ? 14.391 -33.156 -27.859 1 32.44 45 GLY B C 1
ATOM 2537 O O . GLY B 1 45 ? 13.375 -33.125 -28.547 1 32.44 45 GLY B O 1
ATOM 2538 N N . ARG B 1 46 ? 14.023 -33.656 -26.531 1 35.19 46 ARG B N 1
ATOM 2539 C CA . ARG B 1 46 ? 12.633 -33.938 -26.188 1 35.19 46 ARG B CA 1
ATOM 2540 C C . ARG B 1 46 ? 11.953 -32.75 -25.562 1 35.19 46 ARG B C 1
ATOM 2542 O O . ARG B 1 46 ? 12.523 -32.094 -24.688 1 35.19 46 ARG B O 1
ATOM 2549 N N . ASP B 1 47 ? 11.117 -31.922 -26.203 1 37.56 47 ASP B N 1
ATOM 2550 C CA . ASP B 1 47 ? 10.07 -30.984 -25.859 1 37.56 47 ASP B CA 1
ATOM 2551 C C . ASP B 1 47 ? 9.375 -31.375 -24.547 1 37.56 47 ASP B C 1
ATOM 2553 O O . ASP B 1 47 ? 8.367 -32.062 -24.562 1 37.56 47 ASP B O 1
ATOM 2557 N N . GLY B 1 48 ? 10.016 -31.797 -23.516 1 35.47 48 GLY B N 1
ATOM 2558 C CA . GLY B 1 48 ? 9.242 -32.219 -22.359 1 35.47 48 GLY B CA 1
ATOM 2559 C C . GLY B 1 48 ? 8.625 -31.062 -21.594 1 35.47 48 GLY B C 1
ATOM 2560 O O . GLY B 1 48 ? 9.219 -29.984 -21.516 1 35.47 48 GLY B O 1
ATOM 2561 N N . VAL B 1 49 ? 7.227 -30.797 -21.594 1 42.81 49 VAL B N 1
ATOM 2562 C CA . VAL B 1 49 ? 6.359 -29.984 -20.75 1 42.81 49 VAL B CA 1
ATOM 2563 C C . VAL B 1 49 ? 6.852 -30.047 -19.312 1 42.81 49 VAL B C 1
ATOM 2565 O O . VAL B 1 49 ? 6.973 -31.125 -18.719 1 42.81 49 VAL B O 1
ATOM 2568 N N . SER B 1 50 ? 7.633 -29.125 -18.844 1 46.25 50 SER B N 1
ATOM 2569 C CA . SER B 1 50 ? 8.062 -29.125 -17.453 1 46.25 50 SER B CA 1
ATOM 2570 C C . SER B 1 50 ? 6.875 -29.234 -16.5 1 46.25 50 SER B C 1
ATOM 2572 O O . SER B 1 50 ? 5.781 -28.766 -16.812 1 46.25 50 SER B O 1
ATOM 2574 N N . ASP B 1 51 ? 6.73 -30.203 -15.562 1 53.06 51 ASP B N 1
ATOM 2575 C CA . ASP B 1 51 ? 5.75 -30.625 -14.57 1 53.06 51 ASP B CA 1
ATOM 2576 C C . ASP B 1 51 ? 5.52 -29.531 -13.523 1 53.06 51 ASP B C 1
ATOM 2578 O O . ASP B 1 51 ? 4.902 -29.766 -12.492 1 53.06 51 ASP B O 1
ATOM 2582 N N . VAL B 1 52 ? 5.988 -28.266 -13.734 1 52.38 52 VAL B N 1
ATOM 2583 C CA . VAL B 1 52 ? 5.84 -27.25 -12.695 1 52.38 52 VAL B CA 1
ATOM 2584 C C . VAL B 1 52 ? 4.449 -26.625 -12.781 1 52.38 52 VAL B C 1
ATOM 2586 O O . VAL B 1 52 ? 3.84 -26.312 -11.758 1 52.38 52 VAL B O 1
ATOM 2589 N N . ARG B 1 53 ? 4.031 -26.359 -13.984 1 58.59 53 ARG B N 1
ATOM 2590 C CA . ARG B 1 53 ? 2.699 -25.812 -14.211 1 58.59 53 ARG B CA 1
ATOM 2591 C C . ARG B 1 53 ? 1.938 -26.641 -15.242 1 58.59 53 ARG B C 1
ATOM 2593 O O . ARG B 1 53 ? 2.406 -26.812 -16.375 1 58.59 53 ARG B O 1
ATOM 2600 N N . THR B 1 54 ? 0.893 -27.234 -14.922 1 69.69 54 THR B N 1
ATOM 2601 C CA . THR B 1 54 ? 0.134 -28.109 -15.805 1 69.69 54 THR B CA 1
ATOM 2602 C C . THR B 1 54 ? -1.191 -27.469 -16.203 1 69.69 54 THR B C 1
ATOM 2604 O O . THR B 1 54 ? -2.047 -28.109 -16.812 1 69.69 54 THR B O 1
ATOM 2607 N N . SER B 1 55 ? -1.311 -26.203 -15.977 1 77.44 55 SER B N 1
ATOM 2608 C CA . SER B 1 55 ? -2.543 -25.469 -16.25 1 77.44 55 SER B CA 1
ATOM 2609 C C . SER B 1 55 ? -2.564 -24.938 -17.688 1 77.44 55 SER B C 1
ATOM 2611 O O . SER B 1 55 ? -1.664 -25.234 -18.469 1 77.44 55 SER B O 1
ATOM 2613 N N . TYR B 1 56 ? -3.707 -24.516 -18.094 1 84.69 56 TYR B N 1
ATOM 2614 C CA . TYR B 1 56 ? -3.896 -23.734 -19.312 1 84.69 56 TYR B CA 1
ATOM 2615 C C . TYR B 1 56 ? -4.074 -22.25 -18.984 1 84.69 56 TYR B C 1
ATOM 2617 O O . TYR B 1 56 ? -4.75 -21.906 -18 1 84.69 56 TYR B O 1
ATOM 2625 N N . GLY B 1 57 ? -3.373 -21.453 -19.766 1 89.81 57 GLY B N 1
ATOM 2626 C CA . GLY B 1 57 ? -3.486 -20.047 -19.406 1 89.81 57 GLY B CA 1
ATOM 2627 C C . GLY B 1 57 ? -3.459 -19.109 -20.594 1 89.81 57 GLY B C 1
ATOM 2628 O O . GLY B 1 57 ? -3.219 -19.547 -21.719 1 89.81 57 GLY B O 1
ATOM 2629 N N . MET B 1 58 ? -3.869 -17.938 -20.375 1 92.19 58 MET B N 1
ATOM 2630 C CA . MET B 1 58 ? -3.834 -16.828 -21.312 1 92.19 58 MET B CA 1
ATOM 2631 C C . MET B 1 58 ? -3.766 -15.492 -20.594 1 92.19 58 MET B C 1
ATOM 2633 O O . MET B 1 58 ? -3.934 -15.43 -19.375 1 92.19 58 MET B O 1
ATOM 2637 N N . PHE B 1 59 ? -3.408 -14.414 -21.375 1 94.88 59 PHE B N 1
ATOM 2638 C CA . PHE B 1 59 ? -3.336 -13.062 -20.828 1 94.88 59 PHE B CA 1
ATOM 2639 C C . PHE B 1 59 ? -4.297 -12.133 -21.547 1 94.88 59 PHE B C 1
ATOM 2641 O O . PHE B 1 59 ? -4.418 -12.188 -22.781 1 94.88 59 PHE B O 1
ATOM 2648 N N . PHE B 1 60 ? -4.922 -11.336 -20.797 1 97.12 60 PHE B N 1
ATOM 2649 C CA . PHE B 1 60 ? -5.613 -10.18 -21.359 1 97.12 60 PHE B CA 1
ATOM 2650 C C . PHE B 1 60 ? -4.684 -8.977 -21.453 1 97.12 60 PHE B C 1
ATOM 2652 O O . PHE B 1 60 ? -3.711 -8.883 -20.703 1 97.12 60 PHE B O 1
ATOM 2659 N N . ASP B 1 61 ? -5 -8.055 -22.359 1 95.88 61 ASP B N 1
ATOM 2660 C CA . ASP B 1 61 ? -4.438 -6.711 -22.266 1 95.88 61 ASP B CA 1
ATOM 2661 C C . ASP B 1 61 ? -5.078 -5.93 -21.109 1 95.88 61 ASP B C 1
ATOM 2663 O O . ASP B 1 61 ? -6.176 -6.27 -20.656 1 95.88 61 ASP B O 1
ATOM 2667 N N . ARG B 1 62 ? -4.363 -4.98 -20.656 1 97.56 62 ARG B N 1
ATOM 2668 C CA . ARG B 1 62 ? -4.941 -4.113 -19.625 1 97.56 62 ARG B CA 1
ATOM 2669 C C . ARG B 1 62 ? -6.172 -3.385 -20.172 1 97.56 62 ARG B C 1
ATOM 2671 O O . ARG B 1 62 ? -6.125 -2.781 -21.234 1 97.56 62 ARG B O 1
ATOM 2678 N N . LYS B 1 63 ? -7.242 -3.471 -19.438 1 97.5 63 LYS B N 1
ATOM 2679 C CA . LYS B 1 63 ? -8.516 -2.854 -19.797 1 97.5 63 LYS B CA 1
ATOM 2680 C C . LYS B 1 63 ? -8.969 -3.291 -21.188 1 97.5 63 LYS B C 1
ATOM 2682 O O . LYS B 1 63 ? -9.43 -2.469 -21.984 1 97.5 63 LYS B O 1
ATOM 2687 N N . GLU B 1 64 ? -8.828 -4.527 -21.484 1 97.44 64 GLU B N 1
ATOM 2688 C CA . GLU B 1 64 ? -9.102 -5.047 -22.812 1 97.44 64 GLU B CA 1
ATOM 2689 C C . GLU B 1 64 ? -10.562 -4.848 -23.188 1 97.44 64 GLU B C 1
ATOM 2691 O O . GLU B 1 64 ? -10.883 -4.633 -24.359 1 97.44 64 GLU B O 1
ATOM 2696 N N . ASP B 1 65 ? -11.531 -4.934 -22.266 1 97.88 65 ASP B N 1
ATOM 2697 C CA . ASP B 1 65 ? -12.945 -4.633 -22.469 1 97.88 65 ASP B CA 1
ATOM 2698 C C . ASP B 1 65 ? -13.539 -3.934 -21.25 1 97.88 65 ASP B C 1
ATOM 2700 O O . ASP B 1 65 ? -12.859 -3.758 -20.234 1 97.88 65 ASP B O 1
ATOM 2704 N N . PRO B 1 66 ? -14.766 -3.521 -21.359 1 98.44 66 PRO B N 1
ATOM 2705 C CA . PRO B 1 66 ? -15.328 -2.695 -20.281 1 98.44 66 PRO B CA 1
ATOM 2706 C C . PRO B 1 66 ? -15.438 -3.443 -18.953 1 98.44 66 PRO B C 1
ATOM 2708 O O . PRO B 1 66 ? -15.297 -2.84 -17.891 1 98.44 66 PRO B O 1
ATOM 2711 N N . VAL B 1 67 ? -15.727 -4.719 -18.953 1 98.62 67 VAL B N 1
ATOM 2712 C CA . VAL B 1 67 ? -15.844 -5.504 -17.734 1 98.62 67 VAL B CA 1
ATOM 2713 C C . VAL B 1 67 ? -14.477 -5.621 -17.062 1 98.62 67 VAL B C 1
ATOM 2715 O O . VAL B 1 67 ? -14.336 -5.387 -15.867 1 98.62 67 VAL B O 1
ATOM 2718 N N . LEU B 1 68 ? -13.469 -5.953 -17.875 1 98.69 68 LEU B N 1
ATOM 2719 C CA . LEU B 1 68 ? -12.109 -6.043 -17.359 1 98.69 68 LEU B CA 1
ATOM 2720 C C . LEU B 1 68 ? -11.641 -4.691 -16.828 1 98.69 68 LEU B C 1
ATOM 2722 O O . LEU B 1 68 ? -10.969 -4.625 -15.797 1 98.69 68 LEU B O 1
ATOM 2726 N N . ALA B 1 69 ? -11.992 -3.629 -17.516 1 98.69 69 ALA B N 1
ATOM 2727 C CA . ALA B 1 69 ? -11.625 -2.289 -17.062 1 98.69 69 ALA B CA 1
ATOM 2728 C C . ALA B 1 69 ? -12.227 -1.989 -15.688 1 98.69 69 ALA B C 1
ATOM 2730 O O . ALA B 1 69 ? -11.547 -1.455 -14.812 1 98.69 69 ALA B O 1
ATOM 2731 N N . ARG B 1 70 ? -13.43 -2.328 -15.5 1 98.69 70 ARG B N 1
ATOM 2732 C CA . ARG B 1 70 ? -14.094 -2.104 -14.219 1 98.69 70 ARG B CA 1
ATOM 2733 C C . ARG B 1 70 ? -13.445 -2.922 -13.117 1 98.69 70 ARG B C 1
ATOM 2735 O O . ARG B 1 70 ? -13.219 -2.418 -12.008 1 98.69 70 ARG B O 1
ATOM 2742 N N . VAL B 1 71 ? -13.148 -4.156 -13.422 1 98.81 71 VAL B N 1
ATOM 2743 C CA . VAL B 1 71 ? -12.523 -5.047 -12.453 1 98.81 71 VAL B CA 1
ATOM 2744 C C . VAL B 1 71 ? -11.148 -4.508 -12.07 1 98.81 71 VAL B C 1
ATOM 2746 O O . VAL B 1 71 ? -10.82 -4.402 -10.891 1 98.81 71 VAL B O 1
ATOM 2749 N N . GLU B 1 72 ? -10.383 -4.129 -13.062 1 98.75 72 GLU B N 1
ATOM 2750 C CA . GLU B 1 72 ? -9.031 -3.639 -12.805 1 98.75 72 GLU B CA 1
ATOM 2751 C C . GLU B 1 72 ? -9.062 -2.346 -11.992 1 98.75 72 GLU B C 1
ATOM 2753 O O . GLU B 1 72 ? -8.219 -2.139 -11.117 1 98.75 72 GLU B O 1
ATOM 2758 N N . ASN B 1 73 ? -10.016 -1.463 -12.289 1 98.5 73 ASN B N 1
ATOM 2759 C CA . ASN B 1 73 ? -10.164 -0.247 -11.492 1 98.5 73 ASN B CA 1
ATOM 2760 C C . ASN B 1 73 ? -10.508 -0.562 -10.039 1 98.5 73 ASN B C 1
ATOM 2762 O O . ASN B 1 73 ? -9.953 0.049 -9.125 1 98.5 73 ASN B O 1
ATOM 2766 N N . ARG B 1 74 ? -11.375 -1.501 -9.867 1 98.56 74 ARG B N 1
ATOM 2767 C CA . ARG B 1 74 ? -11.789 -1.899 -8.523 1 98.56 74 ARG B CA 1
ATOM 2768 C C . ARG B 1 74 ? -10.617 -2.488 -7.742 1 98.56 74 ARG B C 1
ATOM 2770 O O . ARG B 1 74 ? -10.438 -2.191 -6.559 1 98.56 74 ARG B O 1
ATOM 2777 N N . LEU B 1 75 ? -9.836 -3.312 -8.391 1 98.62 75 LEU B N 1
ATOM 2778 C CA . LEU B 1 75 ? -8.672 -3.906 -7.746 1 98.62 75 LEU B CA 1
ATOM 2779 C C . LEU B 1 75 ? -7.648 -2.836 -7.379 1 98.62 75 LEU B C 1
ATOM 2781 O O . LEU B 1 75 ? -7.055 -2.881 -6.297 1 98.62 75 LEU B O 1
ATOM 2785 N N . SER B 1 76 ? -7.465 -1.906 -8.273 1 98.56 76 SER B N 1
ATOM 2786 C CA . SER B 1 76 ? -6.547 -0.799 -8.023 1 98.56 76 SER B CA 1
ATOM 2787 C C . SER B 1 76 ? -6.996 0.033 -6.828 1 98.56 76 SER B C 1
ATOM 2789 O O . SER B 1 76 ? -6.18 0.396 -5.98 1 98.56 76 SER B O 1
ATOM 2791 N N . GLU B 1 77 ? -8.234 0.28 -6.773 1 97.81 77 GLU B N 1
ATOM 2792 C CA . GLU B 1 77 ? -8.766 1.039 -5.645 1 97.81 77 GLU B CA 1
ATOM 2793 C C . GLU B 1 77 ? -8.602 0.271 -4.336 1 97.81 77 GLU B C 1
ATOM 2795 O O . GLU B 1 77 ? -8.156 0.831 -3.334 1 97.81 77 GLU B O 1
ATOM 2800 N N . ALA B 1 78 ? -8.891 -0.983 -4.395 1 97.62 78 ALA B N 1
ATOM 2801 C CA . ALA B 1 78 ? -8.828 -1.807 -3.188 1 97.62 78 ALA B CA 1
ATOM 2802 C C . ALA B 1 78 ? -7.402 -1.915 -2.664 1 97.62 78 ALA B C 1
ATOM 2804 O O . ALA B 1 78 ? -7.184 -2.023 -1.456 1 97.62 78 ALA B O 1
ATOM 2805 N N . THR B 1 79 ? -6.465 -1.893 -3.562 1 97.94 79 THR B N 1
ATOM 2806 C CA . THR B 1 79 ? -5.07 -2.07 -3.182 1 97.94 79 THR B CA 1
ATOM 2807 C C . THR B 1 79 ? -4.359 -0.722 -3.076 1 97.94 79 THR B C 1
ATOM 2809 O O . THR B 1 79 ? -3.213 -0.65 -2.635 1 97.94 79 THR B O 1
ATOM 2812 N N . MET B 1 80 ? -5.023 0.322 -3.553 1 97.94 80 MET B N 1
ATOM 2813 C CA . MET B 1 80 ? -4.484 1.678 -3.598 1 97.94 80 MET B CA 1
ATOM 2814 C C . MET B 1 80 ? -3.229 1.735 -4.461 1 97.94 80 MET B C 1
ATOM 2816 O O . MET B 1 80 ? -2.268 2.428 -4.121 1 97.94 80 MET B O 1
ATOM 2820 N N . ILE B 1 81 ? -3.188 0.923 -5.5 1 98 81 ILE B N 1
ATOM 2821 C CA . ILE B 1 81 ? -2.139 0.908 -6.512 1 98 81 ILE B CA 1
ATOM 2822 C C . ILE B 1 81 ? -2.707 1.362 -7.855 1 98 81 ILE B C 1
ATOM 2824 O O . ILE B 1 81 ? -3.734 0.852 -8.305 1 98 81 ILE B O 1
ATOM 2828 N N . PRO B 1 82 ? -2.059 2.34 -8.516 1 97.69 82 PRO B N 1
ATOM 2829 C CA . PRO B 1 82 ? -2.609 2.816 -9.789 1 97.69 82 PRO B CA 1
ATOM 2830 C C . PRO B 1 82 ? -2.781 1.698 -10.812 1 97.69 82 PRO B C 1
ATOM 2832 O O . PRO B 1 82 ? -1.941 0.799 -10.898 1 97.69 82 PRO B O 1
ATOM 2835 N N . VAL B 1 83 ? -3.777 1.804 -11.617 1 97.81 83 VAL B N 1
ATOM 2836 C CA . VAL B 1 83 ? -4.113 0.787 -12.609 1 97.81 83 VAL B CA 1
ATOM 2837 C C . VAL B 1 83 ? -2.955 0.617 -13.594 1 97.81 83 VAL B C 1
ATOM 2839 O O . VAL B 1 83 ? -2.682 -0.493 -14.055 1 97.81 83 VAL B O 1
ATOM 2842 N N . GLY B 1 84 ? -2.211 1.696 -13.875 1 97.19 84 GLY B N 1
ATOM 2843 C CA . GLY B 1 84 ? -1.125 1.673 -14.844 1 97.19 84 GLY B CA 1
ATOM 2844 C C . GLY B 1 84 ? 0.069 0.858 -14.375 1 97.19 84 GLY B C 1
ATOM 2845 O O . GLY B 1 84 ? 0.947 0.527 -15.18 1 97.19 84 GLY B O 1
ATOM 2846 N N . HIS B 1 85 ? 0.111 0.511 -13.133 1 96.88 85 HIS B N 1
ATOM 2847 C CA . HIS B 1 85 ? 1.19 -0.307 -12.586 1 96.88 85 HIS B CA 1
ATOM 2848 C C . HIS B 1 85 ? 0.932 -1.79 -12.828 1 96.88 85 HIS B C 1
ATOM 2850 O O . HIS B 1 85 ? 1.796 -2.627 -12.555 1 96.88 85 HIS B O 1
ATOM 2856 N N . GLY B 1 86 ? -0.238 -2.076 -13.281 1 97.88 86 GLY B N 1
ATOM 2857 C CA . GLY B 1 86 ? -0.652 -3.467 -13.383 1 97.88 86 GLY B CA 1
ATOM 2858 C C . GLY B 1 86 ? -0.358 -4.078 -14.742 1 97.88 86 GLY B C 1
ATOM 2859 O O . GLY B 1 86 ? -0.537 -3.428 -15.773 1 97.88 86 GLY B O 1
ATOM 2860 N N . GLU B 1 87 ? 0.07 -5.344 -14.727 1 96.12 87 GLU B N 1
ATOM 2861 C CA . GLU B 1 87 ? 0.099 -6.148 -15.938 1 96.12 87 GLU B CA 1
ATOM 2862 C C . GLU B 1 87 ? -1.312 -6.5 -16.406 1 96.12 87 GLU B C 1
ATOM 2864 O O . GLU B 1 87 ? -2.291 -6.168 -15.734 1 96.12 87 GLU B O 1
ATOM 2869 N N . GLY B 1 88 ? -1.376 -7.078 -17.594 1 96.25 88 GLY B N 1
ATOM 2870 C CA . GLY B 1 88 ? -2.652 -7.664 -17.969 1 96.25 88 GLY B CA 1
ATOM 2871 C C . GLY B 1 88 ? -3.051 -8.836 -17.094 1 96.25 88 GLY B C 1
ATOM 2872 O O . GLY B 1 88 ? -2.193 -9.508 -16.516 1 96.25 88 GLY B O 1
ATOM 2873 N N . ILE B 1 89 ? -4.309 -9.07 -17.031 1 98.31 89 ILE B N 1
ATOM 2874 C CA . ILE B 1 89 ? -4.812 -10.156 -16.203 1 98.31 89 ILE B CA 1
ATOM 2875 C C . ILE B 1 89 ? -4.508 -11.5 -16.859 1 98.31 89 ILE B C 1
ATOM 2877 O O . ILE B 1 89 ? -4.793 -11.695 -18.031 1 98.31 89 ILE B O 1
ATOM 2881 N N . GLN B 1 90 ? -3.891 -12.398 -16.094 1 97 90 GLN B N 1
ATOM 2882 C CA . GLN B 1 90 ? -3.699 -13.781 -16.531 1 97 90 GLN B CA 1
ATOM 2883 C C . GLN B 1 90 ? -4.84 -14.672 -16.047 1 97 90 GLN B C 1
ATOM 2885 O O . GLN B 1 90 ? -5.238 -14.602 -14.883 1 97 90 GLN B O 1
ATOM 2890 N N . VAL B 1 91 ? -5.332 -15.469 -16.953 1 97.12 91 VAL B N 1
ATOM 2891 C CA . VAL B 1 91 ? -6.355 -16.438 -16.578 1 97.12 91 VAL B CA 1
ATOM 2892 C C . VAL B 1 91 ? -5.785 -17.859 -16.688 1 97.12 91 VAL B C 1
ATOM 2894 O O . VAL B 1 91 ? -5.094 -18.188 -17.656 1 97.12 91 VAL B O 1
ATOM 2897 N N . LEU B 1 92 ? -6.066 -18.641 -15.648 1 93.88 92 LEU B N 1
ATOM 2898 C CA . LEU B 1 92 ? -5.621 -20.031 -15.617 1 93.88 92 LEU B CA 1
ATOM 2899 C C . LEU B 1 92 ? -6.789 -20.969 -15.344 1 93.88 92 LEU B C 1
ATOM 2901 O O . LEU B 1 92 ? -7.668 -20.656 -14.539 1 93.88 92 LEU B O 1
ATOM 2905 N N . ARG B 1 93 ? -6.738 -22.047 -16 1 94.75 93 ARG B N 1
ATOM 2906 C CA . ARG B 1 93 ? -7.66 -23.141 -15.742 1 94.75 93 ARG B CA 1
ATOM 2907 C C . ARG B 1 93 ? -6.91 -24.391 -15.281 1 94.75 93 ARG B C 1
ATOM 2909 O O . ARG B 1 93 ? -5.961 -24.828 -15.93 1 94.75 93 ARG B O 1
ATOM 2916 N N . TYR B 1 94 ? -7.336 -24.922 -14.164 1 90.62 94 TYR B N 1
ATOM 2917 C CA . TYR B 1 94 ? -6.773 -26.141 -13.609 1 90.62 94 TYR B CA 1
ATOM 2918 C C . TYR B 1 94 ? -7.785 -27.281 -13.664 1 90.62 94 TYR B C 1
ATOM 2920 O O . TYR B 1 94 ? -8.914 -27.141 -13.188 1 90.62 94 TYR B O 1
ATOM 2928 N N . GLU B 1 95 ? -7.324 -28.281 -14.25 1 88.19 95 GLU B N 1
ATOM 2929 C CA . GLU B 1 95 ? -8.125 -29.5 -14.266 1 88.19 95 GLU B CA 1
ATOM 2930 C C . GLU B 1 95 ? -7.602 -30.516 -13.266 1 88.19 95 GLU B C 1
ATOM 2932 O O . GLU B 1 95 ? -6.695 -30.219 -12.484 1 88.19 95 GLU B O 1
ATOM 2937 N N . ASN B 1 96 ? -8.266 -31.594 -13.305 1 84 96 ASN B N 1
ATOM 2938 C CA . ASN B 1 96 ? -7.977 -32.625 -12.305 1 84 96 ASN B CA 1
ATOM 2939 C C . ASN B 1 96 ? -6.484 -32.938 -12.242 1 84 96 ASN B C 1
ATOM 2941 O O . ASN B 1 96 ? -5.863 -33.219 -13.273 1 84 96 ASN B O 1
ATOM 2945 N N . GLY B 1 97 ? -5.961 -32.781 -11.016 1 82.56 97 GLY B N 1
ATOM 2946 C CA . GLY B 1 97 ? -4.574 -33.125 -10.758 1 82.56 97 GLY B CA 1
ATOM 2947 C C . GLY B 1 97 ? -3.611 -31.984 -11.062 1 82.56 97 GLY B C 1
ATOM 2948 O O . GLY B 1 97 ? -2.455 -32.031 -10.641 1 82.56 97 GLY B O 1
ATOM 2949 N N . GLN B 1 98 ? -4.066 -30.969 -11.68 1 80.25 98 GLN B N 1
ATOM 2950 C CA . GLN B 1 98 ? -3.191 -29.875 -12.078 1 80.25 98 GLN B CA 1
ATOM 2951 C C . GLN B 1 98 ? -2.916 -28.922 -10.914 1 80.25 98 GLN B C 1
ATOM 2953 O O . GLN B 1 98 ? -3.762 -28.766 -10.031 1 80.25 98 GLN B O 1
ATOM 2958 N N . GLU B 1 99 ? -1.716 -28.547 -10.883 1 80.69 99 GLU B N 1
ATOM 2959 C CA . GLU B 1 99 ? -1.229 -27.719 -9.781 1 80.69 99 GLU B CA 1
ATOM 2960 C C . GLU B 1 99 ? -0.218 -26.688 -10.266 1 80.69 99 GLU B C 1
ATOM 2962 O O . GLU B 1 99 ? 0.11 -26.641 -11.453 1 80.69 99 GLU B O 1
ATOM 2967 N N . TYR B 1 100 ? 0.093 -25.828 -9.406 1 79.88 100 TYR B N 1
ATOM 2968 C CA . TYR B 1 100 ? 1.195 -24.891 -9.586 1 79.88 100 TYR B CA 1
ATOM 2969 C C . TYR B 1 100 ? 2.121 -24.891 -8.383 1 79.88 100 TYR B C 1
ATOM 2971 O O . TYR B 1 100 ? 1.738 -24.438 -7.297 1 79.88 100 TYR B O 1
ATOM 2979 N N . LYS B 1 101 ? 3.281 -25.359 -8.531 1 81.88 101 LYS B N 1
ATOM 2980 C CA . LYS B 1 101 ? 4.23 -25.484 -7.43 1 81.88 101 LYS B CA 1
ATOM 2981 C C . LYS B 1 101 ? 4.559 -24.109 -6.844 1 81.88 101 LYS B C 1
ATOM 2983 O O . LYS B 1 101 ? 4.496 -23.094 -7.547 1 81.88 101 LYS B O 1
ATOM 2988 N N . PRO B 1 102 ? 4.898 -24.109 -5.562 1 86.31 102 PRO B N 1
ATOM 2989 C CA . PRO B 1 102 ? 5.195 -22.844 -4.902 1 86.31 102 PRO B CA 1
ATOM 2990 C C . PRO B 1 102 ? 6.262 -22.031 -5.637 1 86.31 102 PRO B C 1
ATOM 2992 O O . PRO B 1 102 ? 7.266 -22.594 -6.086 1 86.31 102 PRO B O 1
ATOM 2995 N N . HIS B 1 103 ? 5.996 -20.734 -5.75 1 86.44 103 HIS B N 1
ATOM 2996 C CA . HIS B 1 103 ? 6.871 -19.828 -6.473 1 86.44 103 HIS B CA 1
ATOM 2997 C C . HIS B 1 103 ? 6.699 -18.391 -5.984 1 86.44 103 HIS B C 1
ATOM 2999 O O . HIS B 1 103 ? 5.75 -18.094 -5.254 1 86.44 103 HIS B O 1
ATOM 3005 N N . PHE B 1 104 ? 7.68 -17.625 -6.332 1 86.62 104 PHE B N 1
ATOM 3006 C CA . PHE B 1 104 ? 7.586 -16.188 -6.094 1 86.62 104 PHE B CA 1
ATOM 3007 C C . PHE B 1 104 ? 7.105 -15.469 -7.344 1 86.62 104 PHE B C 1
ATOM 3009 O O . PHE B 1 104 ? 7.484 -15.82 -8.461 1 86.62 104 PHE B O 1
ATOM 3016 N N . ASP B 1 105 ? 6.324 -14.508 -7.133 1 91.25 105 ASP B N 1
ATOM 3017 C CA . ASP B 1 105 ? 5.906 -13.672 -8.258 1 91.25 105 ASP B CA 1
ATOM 3018 C C . ASP B 1 105 ? 6.949 -12.602 -8.562 1 91.25 105 ASP B C 1
ATOM 3020 O O . ASP B 1 105 ? 6.945 -12.016 -9.648 1 91.25 105 ASP B O 1
ATOM 3024 N N . TYR B 1 106 ? 7.75 -12.227 -7.523 1 85.56 106 TYR B N 1
ATOM 3025 C CA . TYR B 1 106 ? 8.727 -11.172 -7.742 1 85.56 106 TYR B CA 1
ATOM 3026 C C . TYR B 1 106 ? 9.977 -11.711 -8.43 1 85.56 106 TYR B C 1
ATOM 3028 O O . TYR B 1 106 ? 10.164 -12.93 -8.516 1 85.56 106 TYR B O 1
ATOM 3036 N N . PHE B 1 107 ? 10.75 -10.836 -8.961 1 76.25 107 PHE B N 1
ATOM 3037 C CA . PHE B 1 107 ? 11.953 -11.18 -9.711 1 76.25 107 PHE B CA 1
ATOM 3038 C C . PHE B 1 107 ? 13.195 -11.047 -8.836 1 76.25 107 PHE B C 1
ATOM 3040 O O . PHE B 1 107 ? 13.305 -10.109 -8.047 1 76.25 107 PHE B O 1
ATOM 3047 N N . PHE B 1 108 ? 14.008 -12.008 -9.008 1 63.06 108 PHE B N 1
ATOM 3048 C CA . PHE B 1 108 ? 15.25 -12.008 -8.242 1 63.06 108 PHE B CA 1
ATOM 3049 C C . PHE B 1 108 ? 16.344 -11.266 -8.984 1 63.06 108 PHE B C 1
ATOM 3051 O O . PHE B 1 108 ? 17.266 -10.719 -8.375 1 63.06 108 PHE B O 1
ATOM 3058 N N . HIS B 1 109 ? 16.219 -11.273 -10.359 1 55.69 109 HIS B N 1
ATOM 3059 C CA . HIS B 1 109 ? 17.281 -10.688 -11.188 1 55.69 109 HIS B CA 1
ATOM 3060 C C . HIS B 1 109 ? 16.781 -9.438 -11.906 1 55.69 109 HIS B C 1
ATOM 3062 O O . HIS B 1 109 ? 15.57 -9.188 -11.961 1 55.69 109 HIS B O 1
ATOM 3068 N N . GLU B 1 110 ? 17.734 -8.648 -12.367 1 56.44 110 GLU B N 1
ATOM 3069 C CA . GLU B 1 110 ? 17.469 -7.344 -12.969 1 56.44 110 GLU B CA 1
ATOM 3070 C C . GLU B 1 110 ? 16.625 -7.48 -14.234 1 56.44 110 GLU B C 1
ATOM 3072 O O . GLU B 1 110 ? 15.875 -6.578 -14.586 1 56.44 110 GLU B O 1
ATOM 3077 N N . ALA B 1 111 ? 16.703 -8.555 -14.914 1 54.62 111 ALA B N 1
ATOM 3078 C CA . ALA B 1 111 ? 16.078 -8.672 -16.219 1 54.62 111 ALA B CA 1
ATOM 3079 C C . ALA B 1 111 ? 14.555 -8.516 -16.125 1 54.62 111 ALA B C 1
ATOM 3081 O O . ALA B 1 111 ? 13.93 -7.926 -17 1 54.62 111 ALA B O 1
ATOM 3082 N N . GLY B 1 112 ? 13.961 -8.906 -15.047 1 61.38 112 GLY B N 1
ATOM 3083 C CA . GLY B 1 112 ? 12.516 -8.797 -14.922 1 61.38 112 GLY B CA 1
ATOM 3084 C C . GLY B 1 112 ? 12.055 -7.441 -14.414 1 61.38 112 GLY B C 1
ATOM 3085 O O . GLY B 1 112 ? 10.859 -7.164 -14.352 1 61.38 112 GLY B O 1
ATOM 3086 N N . THR B 1 113 ? 12.969 -6.488 -14.297 1 72.62 113 THR B N 1
ATOM 3087 C CA . THR B 1 113 ? 12.602 -5.223 -13.672 1 72.62 113 THR B CA 1
ATOM 3088 C C . THR B 1 113 ? 12.781 -4.062 -14.648 1 72.62 113 THR B C 1
ATOM 3090 O O . THR B 1 113 ? 12.711 -2.896 -14.258 1 72.62 113 THR B O 1
ATOM 3093 N N . ASP B 1 114 ? 12.883 -4.434 -15.906 1 76.69 114 ASP B N 1
ATOM 3094 C CA . ASP B 1 114 ? 13.156 -3.418 -16.922 1 76.69 114 ASP B CA 1
ATOM 3095 C C . ASP B 1 114 ? 11.898 -2.629 -17.266 1 76.69 114 ASP B C 1
ATOM 3097 O O . ASP B 1 114 ? 11.977 -1.552 -17.859 1 76.69 114 ASP B O 1
ATOM 3101 N N . ASN B 1 115 ? 10.812 -3.209 -16.938 1 87.75 115 ASN B N 1
ATOM 3102 C CA . ASN B 1 115 ? 9.523 -2.562 -17.188 1 87.75 115 ASN B CA 1
ATOM 3103 C C . ASN B 1 115 ? 8.703 -2.428 -15.898 1 87.75 115 ASN B C 1
ATOM 3105 O O . ASN B 1 115 ? 8.031 -3.371 -15.484 1 87.75 115 ASN B O 1
ATOM 3109 N N . GLY B 1 116 ? 8.781 -1.215 -15.328 1 90.5 116 GLY B N 1
ATOM 3110 C CA . GLY B 1 116 ? 7.973 -0.932 -14.156 1 90.5 116 GLY B CA 1
ATOM 3111 C C . GLY B 1 116 ? 8.586 -1.458 -12.867 1 90.5 116 GLY B C 1
ATOM 3112 O O . GLY B 1 116 ? 7.918 -1.519 -11.836 1 90.5 116 GLY B O 1
ATOM 3113 N N . GLY B 1 117 ? 9.852 -1.986 -12.953 1 88.12 117 GLY B N 1
ATOM 3114 C CA . GLY B 1 117 ? 10.5 -2.502 -11.758 1 88.12 117 GLY B CA 1
ATOM 3115 C C . GLY B 1 117 ? 9.93 -3.83 -11.297 1 88.12 117 GLY B C 1
ATOM 3116 O O . GLY B 1 117 ? 9.305 -4.551 -12.086 1 88.12 117 GLY B O 1
ATOM 3117 N N . ASN B 1 118 ? 10.195 -4.188 -10.031 1 87.25 118 ASN B N 1
ATOM 3118 C CA . ASN B 1 118 ? 9.75 -5.469 -9.492 1 87.25 118 ASN B CA 1
ATOM 3119 C C . ASN B 1 118 ? 8.25 -5.469 -9.195 1 87.25 118 ASN B C 1
ATOM 3121 O O . ASN B 1 118 ? 7.629 -4.41 -9.141 1 87.25 118 ASN B O 1
ATOM 3125 N N . ARG B 1 119 ? 7.711 -6.625 -9.07 1 92.56 119 ARG B N 1
ATOM 3126 C CA . ARG B 1 119 ? 6.305 -6.75 -8.695 1 92.56 119 ARG B CA 1
ATOM 3127 C C . ARG B 1 119 ? 6.094 -6.398 -7.23 1 92.56 119 ARG B C 1
ATOM 3129 O O . ARG B 1 119 ? 6.785 -6.922 -6.355 1 92.56 119 ARG B O 1
ATOM 3136 N N . LEU B 1 120 ? 5.203 -5.492 -7.012 1 95.25 120 LEU B N 1
ATOM 3137 C CA . LEU B 1 120 ? 4.875 -4.961 -5.695 1 95.25 120 LEU B CA 1
ATOM 3138 C C . LEU B 1 120 ? 3.857 -5.852 -4.988 1 95.25 120 LEU B C 1
ATOM 3140 O O . LEU B 1 120 ? 4.035 -6.195 -3.816 1 95.25 120 LEU B O 1
ATOM 3144 N N . ALA B 1 121 ? 2.85 -6.219 -5.656 1 98.25 121 ALA B N 1
ATOM 3145 C CA . ALA B 1 121 ? 1.74 -6.969 -5.074 1 98.25 121 ALA B CA 1
ATOM 3146 C C . ALA B 1 121 ? 1.031 -7.809 -6.133 1 98.25 121 ALA B C 1
ATOM 3148 O O . ALA B 1 121 ? 1.185 -7.566 -7.332 1 98.25 121 ALA B O 1
ATOM 3149 N N . THR B 1 122 ? 0.343 -8.789 -5.68 1 98.69 122 THR B N 1
ATOM 3150 C CA . THR B 1 122 ? -0.43 -9.695 -6.523 1 98.69 122 THR B CA 1
ATOM 3151 C C . THR B 1 122 ? -1.869 -9.797 -6.023 1 98.69 122 THR B C 1
ATOM 3153 O O . THR B 1 122 ? -2.109 -9.898 -4.82 1 98.69 122 THR B O 1
ATOM 3156 N N . VAL B 1 123 ? -2.793 -9.727 -6.918 1 98.88 123 VAL B N 1
ATOM 3157 C CA . VAL B 1 123 ? -4.184 -10.047 -6.621 1 98.88 123 VAL B CA 1
ATOM 3158 C C . VAL B 1 123 ? -4.582 -11.336 -7.348 1 98.88 123 VAL B C 1
ATOM 3160 O O . VAL B 1 123 ? -4.605 -11.375 -8.578 1 98.88 123 VAL B O 1
ATOM 3163 N N . LEU B 1 124 ? -4.859 -12.367 -6.59 1 98.81 124 LEU B N 1
ATOM 3164 C CA . LEU B 1 124 ? -5.32 -13.648 -7.113 1 98.81 124 LEU B CA 1
ATOM 3165 C C . LEU B 1 124 ? -6.836 -13.773 -6.988 1 98.81 124 LEU B C 1
ATOM 3167 O O . LEU B 1 124 ? -7.363 -13.883 -5.883 1 98.81 124 LEU B O 1
ATOM 3171 N N . MET B 1 125 ? -7.469 -13.812 -8.102 1 98.88 125 MET B N 1
ATOM 3172 C CA . MET B 1 125 ? -8.922 -13.852 -8.156 1 98.88 125 MET B CA 1
ATOM 3173 C C . MET B 1 125 ? -9.422 -15.266 -8.422 1 98.88 125 MET B C 1
ATOM 3175 O O . MET B 1 125 ? -8.844 -15.992 -9.242 1 98.88 125 MET B O 1
ATOM 3179 N N . TYR B 1 126 ? -10.445 -15.617 -7.77 1 98.88 126 TYR B N 1
ATOM 3180 C CA . TYR B 1 126 ? -11.078 -16.906 -8.008 1 98.88 126 TYR B CA 1
ATOM 3181 C C . TYR B 1 126 ? -12.344 -16.75 -8.844 1 98.88 126 TYR B C 1
ATOM 3183 O O . TYR B 1 126 ? -13.305 -16.109 -8.406 1 98.88 126 TYR B O 1
ATOM 3191 N N . LEU B 1 127 ? -12.336 -17.344 -9.969 1 98.81 127 LEU B N 1
ATOM 3192 C CA . LEU B 1 127 ? -13.438 -17.188 -10.914 1 98.81 127 LEU B CA 1
ATOM 3193 C C . LEU B 1 127 ? -14.438 -18.328 -10.789 1 98.81 127 LEU B C 1
ATOM 3195 O O . LEU B 1 127 ? -15.508 -18.297 -11.398 1 98.81 127 LEU B O 1
ATOM 3199 N N . SER B 1 128 ? -14.086 -19.344 -10.008 1 98.31 128 SER B N 1
ATOM 3200 C CA . SER B 1 128 ? -14.969 -20.484 -9.742 1 98.31 128 SER B CA 1
ATOM 3201 C C . SER B 1 128 ? -14.781 -21.016 -8.328 1 98.31 128 SER B C 1
ATOM 3203 O O . SER B 1 128 ? -13.734 -20.797 -7.715 1 98.31 128 SER B O 1
ATOM 3205 N N . ASP B 1 129 ? -15.828 -21.656 -7.883 1 97.75 129 ASP B N 1
ATOM 3206 C CA . ASP B 1 129 ? -15.633 -22.562 -6.766 1 97.75 129 ASP B CA 1
ATOM 3207 C C . ASP B 1 129 ? -14.93 -23.844 -7.219 1 97.75 129 ASP B C 1
ATOM 3209 O O . ASP B 1 129 ? -14.805 -24.094 -8.422 1 97.75 129 ASP B O 1
ATOM 3213 N N . VAL B 1 130 ? -14.375 -24.516 -6.223 1 96.5 130 VAL B N 1
ATOM 3214 C CA . VAL B 1 130 ? -13.781 -25.812 -6.488 1 96.5 130 VAL B CA 1
ATOM 3215 C C . VAL B 1 130 ? -14.359 -26.844 -5.523 1 96.5 130 VAL B C 1
ATOM 3217 O O . VAL B 1 130 ? -14.422 -26.609 -4.316 1 96.5 130 VAL B O 1
ATOM 3220 N N . GLU B 1 131 ? -14.75 -27.906 -6.051 1 94.69 131 GLU B N 1
ATOM 3221 C CA . GLU B 1 131 ? -15.383 -28.938 -5.238 1 94.69 131 GLU B CA 1
ATOM 3222 C C . GLU B 1 131 ? -14.422 -29.484 -4.188 1 94.69 131 GLU B C 1
ATOM 3224 O O . GLU B 1 131 ? -14.758 -29.547 -3.006 1 94.69 131 GLU B O 1
ATOM 3229 N N . GLU B 1 132 ? -13.305 -29.938 -4.602 1 94.75 132 GLU B N 1
ATOM 3230 C CA . GLU B 1 132 ? -12.281 -30.422 -3.68 1 94.75 132 GLU B CA 1
ATOM 3231 C C . GLU B 1 132 ? -10.883 -30.031 -4.145 1 94.75 132 GLU B C 1
ATOM 3233 O O . GLU B 1 132 ? -10.57 -30.109 -5.332 1 94.75 132 GLU B O 1
ATOM 3238 N N . GLY B 1 133 ? -10.078 -29.531 -3.146 1 95.81 133 GLY B N 1
ATOM 3239 C CA . GLY B 1 133 ? -8.727 -29.125 -3.482 1 95.81 133 GLY B CA 1
ATOM 3240 C C . GLY B 1 133 ? -8.656 -27.734 -4.086 1 95.81 133 GLY B C 1
ATOM 3241 O O . GLY B 1 133 ? -9.555 -26.906 -3.871 1 95.81 133 GLY B O 1
ATOM 3242 N N . GLY B 1 134 ? -7.516 -27.406 -4.715 1 96.56 134 GLY B N 1
ATOM 3243 C CA . GLY B 1 134 ? -7.34 -26.188 -5.473 1 96.56 134 GLY B CA 1
ATOM 3244 C C . GLY B 1 134 ? -7.02 -24.984 -4.602 1 96.56 134 GLY B C 1
ATOM 3245 O O . GLY B 1 134 ? -7.051 -23.844 -5.074 1 96.56 134 GLY B O 1
ATOM 3246 N N . GLU B 1 135 ? -6.711 -25.203 -3.324 1 98.12 135 GLU B N 1
ATOM 3247 C CA . GLU B 1 135 ? -6.406 -24.094 -2.426 1 98.12 135 GLU B CA 1
ATOM 3248 C C . GLU B 1 135 ? -5.156 -23.344 -2.879 1 98.12 135 GLU B C 1
ATOM 3250 O O . GLU B 1 135 ? -4.262 -23.922 -3.49 1 98.12 135 GLU B O 1
ATOM 3255 N N . THR B 1 136 ? -5.109 -22.109 -2.678 1 98.38 136 THR B N 1
ATOM 3256 C CA . THR B 1 136 ? -3.848 -21.375 -2.688 1 98.38 136 THR B CA 1
ATOM 3257 C C . THR B 1 136 ? -3.143 -21.484 -1.339 1 98.38 136 THR B C 1
ATOM 3259 O O . THR B 1 136 ? -3.746 -21.234 -0.293 1 98.38 136 THR B O 1
ATOM 3262 N N . VAL B 1 137 ? -1.926 -21.875 -1.395 1 97.94 137 VAL B N 1
ATOM 3263 C CA . VAL B 1 137 ? -1.21 -22.109 -0.146 1 97.94 137 VAL B CA 1
ATOM 3264 C C . VAL B 1 137 ? 0.029 -21.219 -0.081 1 97.94 137 VAL B C 1
ATOM 3266 O O . VAL B 1 137 ? 0.711 -21.016 -1.09 1 97.94 137 VAL B O 1
ATOM 3269 N N . PHE B 1 138 ? 0.266 -20.625 1.113 1 98.19 138 PHE B N 1
ATOM 3270 C CA . PHE B 1 138 ? 1.468 -19.875 1.443 1 98.19 138 PHE B CA 1
ATOM 3271 C C . PHE B 1 138 ? 2.324 -20.625 2.451 1 98.19 138 PHE B C 1
ATOM 3273 O O . PHE B 1 138 ? 2.154 -20.469 3.662 1 98.19 138 PHE B O 1
ATOM 3280 N N . PRO B 1 139 ? 3.291 -21.297 1.956 1 94.62 139 PRO B N 1
ATOM 3281 C CA . PRO B 1 139 ? 4.031 -22.234 2.814 1 94.62 139 PRO B CA 1
ATOM 3282 C C . PRO B 1 139 ? 4.797 -21.516 3.928 1 94.62 139 PRO B C 1
ATOM 3284 O O . PRO B 1 139 ? 5.055 -22.109 4.98 1 94.62 139 PRO B O 1
ATOM 3287 N N . ASN B 1 140 ? 5.18 -20.281 3.727 1 93.88 140 ASN B N 1
ATOM 3288 C CA . ASN B 1 140 ? 5.992 -19.562 4.707 1 93.88 140 ASN B CA 1
ATOM 3289 C C . ASN B 1 140 ? 5.121 -18.812 5.707 1 93.88 140 ASN B C 1
ATOM 3291 O O . ASN B 1 140 ? 5.637 -18.031 6.523 1 93.88 140 ASN B O 1
ATOM 3295 N N . ALA B 1 141 ? 3.84 -18.953 5.617 1 95.81 141 ALA B N 1
ATOM 3296 C CA . ALA B 1 141 ? 2.906 -18.359 6.574 1 95.81 141 ALA B CA 1
ATOM 3297 C C . ALA B 1 141 ? 2.303 -19.422 7.48 1 95.81 141 ALA B C 1
ATOM 3299 O O . ALA B 1 141 ? 2.008 -20.531 7.035 1 95.81 141 ALA B O 1
ATOM 3300 N N . ALA B 1 142 ? 2.055 -19.094 8.695 1 95.12 142 ALA B N 1
ATOM 3301 C CA . ALA B 1 142 ? 1.575 -20.047 9.688 1 95.12 142 ALA B CA 1
ATOM 3302 C C . ALA B 1 142 ? 0.15 -20.5 9.375 1 95.12 142 ALA B C 1
ATOM 3304 O O . ALA B 1 142 ? -0.684 -19.688 8.961 1 95.12 142 ALA B O 1
ATOM 3305 N N . VAL B 1 143 ? -0.09 -21.734 9.633 1 96.75 143 VAL B N 1
ATOM 3306 C CA . VAL B 1 143 ? -1.431 -22.297 9.484 1 96.75 143 VAL B CA 1
ATOM 3307 C C . VAL B 1 143 ? -2.334 -21.781 10.602 1 96.75 143 VAL B C 1
ATOM 3309 O O . VAL B 1 143 ? -2.049 -21.984 11.781 1 96.75 143 VAL B O 1
ATOM 3312 N N . PRO B 1 144 ? -3.369 -21.172 10.258 1 96.38 144 PRO B N 1
ATOM 3313 C CA . PRO B 1 144 ? -4.273 -20.719 11.32 1 96.38 144 PRO B CA 1
ATOM 3314 C C . PRO B 1 144 ? -4.977 -21.891 12.023 1 96.38 144 PRO B C 1
ATOM 3316 O O . PRO B 1 144 ? -5.145 -22.953 11.43 1 96.38 144 PRO B O 1
ATOM 3319 N N . ALA B 1 145 ? -5.469 -21.578 13.195 1 94.25 145 ALA B N 1
ATOM 3320 C CA . ALA B 1 145 ? -6.09 -22.609 14.023 1 94.25 145 ALA B CA 1
ATOM 3321 C C . ALA B 1 145 ? -7.348 -23.156 13.359 1 94.25 145 ALA B C 1
ATOM 3323 O O . ALA B 1 145 ? -7.66 -24.344 13.508 1 94.25 145 ALA B O 1
ATOM 3324 N N . SER B 1 146 ? -8.023 -22.391 12.633 1 95.06 146 SER B N 1
ATOM 3325 C CA . SER B 1 146 ? -9.289 -22.781 12.031 1 95.06 146 SER B CA 1
ATOM 3326 C C . SER B 1 146 ? -9.078 -23.641 10.797 1 95.06 146 SER B C 1
ATOM 3328 O O . SER B 1 146 ? -10.016 -24.266 10.289 1 95.06 146 SER B O 1
ATOM 3330 N N . GLN B 1 147 ? -7.934 -23.703 10.266 1 97.06 147 GLN B N 1
ATOM 3331 C CA . GLN B 1 147 ? -7.57 -24.5 9.094 1 97.06 147 GLN B CA 1
ATOM 3332 C C . GLN B 1 147 ? -7.188 -25.922 9.484 1 97.06 147 GLN B C 1
ATOM 3334 O O . GLN B 1 147 ? -6.184 -26.141 10.164 1 97.06 147 GLN B O 1
ATOM 3339 N N . SER B 1 148 ? -8.016 -26.938 9.031 1 96.56 148 SER B N 1
ATOM 3340 C CA . SER B 1 148 ? -7.762 -28.328 9.367 1 96.56 148 SER B CA 1
ATOM 3341 C C . SER B 1 148 ? -8.297 -29.266 8.297 1 96.56 148 SER B C 1
ATOM 3343 O O . SER B 1 148 ? -9.086 -28.859 7.438 1 96.56 148 SER B O 1
ATOM 3345 N N . ARG B 1 149 ? -7.844 -30.516 8.445 1 95.56 149 ARG B N 1
ATOM 3346 C CA . ARG B 1 149 ? -8.375 -31.531 7.539 1 95.56 149 ARG B CA 1
ATOM 3347 C C . ARG B 1 149 ? -9.867 -31.734 7.754 1 95.56 149 ARG B C 1
ATOM 3349 O O . ARG B 1 149 ? -10.617 -31.906 6.793 1 95.56 149 ARG B O 1
ATOM 3356 N N . GLU B 1 150 ? -10.336 -31.641 8.953 1 95.56 150 GLU B N 1
ATOM 3357 C CA . GLU B 1 150 ? -11.734 -31.812 9.328 1 95.56 150 GLU B CA 1
ATOM 3358 C C . GLU B 1 150 ? -12.594 -30.688 8.758 1 95.56 150 GLU B C 1
ATOM 3360 O O . GLU B 1 150 ? -13.758 -30.891 8.43 1 95.56 150 GLU B O 1
ATOM 3365 N N . ALA B 1 151 ? -11.953 -29.547 8.617 1 94.94 151 ALA B N 1
ATOM 3366 C CA . ALA B 1 151 ? -12.672 -28.391 8.086 1 94.94 151 ALA B CA 1
ATOM 3367 C C . ALA B 1 151 ? -12.727 -28.438 6.562 1 94.94 151 ALA B C 1
ATOM 3369 O O . ALA B 1 151 ? -13.344 -27.578 5.934 1 94.94 151 ALA B O 1
ATOM 3370 N N . GLY B 1 152 ? -12.023 -29.438 5.953 1 94.19 152 GLY B N 1
ATOM 3371 C CA . GLY B 1 152 ? -12.172 -29.641 4.52 1 94.19 152 GLY B CA 1
ATOM 3372 C C . GLY B 1 152 ? -10.938 -29.25 3.729 1 94.19 152 GLY B C 1
ATOM 3373 O O . GLY B 1 152 ? -10.953 -29.281 2.496 1 94.19 152 GLY B O 1
ATOM 3374 N N . TYR B 1 153 ? -9.906 -28.922 4.371 1 97.12 153 TYR B N 1
ATOM 3375 C CA . TYR B 1 153 ? -8.68 -28.547 3.674 1 97.12 153 TYR B CA 1
ATOM 3376 C C . TYR B 1 153 ? -7.91 -29.797 3.221 1 97.12 153 TYR B C 1
ATOM 3378 O O . TYR B 1 153 ? -7.887 -30.812 3.922 1 97.12 153 TYR B O 1
ATOM 3386 N N . SER B 1 154 ? -7.32 -29.672 2.043 1 96.44 154 SER B N 1
ATOM 3387 C CA . SER B 1 154 ? -6.508 -30.766 1.528 1 96.44 154 SER B CA 1
ATOM 3388 C C . SER B 1 154 ? -5.203 -30.906 2.309 1 96.44 154 SER B C 1
ATOM 3390 O O . SER B 1 154 ? -4.867 -30.031 3.119 1 96.44 154 SER B O 1
ATOM 3392 N N . GLU B 1 155 ? -4.527 -31.984 2.07 1 95.88 155 GLU B N 1
ATOM 3393 C CA . GLU B 1 155 ? -3.211 -32.188 2.674 1 95.88 155 GLU B CA 1
ATOM 3394 C C . GLU B 1 155 ? -2.24 -31.078 2.24 1 95.88 155 GLU B C 1
ATOM 3396 O O . GLU B 1 155 ? -1.513 -30.531 3.066 1 95.88 155 GLU B O 1
ATOM 3401 N N . CYS B 1 156 ? -2.303 -30.781 0.989 1 95.56 156 CYS B N 1
ATOM 3402 C CA . CYS B 1 156 ? -1.461 -29.734 0.428 1 95.56 156 CYS B CA 1
ATOM 3403 C C . CYS B 1 156 ? -1.7 -28.406 1.139 1 95.56 156 CYS B C 1
ATOM 3405 O O . CYS B 1 156 ? -0.754 -27.672 1.433 1 95.56 156 CYS B O 1
ATOM 3407 N N . ALA B 1 157 ? -2.867 -28.109 1.501 1 97.38 157 ALA B N 1
ATOM 3408 C CA . ALA B 1 157 ? -3.266 -26.828 2.102 1 97.38 157 ALA B CA 1
ATOM 3409 C C . ALA B 1 157 ? -2.754 -26.719 3.535 1 97.38 157 ALA B C 1
ATOM 3411 O O . ALA B 1 157 ? -2.73 -25.625 4.109 1 97.38 157 ALA B O 1
ATOM 3412 N N . MET B 1 158 ? -2.34 -27.828 4.09 1 97.19 158 MET B N 1
ATOM 3413 C CA . MET B 1 158 ? -1.869 -27.828 5.469 1 97.19 158 MET B CA 1
ATOM 3414 C C . MET B 1 158 ? -0.392 -27.453 5.543 1 97.19 158 MET B C 1
ATOM 3416 O O . MET B 1 158 ? 0.173 -27.344 6.633 1 97.19 158 MET B O 1
ATOM 3420 N N . ALA B 1 159 ? 0.221 -27.203 4.434 1 95.5 159 ALA B N 1
ATOM 3421 C CA . ALA B 1 159 ? 1.641 -26.859 4.387 1 95.5 159 ALA B CA 1
ATOM 3422 C C . ALA B 1 159 ? 1.868 -25.406 4.785 1 95.5 159 ALA B C 1
ATOM 3424 O O . ALA B 1 159 ? 3.01 -24.969 4.957 1 95.5 159 ALA B O 1
ATOM 3425 N N . GLY B 1 160 ? 0.846 -24.609 4.953 1 97.88 160 GLY B N 1
ATOM 3426 C CA . GLY B 1 160 ? 0.881 -23.203 5.312 1 97.88 160 GLY B CA 1
ATOM 3427 C C . GLY B 1 160 ? -0.491 -22.562 5.328 1 97.88 160 GLY B C 1
ATOM 3428 O O . GLY B 1 160 ? -1.511 -23.25 5.293 1 97.88 160 GLY B O 1
ATOM 3429 N N . LEU B 1 161 ? -0.496 -21.281 5.508 1 98.56 161 LEU B N 1
ATOM 3430 C CA . LEU B 1 161 ? -1.768 -20.578 5.379 1 98.56 161 LEU B CA 1
ATOM 3431 C C . LEU B 1 161 ? -2.385 -20.828 4.004 1 98.56 161 LEU B C 1
ATOM 3433 O O . LEU B 1 161 ? -1.697 -20.734 2.986 1 98.56 161 LEU B O 1
ATOM 3437 N N . ALA B 1 162 ? -3.617 -21.188 3.99 1 98.62 162 ALA B N 1
ATOM 3438 C CA . ALA B 1 162 ? -4.25 -21.516 2.715 1 98.62 162 ALA B CA 1
ATOM 3439 C C . ALA B 1 162 ? -5.637 -20.891 2.611 1 98.62 162 ALA B C 1
ATOM 3441 O O . ALA B 1 162 ? -6.27 -20.594 3.629 1 98.62 162 ALA B O 1
ATOM 3442 N N . TYR B 1 163 ? -6.062 -20.672 1.399 1 98.5 163 TYR B N 1
ATOM 3443 C CA . TYR B 1 163 ? -7.41 -20.203 1.112 1 98.5 163 TYR B CA 1
ATOM 3444 C C . TYR B 1 163 ? -8.094 -21.094 0.089 1 98.5 163 TYR B C 1
ATOM 3446 O O . TYR B 1 163 ? -7.527 -21.391 -0.963 1 98.5 163 TYR B O 1
ATOM 3454 N N . ARG B 1 164 ? -9.258 -21.484 0.431 1 97.44 164 ARG B N 1
ATOM 3455 C CA . ARG B 1 164 ? -10.086 -22.266 -0.481 1 97.44 164 ARG B CA 1
ATOM 3456 C C . ARG B 1 164 ? -10.805 -21.359 -1.479 1 97.44 164 ARG B C 1
ATOM 3458 O O . ARG B 1 164 ? -11.469 -20.406 -1.088 1 97.44 164 ARG B O 1
ATOM 3465 N N . PRO B 1 165 ? -10.75 -21.781 -2.738 1 97.62 165 PRO B N 1
ATOM 3466 C CA . PRO B 1 165 ? -11.352 -20.906 -3.754 1 97.62 165 PRO B CA 1
ATOM 3467 C C . PRO B 1 165 ? -12.852 -20.719 -3.557 1 97.62 165 PRO B C 1
ATOM 3469 O O . PRO B 1 165 ? -13.594 -21.703 -3.436 1 97.62 165 PRO B O 1
ATOM 3472 N N . ARG B 1 166 ? -13.234 -19.516 -3.541 1 98.19 166 ARG B N 1
ATOM 3473 C CA . ARG B 1 166 ? -14.641 -19.109 -3.604 1 98.19 166 ARG B CA 1
ATOM 3474 C C . ARG B 1 166 ? -14.875 -18.109 -4.73 1 98.19 166 ARG B C 1
ATOM 3476 O O . ARG B 1 166 ? -14.203 -17.078 -4.797 1 98.19 166 ARG B O 1
ATOM 3483 N N . LYS B 1 167 ? -15.82 -18.469 -5.594 1 98.81 167 LYS B N 1
ATOM 3484 C CA . LYS B 1 167 ? -16.094 -17.625 -6.754 1 98.81 167 LYS B CA 1
ATOM 3485 C C . LYS B 1 167 ? -16.375 -16.188 -6.332 1 98.81 167 LYS B C 1
ATOM 3487 O O . LYS B 1 167 ? -17.203 -15.945 -5.453 1 98.81 167 LYS B O 1
ATOM 3492 N N . GLY B 1 168 ? -15.641 -15.242 -6.902 1 98.88 168 GLY B N 1
ATOM 3493 C CA . GLY B 1 168 ? -15.852 -13.828 -6.648 1 98.88 168 GLY B CA 1
ATOM 3494 C C . GLY B 1 168 ? -14.883 -13.25 -5.637 1 98.88 168 GLY B C 1
ATOM 3495 O O . GLY B 1 168 ? -14.742 -12.031 -5.523 1 98.88 168 GLY B O 1
ATOM 3496 N N . ASP B 1 169 ? -14.195 -14.117 -4.859 1 98.88 169 ASP B N 1
ATOM 3497 C CA . ASP B 1 169 ? -13.203 -13.664 -3.887 1 98.88 169 ASP B CA 1
ATOM 3498 C C . ASP B 1 169 ? -11.844 -13.445 -4.543 1 98.88 169 ASP B C 1
ATOM 3500 O O . ASP B 1 169 ? -11.609 -13.906 -5.664 1 98.88 169 ASP B O 1
ATOM 3504 N N . ALA B 1 170 ? -11.008 -12.734 -3.873 1 98.94 170 ALA B N 1
ATOM 3505 C CA . ALA B 1 170 ? -9.617 -12.57 -4.281 1 98.94 170 ALA B CA 1
ATOM 3506 C C . ALA B 1 170 ? -8.695 -12.516 -3.064 1 98.94 170 ALA B C 1
ATOM 3508 O O . ALA B 1 170 ? -9.07 -11.992 -2.014 1 98.94 170 ALA B O 1
ATOM 3509 N N . VAL B 1 171 ? -7.555 -13.07 -3.215 1 98.88 171 VAL B N 1
ATOM 3510 C CA . VAL B 1 171 ? -6.484 -12.938 -2.23 1 98.88 171 VAL B CA 1
ATOM 3511 C C . VAL B 1 171 ? -5.449 -11.93 -2.73 1 98.88 171 VAL B C 1
ATOM 3513 O O . VAL B 1 171 ? -4.977 -12.023 -3.867 1 98.88 171 VAL B O 1
ATOM 3516 N N . VAL B 1 172 ? -5.133 -10.953 -1.904 1 98.81 172 VAL B N 1
ATOM 3517 C CA . VAL B 1 172 ? -4.102 -9.961 -2.182 1 98.81 172 VAL B CA 1
ATOM 3518 C C . VAL B 1 172 ? -2.885 -10.219 -1.294 1 98.81 172 VAL B C 1
ATOM 3520 O O . VAL B 1 172 ? -3.02 -10.398 -0.082 1 98.81 172 VAL B O 1
ATOM 3523 N N . PHE B 1 173 ? -1.729 -10.258 -1.888 1 98.69 173 PHE B N 1
ATOM 3524 C CA . PHE B 1 173 ? -0.521 -10.367 -1.078 1 98.69 173 PHE B CA 1
ATOM 3525 C C . PHE B 1 173 ? 0.609 -9.539 -1.673 1 98.69 173 PHE B C 1
ATOM 3527 O O . PHE B 1 173 ? 0.622 -9.266 -2.877 1 98.69 173 PHE B O 1
ATOM 3534 N N . TRP B 1 174 ? 1.503 -9.172 -0.812 1 97.5 174 TRP B N 1
ATOM 3535 C CA . TRP B 1 174 ? 2.574 -8.258 -1.205 1 97.5 174 TRP B CA 1
ATOM 3536 C C . TRP B 1 174 ? 3.889 -9.016 -1.388 1 97.5 174 TRP B C 1
ATOM 3538 O O . TRP B 1 174 ? 4.297 -9.781 -0.516 1 97.5 174 TRP B O 1
ATOM 3548 N N . SER B 1 175 ? 4.52 -8.805 -2.523 1 93.56 175 SER B N 1
ATOM 3549 C CA . SER B 1 175 ? 5.852 -9.328 -2.801 1 93.56 175 SER B CA 1
ATOM 3550 C C . SER B 1 175 ? 6.918 -8.578 -2.008 1 93.56 175 SER B C 1
ATOM 3552 O O . SER B 1 175 ? 7.969 -9.141 -1.687 1 93.56 175 SER B O 1
ATOM 3554 N N . LEU B 1 176 ? 6.586 -7.332 -1.699 1 91.56 176 LEU B N 1
ATOM 3555 C CA . LEU B 1 176 ? 7.516 -6.473 -0.977 1 91.56 176 LEU B CA 1
ATOM 3556 C C . LEU B 1 176 ? 6.965 -6.105 0.397 1 91.56 176 LEU B C 1
ATOM 3558 O O . LEU B 1 176 ? 5.77 -5.84 0.541 1 91.56 176 LEU B O 1
ATOM 3562 N N . ARG B 1 177 ? 7.871 -6.047 1.324 1 90.81 177 ARG B N 1
ATOM 3563 C CA . ARG B 1 177 ? 7.523 -5.438 2.605 1 90.81 177 ARG B CA 1
ATOM 3564 C C . ARG B 1 177 ? 7.379 -3.926 2.473 1 90.81 177 ARG B C 1
ATOM 3566 O O . ARG B 1 177 ? 7.734 -3.352 1.442 1 90.81 177 ARG B O 1
ATOM 3573 N N . THR B 1 178 ? 6.898 -3.279 3.545 1 92.62 178 THR B N 1
ATOM 3574 C CA . THR B 1 178 ? 6.645 -1.843 3.498 1 92.62 178 THR B CA 1
ATOM 3575 C C . THR B 1 178 ? 7.953 -1.064 3.41 1 92.62 178 THR B C 1
ATOM 3577 O O . THR B 1 178 ? 7.969 0.093 2.984 1 92.62 178 THR B O 1
ATOM 3580 N N . ASP B 1 179 ? 9.062 -1.705 3.752 1 85.56 179 ASP B N 1
ATOM 3581 C CA . ASP B 1 179 ? 10.352 -1.026 3.678 1 85.56 179 ASP B CA 1
ATOM 3582 C C . ASP B 1 179 ? 11.008 -1.24 2.314 1 85.56 179 ASP B C 1
ATOM 3584 O O . ASP B 1 179 ? 12.133 -0.802 2.086 1 85.56 179 ASP B O 1
ATOM 3588 N N . GLY B 1 180 ? 10.32 -2.006 1.46 1 86.69 180 GLY B N 1
ATOM 3589 C CA . GLY B 1 180 ? 10.781 -2.152 0.088 1 86.69 180 GLY B CA 1
ATOM 3590 C C . GLY B 1 180 ? 11.578 -3.42 -0.141 1 86.69 180 GLY B C 1
ATOM 3591 O O . GLY B 1 180 ? 12.023 -3.688 -1.26 1 86.69 180 GLY B O 1
ATOM 3592 N N . THR B 1 181 ? 11.742 -4.211 0.886 1 82.5 181 THR B N 1
ATOM 3593 C CA . THR B 1 181 ? 12.5 -5.445 0.726 1 82.5 181 THR B CA 1
ATOM 3594 C C . THR B 1 181 ? 11.602 -6.582 0.252 1 82.5 181 THR B C 1
ATOM 3596 O O . THR B 1 181 ? 10.391 -6.562 0.493 1 82.5 181 THR B O 1
ATOM 3599 N N . LEU B 1 182 ? 12.172 -7.535 -0.426 1 82.94 182 LEU B N 1
ATOM 3600 C CA . LEU B 1 182 ? 11.43 -8.711 -0.869 1 82.94 182 LEU B CA 1
ATOM 3601 C C . LEU B 1 182 ? 10.906 -9.508 0.323 1 82.94 182 LEU B C 1
ATOM 3603 O O . LEU B 1 182 ? 11.609 -9.656 1.329 1 82.94 182 LEU B O 1
ATOM 3607 N N . ASP B 1 183 ? 9.781 -10.023 0.231 1 89.75 183 ASP B N 1
ATOM 3608 C CA . ASP B 1 183 ? 9.195 -10.805 1.312 1 89.75 183 ASP B CA 1
ATOM 3609 C C . ASP B 1 183 ? 9.133 -12.289 0.946 1 89.75 183 ASP B C 1
ATOM 3611 O O . ASP B 1 183 ? 8.328 -12.688 0.104 1 89.75 183 ASP B O 1
ATOM 3615 N N . ALA B 1 184 ? 9.852 -13.078 1.62 1 87.12 184 ALA B N 1
ATOM 3616 C CA . ALA B 1 184 ? 9.867 -14.523 1.371 1 87.12 184 ALA B CA 1
ATOM 3617 C C . ALA B 1 184 ? 8.523 -15.156 1.731 1 87.12 184 ALA B C 1
ATOM 3619 O O . ALA B 1 184 ? 8.219 -16.266 1.288 1 87.12 184 ALA B O 1
ATOM 3620 N N . GLY B 1 185 ? 7.773 -14.445 2.518 1 92.31 185 GLY B N 1
ATOM 3621 C CA . GLY B 1 185 ? 6.449 -14.93 2.873 1 92.31 185 GLY B CA 1
ATOM 3622 C C . GLY B 1 185 ? 5.48 -14.93 1.705 1 92.31 185 GLY B C 1
ATOM 3623 O O . GLY B 1 185 ? 4.418 -15.547 1.772 1 92.31 185 GLY B O 1
ATOM 3624 N N . ALA B 1 186 ? 5.898 -14.312 0.646 1 93.38 186 ALA B N 1
ATOM 3625 C CA . ALA B 1 186 ? 5.031 -14.203 -0.525 1 93.38 186 ALA B CA 1
ATOM 3626 C C . ALA B 1 186 ? 5.086 -15.469 -1.367 1 93.38 186 ALA B C 1
ATOM 3628 O O . ALA B 1 186 ? 4.379 -15.594 -2.369 1 93.38 186 ALA B O 1
ATOM 3629 N N . LEU B 1 187 ? 5.957 -16.406 -0.988 1 91.81 187 LEU B N 1
ATOM 3630 C CA . LEU B 1 187 ? 5.938 -17.719 -1.646 1 91.81 187 LEU B CA 1
ATOM 3631 C C . LEU B 1 187 ? 4.535 -18.312 -1.628 1 91.81 187 LEU B C 1
ATOM 3633 O O . LEU B 1 187 ? 3.871 -18.312 -0.589 1 91.81 187 LEU B O 1
ATOM 3637 N N . HIS B 1 188 ? 4.051 -18.781 -2.832 1 96.19 188 HIS B N 1
ATOM 3638 C CA . HIS B 1 188 ? 2.697 -19.328 -2.883 1 96.19 188 HIS B CA 1
ATOM 3639 C C . HIS B 1 188 ? 2.561 -20.359 -3.996 1 96.19 188 HIS B C 1
ATOM 3641 O O . HIS B 1 188 ? 3.396 -20.422 -4.902 1 96.19 188 HIS B O 1
ATOM 3647 N N . GLY B 1 189 ? 1.586 -21.188 -3.854 1 92.56 189 GLY B N 1
ATOM 3648 C CA . GLY B 1 189 ? 1.281 -22.203 -4.852 1 92.56 189 GLY B CA 1
ATOM 3649 C C . GLY B 1 189 ? -0.189 -22.562 -4.895 1 92.56 189 GLY B C 1
ATOM 3650 O O . GLY B 1 189 ? -0.978 -22.094 -4.074 1 92.56 189 GLY B O 1
ATOM 3651 N N . SER B 1 190 ? -0.497 -23.328 -5.922 1 94.81 190 SER B N 1
ATOM 3652 C CA . SER B 1 190 ? -1.844 -23.875 -6.055 1 94.81 190 SER B CA 1
ATOM 3653 C C . SER B 1 190 ? -1.871 -25.359 -5.746 1 94.81 190 SER B C 1
ATOM 3655 O O . SER B 1 190 ? -1.207 -26.156 -6.418 1 94.81 190 SER B O 1
ATOM 3657 N N . CYS B 1 191 ? -2.65 -25.734 -4.781 1 95.81 191 CYS B N 1
ATOM 3658 C CA . CYS B 1 191 ? -2.834 -27.156 -4.477 1 95.81 191 CYS B CA 1
ATOM 3659 C C . CYS B 1 191 ? -3.535 -27.875 -5.625 1 95.81 191 CYS B C 1
ATOM 3661 O O . CYS B 1 191 ? -4.312 -27.266 -6.359 1 95.81 191 CYS B O 1
ATOM 3663 N N . PRO B 1 192 ? -3.271 -29.141 -5.773 1 94 192 PRO B N 1
ATOM 3664 C CA . PRO B 1 192 ? -3.953 -29.875 -6.84 1 94 192 PRO B CA 1
ATOM 3665 C C . PRO B 1 192 ? -5.473 -29.844 -6.695 1 94 192 PRO B C 1
ATOM 3667 O O . PRO B 1 192 ? -5.992 -29.922 -5.578 1 94 192 PRO B O 1
ATOM 3670 N N . VAL B 1 193 ? -6.094 -29.656 -7.812 1 94.62 193 VAL B N 1
ATOM 3671 C CA . VAL B 1 193 ? -7.535 -29.891 -7.848 1 94.62 193 VAL B CA 1
ATOM 3672 C C . VAL B 1 193 ? -7.824 -31.391 -7.793 1 94.62 193 VAL B C 1
ATOM 3674 O O . VAL B 1 193 ? -7.34 -32.156 -8.633 1 94.62 193 VAL B O 1
ATOM 3677 N N . THR B 1 194 ? -8.594 -31.812 -6.84 1 93.69 194 THR B N 1
ATOM 3678 C CA . THR B 1 194 ? -8.859 -33.25 -6.715 1 93.69 194 THR B CA 1
ATOM 3679 C C . THR B 1 194 ? -10.266 -33.562 -7.211 1 93.69 194 THR B C 1
ATOM 3681 O O . THR B 1 194 ? -10.555 -34.719 -7.527 1 93.69 194 THR B O 1
ATOM 3684 N N . LYS B 1 195 ? -11.133 -32.656 -7.25 1 94.31 195 LYS B N 1
ATOM 3685 C CA . LYS B 1 195 ? -12.461 -32.781 -7.848 1 94.31 195 LYS B CA 1
ATOM 3686 C C . LYS B 1 195 ? -12.945 -31.438 -8.375 1 94.31 195 LYS B C 1
ATOM 3688 O O . LYS B 1 195 ? -12.898 -30.422 -7.668 1 94.31 195 LYS B O 1
ATOM 3693 N N . GLY B 1 196 ? -13.359 -31.391 -9.664 1 94.12 196 GLY B N 1
ATOM 3694 C CA . GLY B 1 196 ? -13.859 -30.172 -10.273 1 94.12 196 GLY B CA 1
ATOM 3695 C C . GLY B 1 196 ? -12.812 -29.453 -11.102 1 94.12 196 GLY B C 1
ATOM 3696 O O . GLY B 1 196 ? -11.859 -30.062 -11.578 1 94.12 196 GLY B O 1
ATOM 3697 N N . THR B 1 197 ? -13.125 -28.219 -11.43 1 95.31 197 THR B N 1
ATOM 3698 C CA . THR B 1 197 ? -12.258 -27.328 -12.211 1 95.31 197 THR B CA 1
ATOM 3699 C C . THR B 1 197 ? -12.055 -26 -11.492 1 95.31 197 THR B C 1
ATOM 3701 O O . THR B 1 197 ? -12.992 -25.453 -10.922 1 95.31 197 THR B O 1
ATOM 3704 N N . LYS B 1 198 ? -10.844 -25.594 -11.508 1 96.5 198 LYS B N 1
ATOM 3705 C CA . LYS B 1 198 ? -10.539 -24.297 -10.914 1 96.5 198 LYS B CA 1
ATOM 3706 C C . LYS B 1 198 ? -10.219 -23.25 -11.984 1 96.5 198 LYS B C 1
ATOM 3708 O O . LYS B 1 198 ? -9.352 -23.469 -12.836 1 96.5 198 LYS B O 1
ATOM 3713 N N . TRP B 1 199 ? -10.969 -22.203 -12.016 1 97.94 199 TRP B N 1
ATOM 3714 C CA . TRP B 1 199 ? -10.648 -21.016 -12.797 1 97.94 199 TRP B CA 1
ATOM 3715 C C . TRP B 1 199 ? -10.141 -19.891 -11.906 1 97.94 199 TRP B C 1
AT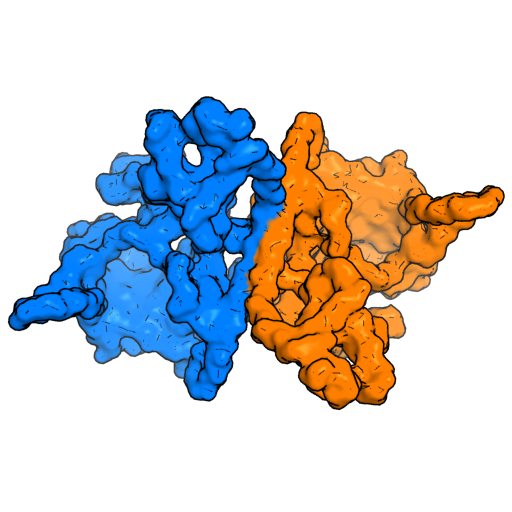OM 3717 O O . TRP B 1 199 ? -10.789 -19.516 -10.922 1 97.94 199 TRP B O 1
ATOM 3727 N N . ALA B 1 200 ? -8.992 -19.391 -12.188 1 97.94 200 ALA B N 1
ATOM 3728 C CA . ALA B 1 200 ? -8.391 -18.297 -11.422 1 97.94 200 ALA B CA 1
ATOM 3729 C C . ALA B 1 200 ? -7.809 -17.234 -12.352 1 97.94 200 ALA B C 1
ATOM 3731 O O . ALA B 1 200 ? -7.527 -17.516 -13.516 1 97.94 200 ALA B O 1
ATOM 3732 N N . ALA B 1 201 ? -7.723 -16.078 -11.875 1 98.62 201 ALA B N 1
ATOM 3733 C CA . ALA B 1 201 ? -7.094 -14.969 -12.594 1 98.62 201 ALA B CA 1
ATOM 3734 C C . ALA B 1 201 ? -6.125 -14.219 -11.688 1 98.62 201 ALA B C 1
ATOM 3736 O O . ALA B 1 201 ? -6.391 -14.031 -10.492 1 98.62 201 ALA B O 1
ATOM 3737 N N . THR B 1 202 ? -5.02 -13.75 -12.266 1 98.44 202 THR B N 1
ATOM 3738 C CA . THR B 1 202 ? -3.994 -13.078 -11.484 1 98.44 202 THR B CA 1
ATOM 3739 C C . THR B 1 202 ? -3.705 -11.688 -12.047 1 98.44 202 THR B C 1
ATOM 3741 O O . THR B 1 202 ? -3.566 -11.523 -13.266 1 98.44 202 THR B O 1
ATOM 3744 N N . LYS B 1 203 ? -3.697 -10.711 -11.25 1 98.75 203 LYS B N 1
ATOM 3745 C CA . LYS B 1 203 ? -3.242 -9.359 -11.555 1 98.75 203 LYS B CA 1
ATOM 3746 C C . LYS B 1 203 ? -1.962 -9.031 -10.789 1 98.75 203 LYS B C 1
ATOM 3748 O O . LYS B 1 203 ? -1.955 -9 -9.562 1 98.75 203 LYS B O 1
ATOM 3753 N N . TRP B 1 204 ? -0.859 -8.828 -11.523 1 98.25 204 TRP B N 1
ATOM 3754 C CA . TRP B 1 204 ? 0.402 -8.406 -10.922 1 98.25 204 TRP B CA 1
ATOM 3755 C C . TRP B 1 204 ? 0.57 -6.895 -11.008 1 98.25 204 TRP B C 1
ATOM 3757 O O . TRP B 1 204 ? 0.326 -6.297 -12.055 1 98.25 204 TRP B O 1
ATOM 3767 N N . TYR B 1 205 ? 0.95 -6.234 -9.906 1 97.75 205 TYR B N 1
ATOM 3768 C CA . TYR B 1 205 ? 1.276 -4.812 -9.852 1 97.75 205 TYR B CA 1
ATOM 3769 C C . TYR B 1 205 ? 2.771 -4.605 -9.648 1 97.75 205 TYR B C 1
ATOM 3771 O O . TYR B 1 205 ? 3.387 -5.258 -8.805 1 97.75 205 TYR B O 1
ATOM 3779 N N . HIS B 1 206 ? 3.326 -3.701 -10.414 1 95.12 20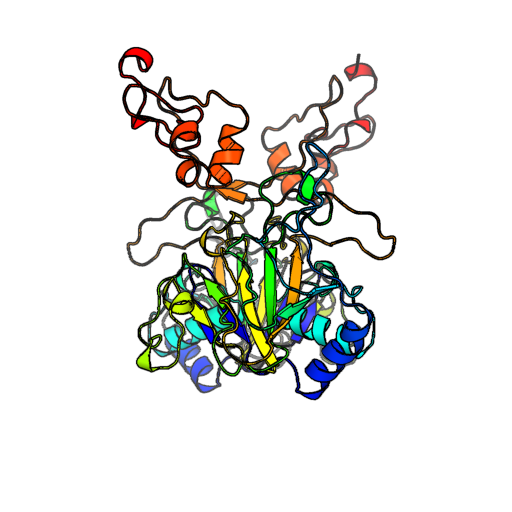6 HIS B N 1
ATOM 3780 C CA . HIS B 1 206 ? 4.734 -3.352 -10.289 1 95.12 206 HIS B CA 1
ATOM 3781 C C . HIS B 1 206 ? 4.918 -2.104 -9.43 1 95.12 206 HIS B C 1
ATOM 3783 O O . HIS B 1 206 ? 3.953 -1.386 -9.156 1 95.12 206 HIS B O 1
ATOM 3789 N N . VAL B 1 207 ? 6.152 -1.821 -9.023 1 93.25 207 VAL B N 1
ATOM 3790 C CA . VAL B 1 207 ? 6.465 -0.692 -8.148 1 93.25 207 VAL B CA 1
ATOM 3791 C C . VAL B 1 207 ? 6.309 0.615 -8.93 1 93.25 207 VAL B C 1
ATOM 3793 O O . VAL B 1 207 ? 6.172 1.685 -8.328 1 93.25 207 VAL B O 1
ATOM 3796 N N . ALA B 1 208 ? 6.367 0.499 -10.227 1 93.19 208 ALA B N 1
ATOM 3797 C CA . ALA B 1 208 ? 6.188 1.66 -11.094 1 93.19 208 ALA B CA 1
ATOM 3798 C C . ALA B 1 208 ? 5.305 1.319 -12.289 1 93.19 208 ALA B C 1
ATOM 3800 O O . ALA B 1 208 ? 4.816 0.195 -12.406 1 93.19 208 ALA B O 1
ATOM 3801 N N . HIS B 1 209 ? 5.055 2.324 -13.062 1 94.12 209 HIS B N 1
ATOM 3802 C CA . HIS B 1 209 ? 4.199 2.146 -14.234 1 94.12 209 HIS B CA 1
ATOM 3803 C C . HIS B 1 209 ? 4.723 1.031 -15.133 1 94.12 209 HIS B C 1
ATOM 3805 O O . HIS B 1 209 ? 5.91 1 -15.461 1 94.12 209 HIS B O 1
ATOM 3811 N N . TYR B 1 210 ? 3.885 0.1 -15.453 1 95.5 210 TYR B N 1
ATOM 3812 C CA . TYR B 1 210 ? 4.18 -1.001 -16.359 1 95.5 210 TYR B CA 1
ATOM 3813 C C . TYR B 1 210 ? 3.688 -0.689 -17.781 1 95.5 210 TYR B C 1
ATOM 3815 O O . TYR B 1 210 ? 2.486 -0.748 -18.047 1 95.5 210 TYR B O 1
ATOM 3823 N N . ALA B 1 211 ? 4.633 -0.496 -18.625 1 94.25 211 ALA B N 1
ATOM 3824 C CA . ALA B 1 211 ? 4.309 -0.074 -19.984 1 94.25 211 ALA B CA 1
ATOM 3825 C C . ALA B 1 211 ? 3.68 -1.217 -20.766 1 94.25 211 ALA B C 1
ATOM 3827 O O . ALA B 1 211 ? 4.164 -2.35 -20.734 1 94.25 211 ALA B O 1
ATOM 3828 N N . MET B 1 212 ? 2.566 -0.914 -21.359 1 93.06 212 MET B N 1
ATOM 3829 C CA . MET B 1 212 ? 1.888 -1.836 -22.266 1 93.06 212 MET B CA 1
ATOM 3830 C C . MET B 1 212 ? 1.379 -1.107 -23.5 1 93.06 212 MET B C 1
ATOM 3832 O O . MET B 1 212 ? 1.384 0.124 -23.547 1 93.06 212 MET B O 1
ATOM 3836 N N . ASP B 1 213 ? 0.896 -1.888 -24.531 1 87.62 213 ASP B N 1
ATOM 3837 C CA . ASP B 1 213 ? 0.184 -1.385 -25.703 1 87.62 213 ASP B CA 1
ATOM 3838 C C . ASP B 1 213 ? 0.996 -0.307 -26.422 1 87.62 213 ASP B C 1
ATOM 3840 O O . ASP B 1 213 ? 0.485 0.781 -26.688 1 87.62 213 ASP B O 1
ATOM 3844 N N . GLY B 1 214 ? 2.297 -0.51 -26.578 1 85.56 214 GLY B N 1
ATOM 3845 C CA . GLY B 1 214 ? 3.125 0.392 -27.359 1 85.56 214 GLY B CA 1
ATOM 3846 C C . GLY B 1 214 ? 3.812 1.453 -26.516 1 85.56 214 GLY B C 1
ATOM 3847 O O . GLY B 1 214 ? 4.57 2.271 -27.047 1 85.56 214 GLY B O 1
ATOM 3848 N N . GLU B 1 215 ? 3.467 1.451 -25.234 1 88.12 215 GLU B N 1
ATOM 3849 C CA . GLU B 1 215 ? 4.172 2.355 -24.344 1 88.12 215 GLU B CA 1
ATOM 3850 C C . GLU B 1 215 ? 5.648 1.988 -24.234 1 88.12 215 GLU B C 1
ATOM 3852 O O . GLU B 1 215 ? 6.027 0.842 -24.484 1 88.12 215 GLU B O 1
ATOM 3857 N N . ILE B 1 216 ? 6.477 2.918 -23.891 1 84.56 216 ILE B N 1
ATOM 3858 C CA . ILE B 1 216 ? 7.906 2.693 -23.719 1 84.56 216 ILE B CA 1
ATOM 3859 C C . ILE B 1 216 ? 8.195 2.307 -22.266 1 84.56 216 ILE B C 1
ATOM 3861 O O . ILE B 1 216 ? 7.887 3.064 -21.344 1 84.56 216 ILE B O 1
ATOM 3865 N N . PRO B 1 217 ? 8.773 1.167 -22.188 1 84.44 217 PRO B N 1
ATOM 3866 C CA . PRO B 1 217 ? 9.102 0.749 -20.812 1 84.44 217 PRO B CA 1
ATOM 3867 C C . PRO B 1 217 ? 10.156 1.638 -20.156 1 84.44 217 PRO B C 1
ATOM 3869 O O . PRO B 1 217 ? 11.031 2.172 -20.844 1 84.44 217 PRO B O 1
ATOM 3872 N N . LYS B 1 218 ? 9.977 1.871 -18.859 1 77.38 218 LYS B N 1
ATOM 3873 C CA . LYS B 1 218 ? 10.977 2.562 -18.062 1 77.38 218 LYS B CA 1
ATOM 3874 C C . LYS B 1 218 ? 11.531 1.651 -16.969 1 77.38 218 LYS B C 1
ATOM 3876 O O . LYS B 1 218 ? 10.773 1.024 -16.234 1 77.38 218 LYS B O 1
ATOM 3881 N N . SER B 1 219 ? 12.828 1.56 -16.938 1 72.88 219 SER B N 1
ATOM 3882 C CA . SER B 1 219 ? 13.484 0.743 -15.914 1 72.88 219 SER B CA 1
ATOM 3883 C C . SER B 1 219 ? 13.562 1.479 -14.578 1 72.88 219 SER B C 1
ATOM 3885 O O . SER B 1 219 ? 13.812 2.686 -14.547 1 72.88 219 SER B O 1
ATOM 3887 N N . VAL B 1 220 ? 13.133 0.733 -13.625 1 73.62 220 VAL B N 1
ATOM 3888 C CA . VAL B 1 220 ? 13.273 1.258 -12.273 1 73.62 220 VAL B CA 1
ATOM 3889 C C . VAL B 1 220 ? 14.109 0.297 -11.43 1 73.62 220 VAL B C 1
ATOM 3891 O O . VAL B 1 220 ? 13.891 -0.917 -11.461 1 73.62 220 VAL B O 1
ATOM 3894 N N . LYS B 1 221 ? 15.227 0.764 -10.867 1 62.91 221 LYS B N 1
ATOM 3895 C CA . LYS B 1 221 ? 16.094 -0.123 -10.102 1 62.91 221 LYS B CA 1
ATOM 3896 C C . LYS B 1 221 ? 15.719 -0.127 -8.625 1 62.91 221 LYS B C 1
ATOM 3898 O O . LYS B 1 221 ? 15.344 0.91 -8.07 1 62.91 221 LYS B O 1
ATOM 3903 N N . HIS B 1 222 ? 15.547 -1.253 -8.164 1 55.91 222 HIS B N 1
ATOM 3904 C CA . HIS B 1 222 ? 15.297 -1.498 -6.75 1 55.91 222 HIS B CA 1
ATOM 3905 C C . HIS B 1 222 ? 16.469 -1.044 -5.895 1 55.91 222 HIS B C 1
ATOM 3907 O O . HIS B 1 222 ? 17.578 -1.565 -6.035 1 55.91 222 HIS B O 1
ATOM 3913 N N . VAL B 1 223 ? 16.422 0.192 -5.324 1 45 223 VAL B N 1
ATOM 3914 C CA . VAL B 1 223 ? 17.531 0.526 -4.43 1 45 223 VAL B CA 1
ATOM 3915 C C . VAL B 1 223 ? 17.266 -0.057 -3.043 1 45 223 VAL B C 1
ATOM 3917 O O . VAL B 1 223 ? 16.328 0.361 -2.354 1 45 223 VAL B O 1
ATOM 3920 N N . VAL B 1 224 ? 17.562 -1.227 -2.912 1 36.59 224 VAL B N 1
ATOM 3921 C CA . VAL B 1 224 ? 17.484 -1.824 -1.585 1 36.59 224 VAL B CA 1
ATOM 3922 C C . VAL B 1 224 ? 18.5 -1.17 -0.652 1 36.59 224 VAL B C 1
ATOM 3924 O O . VAL B 1 224 ? 19.688 -1.162 -0.939 1 36.59 224 VAL B O 1
ATOM 3927 N N . PHE B 1 225 ? 18.125 -0.09 0.03 1 31.95 225 PHE B N 1
ATOM 3928 C CA . PHE B 1 225 ? 19.094 0.353 1.035 1 31.95 225 PHE B CA 1
ATOM 3929 C C . PHE B 1 225 ? 19.406 -0.768 2.02 1 31.95 225 PHE B C 1
ATOM 3931 O O . PHE B 1 225 ? 18.516 -1.246 2.725 1 31.95 225 PHE B O 1
ATOM 3938 N N . LYS B 1 226 ? 20.312 -1.49 1.727 1 34.5 226 LYS B N 1
ATOM 3939 C CA . LYS B 1 226 ? 20.875 -2.365 2.748 1 34.5 226 LYS B CA 1
ATOM 3940 C C . LYS B 1 226 ? 21.766 -1.586 3.709 1 34.5 226 LYS B C 1
ATOM 3942 O O . LYS B 1 226 ? 22.5 -0.681 3.291 1 34.5 226 LYS B O 1
ATOM 3947 N N . ALA B 1 227 ? 21.344 -1.331 4.953 1 34.19 227 ALA B N 1
ATOM 3948 C CA . ALA B 1 227 ? 22.312 -0.802 5.898 1 34.19 227 ALA B CA 1
ATOM 3949 C C . ALA B 1 227 ? 23.734 -1.126 5.449 1 34.19 227 ALA B C 1
ATOM 3951 O O . ALA B 1 227 ? 24.016 -2.24 4.996 1 34.19 227 ALA B O 1
ATOM 3952 N N . PRO B 1 228 ? 24.422 0.037 5.238 1 36.06 228 PRO B N 1
ATOM 3953 C CA . PRO B 1 228 ? 25.797 -0.331 4.898 1 36.06 228 PRO B CA 1
ATOM 3954 C C . PRO B 1 228 ? 26.375 -1.411 5.82 1 36.06 228 PRO B C 1
ATOM 3956 O O . PRO B 1 228 ? 26.125 -1.387 7.027 1 36.06 228 PRO B O 1
ATOM 3959 N N . ARG B 1 229 ? 26.688 -2.436 5.215 1 40.09 229 ARG B N 1
ATOM 3960 C CA . ARG B 1 229 ? 27.359 -3.457 6.012 1 40.09 229 ARG B CA 1
ATOM 3961 C C . ARG B 1 229 ? 28.562 -2.871 6.762 1 40.09 229 ARG B C 1
ATOM 3963 O O . ARG B 1 229 ? 29.266 -2.01 6.238 1 40.09 229 ARG B O 1
ATOM 3970 N N . PRO B 1 230 ? 28.484 -2.85 8.055 1 44.75 230 PRO B N 1
ATOM 3971 C CA . PRO B 1 230 ? 29.719 -2.393 8.695 1 44.75 230 PRO B CA 1
ATOM 3972 C C . PRO B 1 230 ? 30.969 -2.674 7.863 1 44.75 230 PRO B C 1
ATOM 3974 O O . PRO B 1 230 ? 30.969 -3.607 7.059 1 44.75 230 PRO B O 1
ATOM 3977 N N . PRO B 1 231 ? 31.859 -1.747 7.871 1 51.97 231 PRO B N 1
ATOM 3978 C CA . PRO B 1 231 ? 33.094 -2.041 7.141 1 51.97 231 PRO B CA 1
ATOM 3979 C C . PRO B 1 231 ? 33.625 -3.447 7.414 1 51.97 231 PRO B C 1
ATOM 3981 O O . PRO B 1 231 ? 33.562 -3.922 8.555 1 51.97 231 PRO B O 1
ATOM 3984 N N . ALA B 1 232 ? 33.812 -4.125 6.332 1 54.78 232 ALA B N 1
ATOM 3985 C CA . ALA B 1 232 ? 34.312 -5.484 6.484 1 54.78 232 ALA B CA 1
ATOM 3986 C C . ALA B 1 232 ? 35.594 -5.504 7.324 1 54.78 232 ALA B C 1
ATOM 3988 O O . ALA B 1 232 ? 36.5 -4.688 7.117 1 54.78 232 ALA B O 1
ATOM 3989 N N . PRO B 1 233 ? 35.562 -6.109 8.43 1 61.22 233 PRO B N 1
ATOM 3990 C CA . PRO B 1 233 ? 36.875 -6.297 9.055 1 61.22 233 PRO B CA 1
ATOM 3991 C C . PRO B 1 233 ? 37.938 -6.742 8.055 1 61.22 233 PRO B C 1
ATOM 3993 O O . PRO B 1 233 ? 37.625 -7.293 7 1 61.22 233 PRO B O 1
ATOM 3996 N N . PRO B 1 234 ? 39.188 -6.371 8.242 1 66.31 234 PRO B N 1
ATOM 3997 C CA . PRO B 1 234 ? 40.25 -6.797 7.324 1 66.31 234 PRO B CA 1
ATOM 3998 C C . PRO B 1 234 ? 40.156 -8.273 6.961 1 66.31 234 PRO B C 1
ATOM 4000 O O . PRO B 1 234 ? 40 -9.125 7.84 1 66.31 234 PRO B O 1
ATOM 4003 N N . GLY B 1 235 ? 40.094 -8.672 5.598 1 73.38 235 GLY B N 1
ATOM 4004 C CA . GLY B 1 235 ? 40.062 -10.039 5.098 1 73.38 235 GLY B CA 1
ATOM 4005 C C . GLY B 1 235 ? 38.656 -10.539 4.812 1 73.38 235 GLY B C 1
ATOM 4006 O O . GLY B 1 235 ? 38.5 -11.547 4.125 1 73.38 235 GLY B O 1
ATOM 4007 N N . CYS B 1 236 ? 37.781 -9.891 5.387 1 74.5 236 CYS B N 1
ATOM 4008 C CA . CYS B 1 236 ? 36.406 -10.336 5.137 1 74.5 236 CYS B CA 1
ATOM 4009 C C . CYS B 1 236 ? 35.875 -9.781 3.811 1 74.5 236 CYS B C 1
ATOM 4011 O O . CYS B 1 236 ? 35.75 -8.57 3.648 1 74.5 236 CYS B O 1
ATOM 4013 N N . LYS B 1 237 ? 35.688 -10.688 2.895 1 77.31 237 LYS B N 1
ATOM 4014 C CA . LYS B 1 237 ? 35.25 -10.273 1.573 1 77.31 237 LYS B CA 1
ATOM 4015 C C . LYS B 1 237 ? 34.25 -11.281 0.989 1 77.31 237 LYS B C 1
ATOM 4017 O O . LYS B 1 237 ? 34.25 -12.445 1.388 1 77.31 237 LYS B O 1
ATOM 4022 N N . ASP B 1 238 ? 33.438 -10.734 0.174 1 76.75 238 ASP B N 1
ATOM 4023 C CA . ASP B 1 238 ? 32.594 -11.586 -0.672 1 76.75 238 ASP B CA 1
ATOM 4024 C C . ASP B 1 238 ? 33.406 -12.141 -1.849 1 76.75 238 ASP B C 1
ATOM 4026 O O . ASP B 1 238 ? 34.281 -11.461 -2.373 1 76.75 238 ASP B O 1
ATOM 4030 N N . THR B 1 239 ? 33.188 -13.391 -2.137 1 77.38 239 THR B N 1
ATOM 4031 C CA . THR B 1 239 ? 33.969 -13.984 -3.234 1 77.38 239 THR B CA 1
ATOM 4032 C C . THR B 1 239 ? 33.156 -13.922 -4.535 1 77.38 239 THR B C 1
ATOM 4034 O O . THR B 1 239 ? 33.688 -14.281 -5.598 1 77.38 239 THR B O 1
ATOM 4037 N N . GLN B 1 240 ? 31.844 -13.562 -4.406 1 69.69 240 GLN B N 1
ATOM 4038 C CA . GLN B 1 240 ? 31 -13.414 -5.582 1 69.69 240 GLN B CA 1
ATOM 4039 C C . GLN B 1 240 ? 30.422 -12 -5.672 1 69.69 240 GLN B C 1
ATOM 4041 O O . GLN B 1 240 ? 29.984 -11.438 -4.664 1 69.69 240 GLN B O 1
ATOM 4046 N N . LYS B 1 241 ? 30.406 -11.469 -6.867 1 65.38 241 LYS B N 1
ATOM 4047 C CA . LYS B 1 241 ? 29.922 -10.109 -7.102 1 65.38 241 LYS B CA 1
ATOM 4048 C C . LYS B 1 241 ? 28.438 -9.984 -6.754 1 65.38 241 LYS B C 1
ATOM 4050 O O . LYS B 1 241 ? 27.984 -8.922 -6.316 1 65.38 241 LYS B O 1
ATOM 4055 N N . ALA B 1 242 ? 27.844 -11.07 -6.809 1 60.78 242 ALA B N 1
ATOM 4056 C CA . ALA B 1 242 ? 26.391 -11.055 -6.637 1 60.78 242 ALA B CA 1
ATOM 4057 C C . ALA B 1 242 ? 26.016 -11.164 -5.16 1 60.78 242 ALA B C 1
ATOM 4059 O O . ALA B 1 242 ? 24.828 -11.125 -4.812 1 60.78 242 ALA B O 1
ATOM 4060 N N . CYS B 1 243 ? 27.031 -11.336 -4.32 1 71.5 243 CYS B N 1
ATOM 4061 C CA . CYS B 1 243 ? 26.781 -11.625 -2.914 1 71.5 243 CYS B CA 1
ATOM 4062 C C . CYS B 1 243 ? 25.875 -10.57 -2.293 1 71.5 243 CYS B C 1
ATOM 4064 O O . CYS B 1 243 ? 24.953 -10.898 -1.554 1 71.5 243 CYS B O 1
ATOM 4066 N N . SER B 1 244 ? 26.25 -9.398 -2.6 1 68.56 244 SER B N 1
ATOM 4067 C CA . SER B 1 244 ? 25.438 -8.328 -2.018 1 68.56 244 SER B CA 1
ATOM 4068 C C . SER B 1 244 ? 23.984 -8.453 -2.416 1 68.56 244 SER B C 1
ATOM 4070 O O . SER B 1 244 ? 23.094 -8.375 -1.567 1 68.56 244 SER B O 1
ATOM 4072 N N . ASP B 1 245 ? 23.797 -8.742 -3.557 1 56.72 245 ASP B N 1
ATOM 4073 C CA . ASP B 1 245 ? 22.438 -8.898 -4.074 1 56.72 245 ASP B CA 1
ATOM 4074 C C . ASP B 1 245 ? 21.734 -10.102 -3.439 1 56.72 245 ASP B C 1
ATOM 4076 O O . ASP B 1 245 ? 20.578 -10.016 -3.051 1 56.72 245 ASP B O 1
ATOM 4080 N N . TRP B 1 246 ? 22.484 -11.195 -3.406 1 61.84 246 TRP B N 1
ATOM 4081 C CA . TRP B 1 246 ? 21.938 -12.414 -2.826 1 61.84 246 TRP B CA 1
ATOM 4082 C C . TRP B 1 246 ? 21.578 -12.211 -1.356 1 61.84 246 TRP B C 1
ATOM 4084 O O . TRP B 1 246 ? 20.531 -12.664 -0.894 1 61.84 246 TRP B O 1
ATOM 4094 N N . ALA B 1 247 ? 22.469 -11.562 -0.703 1 65.62 247 ALA B N 1
ATOM 4095 C CA . ALA B 1 247 ? 22.234 -11.297 0.715 1 65.62 247 ALA B CA 1
ATOM 4096 C C . ALA B 1 247 ? 20.969 -10.453 0.914 1 65.62 247 ALA B C 1
ATOM 4098 O O . ALA B 1 247 ? 20.141 -10.758 1.769 1 65.62 247 ALA B O 1
ATOM 4099 N N . ASP B 1 248 ? 20.938 -9.555 0.092 1 58.38 248 ASP B N 1
ATOM 4100 C CA . ASP B 1 248 ? 19.781 -8.664 0.135 1 58.38 248 ASP B CA 1
ATOM 4101 C C . ASP B 1 248 ? 18.484 -9.438 -0.145 1 58.38 248 ASP B C 1
ATOM 4103 O O . ASP B 1 248 ? 17.422 -9.102 0.396 1 58.38 248 ASP B O 1
ATOM 4107 N N . GLY B 1 249 ? 18.594 -10.328 -0.878 1 48.28 249 GLY B N 1
ATOM 4108 C CA . GLY B 1 249 ? 17.469 -11.18 -1.244 1 48.28 249 GLY B CA 1
ATOM 4109 C C . GLY B 1 249 ? 17.156 -12.234 -0.197 1 48.28 249 GLY B C 1
ATOM 4110 O O . GLY B 1 249 ? 16.281 -13.078 -0.407 1 48.28 249 GLY B O 1
ATOM 4111 N N . GLY B 1 250 ? 17.891 -12.172 0.856 1 55.47 250 GLY B N 1
ATOM 4112 C CA . GLY B 1 250 ? 17.641 -13.094 1.953 1 55.47 250 GLY B CA 1
ATOM 4113 C C . GLY B 1 250 ? 18.422 -14.391 1.831 1 55.47 250 GLY B C 1
ATOM 4114 O O . GLY B 1 250 ? 18.188 -15.328 2.598 1 55.47 250 GLY B O 1
ATOM 4115 N N . GLU B 1 251 ? 19.188 -14.406 0.877 1 62.31 251 GLU B N 1
ATOM 4116 C CA . GLU B 1 251 ? 19.875 -15.664 0.605 1 62.31 251 GLU B CA 1
ATOM 4117 C C . GLU B 1 251 ? 20.797 -16.062 1.764 1 62.31 251 GLU B C 1
ATOM 4119 O O . GLU B 1 251 ? 21.141 -17.234 1.919 1 62.31 251 GLU B O 1
ATOM 4124 N N . CYS B 1 252 ? 21.156 -15.188 2.557 1 69.94 252 CYS B N 1
ATOM 4125 C CA . CYS B 1 252 ? 21.984 -15.539 3.703 1 69.94 252 CYS B CA 1
ATOM 4126 C C . CYS B 1 252 ? 21.297 -16.562 4.59 1 69.94 252 CYS B C 1
ATOM 4128 O O . CYS B 1 252 ? 21.938 -17.453 5.141 1 69.94 252 CYS B O 1
ATOM 4130 N N . ASP B 1 253 ? 20.031 -16.406 4.633 1 66.31 253 ASP B N 1
ATOM 4131 C CA . ASP B 1 253 ? 19.234 -17.312 5.441 1 66.31 253 ASP B CA 1
ATOM 4132 C C . ASP B 1 253 ? 18.734 -18.484 4.605 1 66.31 253 ASP B C 1
ATOM 4134 O O . ASP B 1 253 ? 18.625 -19.609 5.102 1 66.31 253 ASP B O 1
ATOM 4138 N N . ASN B 1 254 ? 18.438 -18.156 3.398 1 61.94 254 ASN B N 1
ATOM 4139 C CA . ASN B 1 254 ? 17.844 -19.172 2.537 1 61.94 254 ASN B CA 1
ATOM 4140 C C . ASN B 1 254 ? 18.891 -20.156 2.016 1 61.94 254 ASN B C 1
ATOM 4142 O O . ASN B 1 254 ? 18.562 -21.312 1.722 1 61.94 254 ASN B O 1
ATOM 4146 N N . ASN B 1 255 ? 19.969 -19.656 1.78 1 67.88 255 ASN B N 1
ATOM 4147 C CA . ASN B 1 255 ? 21.094 -20.469 1.32 1 67.88 255 ASN B CA 1
ATOM 4148 C C . ASN B 1 255 ? 22.328 -20.25 2.186 1 67.88 255 ASN B C 1
ATOM 4150 O O . ASN B 1 255 ? 23.375 -19.828 1.688 1 67.88 255 ASN B O 1
ATOM 4154 N N . PRO B 1 256 ? 22.203 -20.578 3.43 1 78.12 256 PRO B N 1
ATOM 4155 C CA . PRO B 1 256 ? 23.297 -20.219 4.324 1 78.12 256 PRO B CA 1
ATOM 4156 C C . PRO B 1 256 ? 24.578 -20.984 4.012 1 78.12 256 PRO B C 1
ATOM 4158 O O . PRO B 1 256 ? 25.688 -20.484 4.266 1 78.12 256 PRO B O 1
ATOM 4161 N N . GLY B 1 257 ? 24.5 -22.203 3.533 1 75.94 257 GLY B N 1
ATOM 4162 C CA . GLY B 1 257 ? 25.703 -22.969 3.207 1 75.94 257 GLY B CA 1
ATOM 4163 C C . GLY B 1 257 ? 26.594 -22.266 2.207 1 75.94 257 GLY B C 1
ATOM 4164 O O . GLY B 1 257 ? 27.812 -22.156 2.42 1 75.94 257 GLY B O 1
ATOM 4165 N N . PHE B 1 258 ? 26.047 -21.797 1.132 1 78.06 258 PHE B N 1
ATOM 4166 C CA . PHE B 1 258 ? 26.812 -21.125 0.093 1 78.06 258 PHE B CA 1
ATOM 4167 C C . PHE B 1 258 ? 27.156 -19.703 0.519 1 78.06 258 PHE B C 1
ATOM 4169 O O . PHE B 1 258 ? 28.297 -19.266 0.362 1 78.06 258 PHE B O 1
ATOM 4176 N N . MET B 1 259 ? 26.219 -19.109 1.088 1 77.5 259 MET B N 1
ATOM 4177 C CA . MET B 1 259 ? 26.391 -17.688 1.397 1 77.5 259 MET B CA 1
ATOM 4178 C C . MET B 1 259 ? 27.312 -17.5 2.584 1 77.5 259 MET B C 1
ATOM 4180 O O . MET B 1 259 ? 28.234 -16.672 2.531 1 77.5 259 MET B O 1
ATOM 4184 N N . VAL B 1 260 ? 27.125 -18.234 3.594 1 80.94 260 VAL B N 1
ATOM 4185 C CA . VAL B 1 260 ? 27.781 -18 4.879 1 80.94 260 VAL B CA 1
ATOM 4186 C C . VAL B 1 260 ? 28.812 -19.094 5.137 1 80.94 260 VAL B C 1
ATOM 4188 O O . VAL B 1 260 ? 29.938 -18.812 5.516 1 80.94 260 VAL B O 1
ATOM 4191 N N . GLY B 1 261 ? 28.391 -20.219 4.84 1 79.06 261 GLY B N 1
ATOM 4192 C CA . GLY B 1 261 ? 29.266 -21.344 5.152 1 79.06 261 GLY B CA 1
ATOM 4193 C C . GLY B 1 261 ? 29.375 -21.609 6.641 1 79.06 261 GLY B C 1
ATOM 4194 O O . GLY B 1 261 ? 28.438 -21.344 7.398 1 79.06 261 GLY B O 1
ATOM 4195 N N . GLN B 1 262 ? 30.438 -22.328 7.094 1 75.5 262 GLN B N 1
ATOM 4196 C CA . GLN B 1 262 ? 30.719 -22.641 8.492 1 75.5 262 GLN B CA 1
ATOM 4197 C C . GLN B 1 262 ? 32.156 -22.266 8.875 1 75.5 262 GLN B C 1
ATOM 4199 O O . GLN B 1 262 ? 32.969 -21.938 8.016 1 75.5 262 GLN B O 1
ATOM 4204 N N . LYS B 1 263 ? 32.375 -22.297 10.289 1 73.19 263 LYS B N 1
ATOM 4205 C CA . LYS B 1 263 ? 33.719 -22.016 10.781 1 73.19 263 LYS B CA 1
ATOM 4206 C C . LYS B 1 263 ? 34.75 -22.922 10.102 1 73.19 263 LYS B C 1
ATOM 4208 O O . LYS B 1 263 ? 34.562 -24.141 10.055 1 73.19 263 LYS B O 1
ATOM 4213 N N . GLY B 1 264 ? 35.844 -22.344 9.562 1 74.25 264 GLY B N 1
ATOM 4214 C CA . GLY B 1 264 ? 36.844 -23.078 8.844 1 74.25 264 GLY B CA 1
ATOM 4215 C C . GLY B 1 264 ? 36.531 -23.266 7.375 1 74.25 264 GLY B C 1
ATOM 4216 O O . GLY B 1 264 ? 37.406 -23.594 6.578 1 74.25 264 GLY B O 1
ATOM 4217 N N . GLN B 1 265 ? 35.344 -23.156 7.012 1 75.88 265 GLN B N 1
ATOM 4218 C CA . GLN B 1 265 ? 34.875 -23.234 5.625 1 75.88 265 GLN B CA 1
ATOM 4219 C C . GLN B 1 265 ? 33.938 -22.062 5.293 1 75.88 265 GLN B C 1
ATOM 4221 O O . GLN B 1 265 ? 32.719 -22.234 5.289 1 75.88 265 GLN B O 1
ATOM 4226 N N . ALA B 1 266 ? 34.531 -20.969 4.965 1 77.81 266 ALA B N 1
ATOM 4227 C CA . ALA B 1 266 ? 33.781 -19.719 4.754 1 77.81 266 ALA 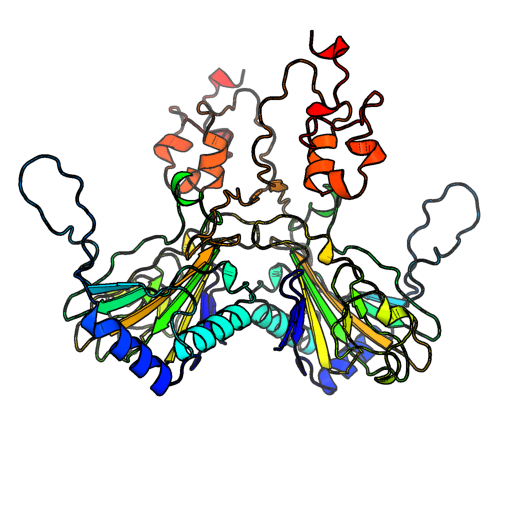B CA 1
ATOM 4228 C C . ALA B 1 266 ? 32.938 -19.797 3.486 1 77.81 266 ALA B C 1
ATOM 4230 O O . ALA B 1 266 ? 33.375 -20.359 2.475 1 77.81 266 ALA B O 1
ATOM 4231 N N . GLY B 1 267 ? 31.734 -19.234 3.551 1 80.69 267 GLY B N 1
ATOM 4232 C CA . GLY B 1 267 ? 30.906 -19.109 2.367 1 80.69 267 GLY B CA 1
ATOM 4233 C C . GLY B 1 267 ? 31.328 -17.984 1.444 1 80.69 267 GLY B C 1
ATOM 4234 O O . GLY B 1 267 ? 32.312 -17.297 1.71 1 80.69 267 GLY B O 1
ATOM 4235 N N . ALA B 1 268 ? 30.625 -17.891 0.365 1 80.12 268 ALA B N 1
ATOM 4236 C CA . ALA B 1 268 ? 31.016 -16.969 -0.705 1 80.12 268 ALA B CA 1
ATOM 4237 C C . ALA B 1 268 ? 30.688 -15.531 -0.346 1 80.12 268 ALA B C 1
ATOM 4239 O O . ALA B 1 268 ? 31.25 -14.594 -0.914 1 80.12 268 ALA B O 1
ATOM 4240 N N . CYS B 1 269 ? 29.828 -15.414 0.662 1 80.06 269 CYS B N 1
ATOM 4241 C CA . CYS B 1 269 ? 29.281 -14.078 0.851 1 80.06 269 CYS B CA 1
ATOM 4242 C C . CYS B 1 269 ? 29.297 -13.68 2.322 1 80.06 269 CYS B C 1
ATOM 4244 O O . CYS B 1 269 ? 28.297 -13.211 2.861 1 80.06 269 CYS B O 1
ATOM 4246 N N . LEU B 1 270 ? 30.438 -13.82 2.951 1 79.5 270 LEU B N 1
ATOM 4247 C CA . LEU B 1 270 ? 30.547 -13.547 4.379 1 79.5 270 LEU B CA 1
ATOM 4248 C C . LEU B 1 270 ? 30.297 -12.078 4.676 1 79.5 270 LEU B C 1
ATOM 4250 O O . LEU B 1 270 ? 29.578 -11.734 5.617 1 79.5 270 LEU B O 1
ATOM 4254 N N . TYR B 1 271 ? 30.891 -11.297 3.883 1 78.12 271 TYR B N 1
ATOM 4255 C CA . TYR B 1 271 ? 30.766 -9.867 4.121 1 78.12 271 TYR B CA 1
ATOM 4256 C C . TYR B 1 271 ? 29.328 -9.406 3.932 1 78.12 271 TYR B C 1
ATOM 4258 O O . TYR B 1 271 ? 28.75 -8.758 4.812 1 78.12 271 TYR B O 1
ATOM 4266 N N . SER B 1 272 ? 28.781 -9.836 2.854 1 73.81 272 SER B N 1
ATOM 4267 C CA . SER B 1 272 ? 27.422 -9.406 2.539 1 73.81 272 SER B CA 1
ATOM 4268 C C . SER B 1 272 ? 26.406 -9.984 3.535 1 73.81 272 SER B C 1
ATOM 4270 O O . SER B 1 272 ? 25.359 -9.391 3.771 1 73.81 272 SER B O 1
ATOM 4272 N N . CYS B 1 273 ? 26.75 -11.078 4.207 1 73.31 273 CYS B N 1
ATOM 4273 C CA . CYS B 1 273 ? 25.844 -11.719 5.156 1 73.31 273 CYS B CA 1
ATOM 4274 C C . CYS B 1 273 ? 26.188 -11.328 6.586 1 73.31 273 CYS B C 1
ATOM 4276 O O . CYS B 1 273 ? 25.625 -11.867 7.539 1 73.31 273 CYS B O 1
ATOM 4278 N N . ASN B 1 274 ? 27.031 -10.469 6.715 1 73.25 274 ASN B N 1
ATOM 4279 C CA . ASN B 1 274 ? 27.5 -9.977 8 1 73.25 274 ASN B CA 1
ATOM 4280 C C . ASN B 1 274 ? 27.953 -11.117 8.914 1 73.25 274 ASN B C 1
ATOM 4282 O O . ASN B 1 274 ? 27.609 -11.148 10.094 1 73.25 274 ASN B O 1
ATOM 4286 N N . ARG B 1 275 ? 28.594 -11.984 8.367 1 77.38 275 ARG B N 1
ATOM 4287 C CA . ARG B 1 275 ? 29.094 -13.125 9.133 1 77.38 275 ARG B CA 1
ATOM 4288 C C . ARG B 1 275 ? 30.609 -13.219 9.055 1 77.38 275 ARG B C 1
ATOM 4290 O O . ARG B 1 275 ? 31.156 -14.312 8.883 1 77.38 275 ARG B O 1
ATOM 4297 N N . CYS B 1 276 ? 31.188 -12.148 9.133 1 74.81 276 CYS B N 1
ATOM 4298 C CA . CYS B 1 276 ? 32.656 -12.094 9.086 1 74.81 276 CYS B CA 1
ATOM 4299 C C . CYS B 1 276 ? 33.25 -12.773 10.305 1 74.81 276 CYS B C 1
ATOM 4301 O O . CYS B 1 276 ? 34.469 -13.023 10.344 1 74.81 276 CYS B O 1
ATOM 4303 N N . ASP B 1 277 ? 32.5 -13.031 11.211 1 74.69 277 ASP B N 1
ATOM 4304 C CA . ASP B 1 277 ? 32.938 -13.766 12.391 1 74.69 277 ASP B CA 1
ATOM 4305 C C . ASP B 1 277 ? 33.344 -15.188 12.023 1 74.69 277 ASP B C 1
ATOM 4307 O O . ASP B 1 277 ? 34.062 -15.844 12.797 1 74.69 277 ASP B O 1
ATOM 4311 N N . LEU B 1 278 ? 32.938 -15.617 10.859 1 72.69 278 LEU B N 1
ATOM 4312 C CA . LEU B 1 278 ? 33.25 -16.984 10.438 1 72.69 278 LEU B CA 1
ATOM 4313 C C . LEU B 1 278 ? 34.5 -17.016 9.602 1 72.69 278 LEU B C 1
ATOM 4315 O O . LEU B 1 278 ? 34.938 -18.078 9.125 1 72.69 278 LEU B O 1
ATOM 4319 N N . MET B 1 279 ? 35.094 -15.922 9.484 1 71.12 279 MET B N 1
ATOM 4320 C CA . MET B 1 279 ? 36.344 -15.859 8.758 1 71.12 279 MET B CA 1
ATOM 4321 C C . MET B 1 279 ? 37.438 -16.625 9.5 1 71.12 279 MET B C 1
ATOM 4323 O O . MET B 1 279 ? 37.438 -16.672 10.734 1 71.12 279 MET B O 1
ATOM 4327 N N . ASP B 1 280 ? 38.219 -17.375 8.742 1 62.97 280 ASP B N 1
ATOM 4328 C CA . ASP B 1 280 ? 39.375 -18.031 9.367 1 62.97 280 ASP B CA 1
ATOM 4329 C C . ASP B 1 280 ? 40.344 -17 9.953 1 62.97 280 ASP B C 1
ATOM 4331 O O . ASP B 1 280 ? 40.562 -15.938 9.352 1 62.97 280 ASP B O 1
ATOM 4335 N N . ALA B 1 281 ? 40.812 -17.125 11.195 1 52.53 281 ALA B N 1
ATOM 4336 C CA . ALA B 1 281 ? 41.781 -16.297 11.906 1 52.53 281 ALA B CA 1
ATOM 4337 C C . ALA B 1 281 ? 43 -16.016 11.039 1 52.53 281 ALA B C 1
ATOM 4339 O O . ALA B 1 281 ? 43.625 -14.953 11.164 1 52.53 281 ALA B O 1
ATOM 4340 N N . ALA B 1 282 ? 43.438 -16.938 10.234 1 50.28 282 ALA B N 1
ATOM 4341 C CA . ALA B 1 282 ? 44.656 -16.719 9.461 1 50.28 282 ALA B CA 1
ATOM 4342 C C . ALA B 1 282 ? 44.469 -15.656 8.391 1 50.28 282 ALA B C 1
ATOM 4344 O O . ALA B 1 282 ? 45.406 -15.031 7.934 1 50.28 282 ALA B O 1
ATOM 4345 N N . MET B 1 283 ? 43.281 -15.297 7.906 1 40.59 283 MET B N 1
ATOM 4346 C CA . MET B 1 283 ? 43.062 -14.328 6.836 1 40.59 283 MET B CA 1
ATOM 4347 C C . MET B 1 283 ? 42.812 -12.938 7.41 1 40.59 283 MET B C 1
ATOM 4349 O O . MET B 1 283 ? 42.688 -11.969 6.66 1 40.59 283 MET B O 1
ATOM 4353 N N . ALA B 1 284 ? 42.562 -12.789 8.555 1 42.44 284 ALA B N 1
ATOM 4354 C CA . ALA B 1 284 ? 42.438 -11.477 9.18 1 42.44 284 ALA B CA 1
ATOM 4355 C C . ALA B 1 284 ? 43.812 -10.852 9.422 1 42.44 284 ALA B C 1
ATOM 4357 O O . ALA B 1 284 ? 43.938 -9.703 9.852 1 42.44 284 ALA B O 1
ATOM 4358 N N . THR B 1 285 ? 44.844 -11.438 9.516 1 37.12 285 THR B N 1
ATOM 4359 C CA . THR B 1 285 ? 46.156 -10.852 9.688 1 37.12 285 THR B CA 1
ATOM 4360 C C . THR B 1 285 ? 46.688 -10.297 8.367 1 37.12 285 THR B C 1
ATOM 4362 O O . THR B 1 285 ? 46.562 -10.945 7.324 1 37.12 285 THR B O 1
#

Solvent-accessible surface area (backbone atoms only — not comparable to full-atom values): 28971 Å² total; per-residue (Å²): 119,43,81,76,36,77,76,40,44,30,34,36,36,69,63,72,38,50,72,66,55,30,51,49,53,52,62,70,42,58,87,59,51,36,75,42,54,57,79,54,80,70,71,83,89,74,87,56,69,44,89,55,38,65,27,30,29,40,72,44,58,68,57,69,44,74,67,52,33,52,51,47,48,50,51,18,60,75,68,71,42,61,59,57,16,31,53,37,42,31,40,38,39,31,43,72,66,21,34,30,62,71,42,64,86,46,61,92,53,72,80,64,17,47,46,5,12,44,39,34,32,38,39,42,32,21,48,25,49,41,79,32,44,43,19,42,25,19,57,64,24,74,60,50,89,82,66,38,64,91,75,65,45,46,74,65,31,68,58,11,29,56,46,72,46,40,54,17,24,30,43,36,37,32,30,34,43,78,29,45,36,66,33,75,34,42,30,29,27,35,30,43,17,73,34,61,51,41,36,33,32,38,37,44,26,28,26,32,56,30,51,56,96,84,48,74,61,42,68,38,59,57,12,30,37,43,48,74,69,69,78,57,55,71,72,38,49,49,76,41,90,56,22,53,56,38,26,58,64,43,30,37,74,76,38,31,64,57,25,38,36,43,79,82,44,61,20,40,11,14,33,51,49,69,39,48,83,31,52,52,73,79,53,54,107,116,44,82,75,36,78,76,41,44,29,34,35,35,71,63,73,37,49,72,67,54,28,49,49,52,50,61,71,43,58,88,57,51,36,76,43,56,61,78,57,80,71,71,84,88,74,86,56,71,45,88,53,38,62,27,28,30,38,71,45,58,68,57,70,45,74,69,51,34,52,50,45,49,50,51,18,60,73,67,72,41,63,59,56,16,31,52,37,43,33,39,38,41,30,43,69,65,20,34,30,62,70,43,65,85,48,59,91,55,70,80,65,15,46,45,6,15,46,41,35,32,36,40,41,33,21,47,25,51,41,79,32,44,43,21,39,25,20,58,66,24,75,61,51,88,82,66,38,62,90,73,65,43,44,77,65,34,68,57,10,28,55,46,72,47,40,54,17,24,30,42,36,36,33,29,35,43,76,31,50,44,75,34,75,35,42,31,30,27,34,30,42,18,74,34,58,50,40,35,34,35,38,37,45,26,28,28,32,58,31,50,55,95,85,49,75,60,45,48,27,32,75,35,64,44,60,69,77,62,68,77,57,56,70,71,41,52,50,77,42,92,55,23,53,58,40,29,70,70,42,31,38,75,74,38,29,65,59,24,41,37,44,79,81,45,63,22,39,12,16,33,51,51,71,40,51,83,32,51,53,74,80,52,52,108

InterPro domains:
  IPR005123 Oxoglutarate/iron-dependent dioxygenase domain [PS51471] (85-207)
  IPR006620 Prolyl 4-hydroxylase, alpha subunit [SM00702] (8-206)
  IPR044862 Prolyl 4-hydroxylase alpha subunit, Fe(2+) 2OG dioxygenase domain [PF13640] (89-206)
  IPR045054 Prolyl 4-hydroxylase [PTHR10869] (3-208)

Foldseek 3Di:
DAFLDVAQGKGKDALLDDLVLLVVVCVVWVVVWDFPADQPPDDDDDSDRPLQFGKTKDWDAQCNDVSSVVSLVSVCVVVVHDSQQKGTKMKIKADAFGKHAWDAQWDLDQVVQQFQGTWFKKKKAWSDAADAFFKKEQLLAADDPCDDVVNRYDPVNNSHPIDGGDHSMIMMGTQADPQGFGRSSRTIMTTGRNGDMTMMMMMTGGNGGGDDDPGDGHGDDTDGRDDPQPPQQQQDDAQDPCLLVCVSNVCCPVVVCQQANAQVGGHRNCRSVVNSVSPHPVRND/DAFLDVAQGKGKDALLDDLVLLVVVCVVWVVVWDFPADQPPDDDDDRDRPLQFGKTKDWDAQCNDVSSVVSLVSVCVVVVHDSLQKGTKMKIKADAFGKHDWDAQWDLDQVVQQFQGTWFKKKKAWSDAAPAFFKKEQQLAADDPCDDVVNRYDPVNNSHPIDGGDHSMIMMGTQADPLQAGRSSRTIMTTGRNGDMTMMMMMTGGNGGGDDDPGDGHGDDRPLPDPPQPPQQQQDDAQDPCLLSCVSNVCCPVVVCQQANAQVGGHRNCRSNVNSVSPHPVRND

Organism: Auxenochlorella protothecoides (NCBI:txid3075)